Protein AF-A0A517Q8B0-F1 (afdb_monomer)

Radius of gyration: 31.65 Å; Cα contacts (8 Å, |Δi|>4): 567; chains: 1; bounding box: 76×43×87 Å

Solvent-accessible surface area (backbone atoms only — not comparable to full-atom values): 25549 Å² total; per-residue (Å²): 135,89,66,43,60,36,63,67,60,36,43,76,62,54,27,41,49,32,37,41,35,27,34,50,81,63,91,49,88,64,52,64,59,52,52,51,50,53,39,54,77,67,64,58,66,11,45,45,54,33,38,32,50,51,100,40,45,33,39,36,40,34,50,34,32,70,69,59,45,51,48,50,53,54,58,51,62,68,40,82,59,45,38,82,76,50,76,50,49,42,76,52,74,65,49,50,74,78,47,85,90,60,91,61,80,78,60,71,69,63,61,68,74,49,55,70,63,58,57,48,36,55,78,39,84,63,90,62,95,48,72,66,62,38,53,52,48,43,52,52,36,34,76,66,67,45,32,64,76,73,77,72,76,70,81,53,96,69,58,44,40,36,37,36,43,36,42,44,66,68,90,70,54,71,67,57,53,49,55,34,52,52,48,55,53,66,76,42,78,72,56,39,80,33,33,42,36,39,36,75,88,51,30,34,40,36,35,34,28,27,76,49,75,70,55,54,55,56,52,62,67,43,49,30,77,57,78,37,63,92,33,44,49,78,47,63,33,40,49,76,48,66,86,63,81,79,34,59,44,66,68,82,71,84,69,52,72,46,45,54,46,43,27,56,79,71,63,46,62,59,66,52,49,66,75,41,57,71,73,54,42,50,44,50,23,50,50,49,48,52,54,75,70,36,91,75,62,51,70,77,55,49,54,46,52,52,48,38,52,49,16,57,60,70,69,33,66,66,54,32,51,61,65,49,45,64,48,73,48,42,58,62,38,50,51,52,32,48,58,48,53,45,30,73,76,63,33,87,59,26,74,80,78,44,39,67,64,49,32,65,75,54,66,53,64,91,86,67,45,90,91,66,68,47,70,66,53,50,54,41,48,51,53,52,46,17,70,75,56,78,40,54,52,32,72,69,62,35,87,59,44,66,63,42,51,54,52,41,53,54,47,37,51,44,56,72,71,68,57,52,77,83,50,39,63,61,51,56,54,52,45,66,60,31,53,57,42,52,52,51,40,46,49,60,53,53,65,53,71,79,75,109

Organism: NCBI:txid2527978

Structure (mmCIF, N/CA/C/O backbone):
data_AF-A0A517Q8B0-F1
#
_entry.id   AF-A0A517Q8B0-F1
#
loop_
_atom_site.group_PDB
_atom_site.id
_atom_site.type_symbol
_atom_site.label_atom_id
_atom_site.label_alt_id
_atom_site.label_comp_id
_atom_site.label_asym_id
_atom_site.label_entity_id
_atom_site.label_seq_id
_atom_site.pdbx_PDB_ins_code
_atom_site.Cartn_x
_atom_site.Cartn_y
_atom_site.Cartn_z
_atom_site.occupancy
_atom_site.B_iso_or_equiv
_atom_site.auth_seq_id
_atom_site.auth_comp_id
_atom_site.auth_asym_id
_atom_site.auth_atom_id
_atom_site.pdbx_PDB_model_num
ATOM 1 N N . MET A 1 1 ? 0.994 -8.679 28.831 1.00 51.41 1 MET A N 1
ATOM 2 C CA . MET A 1 1 ? 0.262 -7.413 29.066 1.00 51.41 1 MET A CA 1
ATOM 3 C C . MET A 1 1 ? -0.133 -6.853 27.713 1.00 51.41 1 MET A C 1
ATOM 5 O O . MET A 1 1 ? 0.713 -6.835 26.832 1.00 51.41 1 MET A O 1
ATOM 9 N N . ARG A 1 2 ? -1.398 -6.469 27.520 1.00 62.19 2 ARG A N 1
ATOM 10 C CA . ARG A 1 2 ? -1.872 -5.923 26.244 1.00 62.19 2 ARG A CA 1
ATOM 11 C C . ARG A 1 2 ? -1.639 -4.416 26.211 1.00 62.19 2 ARG A C 1
ATOM 13 O O . ARG A 1 2 ? -2.009 -3.728 27.158 1.00 62.19 2 ARG A O 1
ATOM 20 N N . ILE A 1 3 ? -1.006 -3.941 25.146 1.00 73.81 3 ILE A N 1
ATOM 21 C CA . ILE A 1 3 ? -0.618 -2.544 24.973 1.00 73.81 3 ILE A CA 1
ATOM 22 C C . ILE A 1 3 ? -1.605 -1.889 24.011 1.00 73.81 3 ILE A C 1
ATOM 24 O O . ILE A 1 3 ? -1.881 -2.427 22.944 1.00 73.81 3 ILE A O 1
ATOM 28 N N . VAL A 1 4 ? -2.149 -0.743 24.414 1.00 79.06 4 VAL A N 1
ATOM 29 C CA . VAL A 1 4 ? -2.972 0.117 23.559 1.00 79.06 4 VAL A CA 1
ATOM 30 C C . VAL A 1 4 ? -2.213 1.419 23.395 1.00 79.06 4 VAL A C 1
ATOM 32 O O . VAL A 1 4 ? -1.990 2.136 24.377 1.00 79.06 4 VAL A O 1
ATOM 35 N N . TRP A 1 5 ? -1.787 1.690 22.168 1.00 83.94 5 TRP A N 1
ATOM 36 C CA . TRP A 1 5 ? -1.101 2.925 21.834 1.00 83.94 5 TRP A CA 1
ATOM 37 C C . TRP A 1 5 ? -2.081 4.085 21.756 1.00 83.94 5 TRP A C 1
ATOM 39 O O . TRP A 1 5 ? -3.229 3.949 21.325 1.00 83.94 5 TRP A O 1
ATOM 49 N N . HIS A 1 6 ? -1.608 5.262 22.151 1.00 82.31 6 HIS A N 1
ATOM 50 C CA . HIS A 1 6 ? -2.341 6.484 21.886 1.00 82.31 6 HIS A CA 1
ATOM 51 C C . HIS A 1 6 ? -2.475 6.703 20.359 1.00 82.31 6 HIS A C 1
ATOM 53 O O . HIS A 1 6 ? -1.483 6.554 19.642 1.00 82.31 6 HIS A O 1
ATOM 59 N N . PRO A 1 7 ? -3.646 7.119 19.832 1.00 82.44 7 PRO A N 1
ATOM 60 C CA . PRO A 1 7 ? -3.863 7.336 18.393 1.00 82.44 7 PRO A CA 1
ATOM 61 C C . PRO A 1 7 ? -2.848 8.256 17.702 1.00 82.44 7 PRO A C 1
ATOM 63 O O . PRO A 1 7 ? -2.540 8.084 16.527 1.00 82.44 7 PRO A O 1
ATOM 66 N N . GLU A 1 8 ? -2.326 9.253 18.418 1.00 79.44 8 GLU A N 1
ATOM 67 C CA . GLU A 1 8 ? -1.294 10.156 17.882 1.00 79.44 8 GLU A CA 1
ATOM 68 C C . GLU A 1 8 ? 0.056 9.458 17.652 1.00 79.44 8 GLU A C 1
ATOM 70 O O . GLU A 1 8 ? 0.820 9.907 16.805 1.00 79.44 8 GLU A O 1
ATOM 75 N N . VAL A 1 9 ? 0.339 8.334 18.325 1.00 81.00 9 VAL A N 1
ATOM 76 C CA . VAL A 1 9 ? 1.529 7.526 18.019 1.00 81.00 9 VAL A CA 1
ATOM 77 C C . VAL A 1 9 ? 1.398 6.945 16.613 1.00 81.00 9 VAL A C 1
ATOM 79 O O . VAL A 1 9 ? 2.262 7.207 15.785 1.00 81.00 9 VAL A O 1
ATOM 82 N N . HIS A 1 10 ? 0.281 6.284 16.291 1.00 85.62 10 HIS A N 1
ATOM 83 C CA . HIS A 1 10 ? -0.005 5.783 14.938 1.00 85.62 10 HIS A CA 1
ATOM 84 C C . HIS A 1 10 ? 0.134 6.876 13.864 1.00 85.62 10 HIS A C 1
ATOM 86 O O . HIS A 1 10 ? 0.795 6.694 12.841 1.00 85.62 10 HIS A O 1
ATOM 92 N N . ARG A 1 11 ? -0.427 8.062 14.128 1.00 79.25 11 ARG A N 1
ATOM 93 C CA . ARG A 1 11 ? -0.385 9.200 13.195 1.00 79.25 11 ARG A CA 1
ATOM 94 C C . ARG A 1 11 ? 1.021 9.714 12.920 1.00 79.25 11 ARG A C 1
ATOM 96 O O . ARG A 1 11 ? 1.308 10.078 11.782 1.00 79.25 11 ARG A O 1
ATOM 103 N N . LEU A 1 12 ? 1.907 9.727 13.917 1.00 74.50 12 LEU A N 1
ATOM 104 C CA . LEU A 1 12 ? 3.311 10.092 13.699 1.00 74.50 12 LEU A CA 1
ATOM 105 C C . LEU A 1 12 ? 4.039 9.117 12.769 1.00 74.50 12 LEU A C 1
ATOM 107 O O . LEU A 1 12 ? 4.955 9.528 12.059 1.00 74.50 12 LEU A O 1
ATOM 111 N N . PHE A 1 13 ? 3.616 7.854 12.733 1.00 78.50 13 PHE A N 1
ATOM 112 C CA . PHE A 1 13 ? 4.113 6.858 11.782 1.00 78.50 13 PHE A CA 1
ATOM 113 C C . PHE A 1 13 ? 3.328 6.848 10.457 1.00 78.50 13 PHE A C 1
ATOM 115 O O . PHE A 1 13 ? 3.521 5.961 9.623 1.00 78.50 13 PHE A O 1
ATOM 122 N N . GLY A 1 14 ? 2.492 7.867 10.223 1.00 79.06 14 GLY A N 1
ATOM 123 C CA . GLY A 1 14 ? 1.719 8.053 8.994 1.00 79.06 14 GLY A CA 1
ATOM 124 C C . GLY A 1 14 ? 0.504 7.136 8.878 1.00 79.06 14 GLY A C 1
ATOM 125 O O . GLY A 1 14 ? -0.105 7.064 7.811 1.00 79.06 14 GLY A O 1
ATOM 126 N N . GLU A 1 15 ? 0.156 6.413 9.940 1.00 87.75 15 GLU A N 1
ATOM 127 C CA . GLU A 1 15 ? -0.986 5.511 9.938 1.00 87.75 15 GLU A CA 1
ATOM 128 C C . GLU A 1 15 ? -2.289 6.252 10.223 1.00 87.75 15 GLU A C 1
ATOM 130 O O . GLU A 1 15 ? -2.356 7.237 10.966 1.00 87.75 15 GLU A O 1
ATOM 135 N N . GLN A 1 16 ? -3.363 5.717 9.660 1.00 90.75 16 GLN A N 1
ATOM 136 C CA . GLN A 1 16 ? -4.713 6.193 9.861 1.00 90.75 16 GLN A CA 1
ATOM 137 C C . GLN A 1 16 ? -5.628 5.021 10.197 1.00 90.75 16 GLN A C 1
ATOM 139 O O . GLN A 1 16 ? -5.562 3.954 9.586 1.00 90.75 16 GLN A O 1
ATOM 144 N N . LEU A 1 17 ? -6.512 5.237 11.169 1.00 92.50 17 LEU A N 1
ATOM 145 C CA . LEU A 1 17 ? -7.526 4.260 11.527 1.00 92.50 17 LEU A CA 1
ATOM 146 C C . LEU A 1 17 ? -8.613 4.227 10.452 1.00 92.50 17 LEU A C 1
ATOM 148 O O . LEU A 1 17 ? -9.188 5.265 10.120 1.00 92.50 17 LEU A O 1
ATOM 152 N N . SER A 1 18 ? -8.919 3.040 9.942 1.00 94.56 18 SER A N 1
ATOM 153 C CA . SER A 1 18 ? -10.023 2.816 9.010 1.00 94.56 18 SER A CA 1
ATOM 154 C C . SER A 1 18 ? -10.880 1.629 9.443 1.00 94.56 18 SER A C 1
ATOM 156 O O . SER A 1 18 ? -10.378 0.674 10.030 1.00 94.56 18 SER A O 1
ATOM 158 N N . PHE A 1 19 ? -12.171 1.692 9.131 1.00 95.38 19 PHE A N 1
ATOM 159 C CA . PHE A 1 19 ? -13.117 0.589 9.250 1.00 95.38 19 PHE A CA 1
ATOM 160 C C . PHE A 1 19 ? -13.628 0.239 7.853 1.00 95.38 19 PHE A C 1
ATOM 162 O O . PHE A 1 19 ? -14.206 1.081 7.167 1.00 95.38 19 PHE A O 1
ATOM 169 N N . ILE A 1 20 ? -13.386 -0.992 7.422 1.00 95.75 20 ILE A N 1
ATOM 170 C CA . ILE A 1 20 ? -13.791 -1.524 6.125 1.00 95.75 20 ILE A CA 1
ATOM 171 C C . ILE A 1 20 ? -15.019 -2.399 6.360 1.00 95.75 20 ILE A C 1
ATOM 173 O O . ILE A 1 20 ? -14.946 -3.396 7.078 1.00 95.75 20 ILE A O 1
ATOM 177 N N . PHE A 1 21 ? -16.146 -2.011 5.773 1.00 94.88 21 PHE A N 1
ATOM 178 C CA . PHE A 1 21 ? -17.419 -2.713 5.889 1.00 94.88 21 PHE A CA 1
ATOM 179 C C . PHE A 1 21 ? -17.608 -3.602 4.662 1.00 94.88 21 PHE A C 1
ATOM 181 O O . PHE A 1 21 ? -17.626 -3.115 3.528 1.00 94.88 21 PHE A O 1
ATOM 188 N N . LEU A 1 22 ? -17.731 -4.906 4.890 1.00 94.44 22 LEU A N 1
ATOM 189 C CA . LEU A 1 22 ? -17.720 -5.923 3.847 1.00 94.44 22 LEU A CA 1
ATOM 190 C C . LEU A 1 22 ? -18.992 -6.768 3.885 1.00 94.44 22 LEU A C 1
ATOM 192 O O . LEU A 1 22 ? -19.485 -7.145 4.953 1.00 94.44 22 LEU A O 1
ATOM 196 N N . LYS A 1 23 ? -19.484 -7.117 2.699 1.00 93.38 23 LYS A N 1
ATOM 197 C CA . LYS A 1 23 ? -20.659 -7.964 2.520 1.00 93.38 23 LYS A CA 1
ATOM 198 C C . LYS A 1 23 ? -20.382 -9.052 1.486 1.00 93.38 23 LYS A C 1
ATOM 200 O O . LYS A 1 23 ? -20.220 -8.732 0.307 1.00 93.38 23 LYS A O 1
ATOM 205 N N . PRO A 1 24 ? -20.330 -10.329 1.878 1.00 90.44 24 PRO A N 1
ATOM 206 C CA . PRO A 1 24 ? -20.296 -11.410 0.915 1.00 90.44 24 PRO A CA 1
ATOM 207 C C . PRO A 1 24 ? -21.652 -11.576 0.209 1.00 90.44 24 PRO A C 1
ATOM 209 O O . PRO A 1 24 ? -22.707 -11.424 0.822 1.00 90.44 24 PRO A O 1
ATOM 212 N N . HIS A 1 25 ? -21.645 -11.935 -1.076 1.00 86.38 25 HIS A N 1
ATOM 213 C CA . HIS A 1 25 ? -22.864 -12.290 -1.817 1.00 86.38 25 HIS A CA 1
ATOM 214 C C . HIS A 1 25 ? -23.544 -13.521 -1.212 1.00 86.38 25 HIS A C 1
ATOM 216 O O . HIS A 1 25 ? -24.763 -13.561 -1.041 1.00 86.38 25 HIS A O 1
ATOM 222 N N . HIS A 1 26 ? -22.728 -14.508 -0.846 1.00 84.56 26 HIS A N 1
ATOM 223 C CA . HIS A 1 26 ? -23.127 -15.678 -0.085 1.00 84.56 26 HIS A CA 1
ATOM 224 C C . HIS A 1 26 ? -22.078 -15.926 0.988 1.00 84.56 26 HIS A C 1
ATOM 226 O O . HIS A 1 26 ? -20.911 -16.151 0.672 1.00 84.56 26 HIS A O 1
ATOM 232 N N . PHE A 1 27 ? -22.483 -15.896 2.257 1.00 80.56 27 PHE A N 1
ATOM 233 C CA . PHE A 1 27 ? -21.559 -16.148 3.353 1.00 80.56 27 PHE A CA 1
ATOM 234 C C . PHE A 1 27 ? -21.076 -17.605 3.297 1.00 80.56 27 PHE A C 1
ATOM 236 O O . PHE A 1 27 ? -21.830 -18.537 3.583 1.00 80.56 27 PHE A O 1
ATOM 243 N N . ARG A 1 28 ? -19.824 -17.810 2.876 1.00 83.38 28 ARG A N 1
ATOM 244 C CA . ARG A 1 28 ? -19.187 -19.127 2.756 1.00 83.38 28 ARG A CA 1
ATOM 245 C C . ARG A 1 28 ? -18.035 -19.241 3.748 1.00 83.38 28 ARG A C 1
ATOM 247 O O . ARG A 1 28 ? -17.303 -18.282 3.972 1.00 83.38 28 ARG A O 1
ATOM 254 N N . ASN A 1 29 ? -17.820 -20.445 4.275 1.00 84.25 29 ASN A N 1
ATOM 255 C CA . ASN A 1 29 ? -16.812 -20.709 5.313 1.00 84.25 29 ASN A CA 1
ATOM 256 C C . ASN A 1 29 ? -15.365 -20.393 4.893 1.00 84.25 29 ASN A C 1
ATOM 258 O O . ASN A 1 29 ? -14.511 -20.251 5.759 1.00 84.25 29 ASN A O 1
ATOM 262 N N . HIS A 1 30 ? -15.077 -20.281 3.593 1.00 84.50 30 HIS A N 1
ATOM 263 C CA . HIS A 1 30 ? -13.742 -19.933 3.098 1.00 84.50 30 HIS A CA 1
ATOM 264 C C . HIS A 1 30 ? -13.465 -18.421 3.074 1.00 84.50 30 HIS A C 1
ATOM 266 O O . HIS A 1 30 ? -12.311 -18.031 2.937 1.00 84.50 30 HIS A O 1
ATOM 272 N N . ILE A 1 31 ? -14.488 -17.567 3.205 1.00 87.50 31 ILE A N 1
ATOM 273 C CA . ILE A 1 31 ? -14.321 -16.109 3.109 1.00 87.50 31 ILE A CA 1
ATOM 274 C C . ILE A 1 31 ? -13.517 -15.559 4.297 1.00 87.50 31 ILE A C 1
ATOM 276 O O . ILE A 1 31 ? -12.541 -14.854 4.049 1.00 87.50 31 ILE A O 1
ATOM 280 N N . PRO A 1 32 ? -13.836 -15.892 5.569 1.00 87.62 32 PRO A N 1
ATOM 281 C CA . PRO A 1 32 ? -13.058 -15.387 6.699 1.00 87.62 32 PRO A CA 1
ATOM 282 C C . PRO A 1 32 ? -11.574 -15.789 6.649 1.00 87.62 32 PRO A C 1
ATOM 284 O O . PRO A 1 32 ? -10.746 -14.889 6.757 1.00 87.62 32 PRO A O 1
ATOM 287 N N . PRO A 1 33 ? -11.200 -17.069 6.414 1.00 88.00 33 PRO A N 1
ATOM 288 C CA . PRO A 1 33 ? -9.796 -17.443 6.241 1.00 88.00 33 PRO A CA 1
ATOM 289 C C . PRO A 1 33 ? -9.108 -16.658 5.127 1.00 88.00 33 PRO A C 1
ATOM 291 O O . PRO A 1 33 ? -8.010 -16.161 5.332 1.00 88.00 33 PRO A O 1
ATOM 294 N N . ARG A 1 34 ? -9.778 -16.464 3.984 1.00 88.25 34 ARG A N 1
ATOM 295 C CA . ARG A 1 34 ? -9.193 -15.745 2.849 1.00 88.25 34 ARG A CA 1
ATOM 296 C C . ARG A 1 34 ? -8.948 -14.264 3.138 1.00 88.25 34 ARG A C 1
ATOM 298 O O . ARG A 1 34 ? -7.960 -13.708 2.677 1.00 88.25 34 ARG A O 1
ATOM 305 N N . ILE A 1 35 ? -9.834 -13.625 3.902 1.00 90.38 35 ILE A N 1
ATOM 306 C CA . ILE A 1 35 ? -9.624 -12.251 4.371 1.00 90.38 35 ILE A CA 1
ATOM 307 C C . ILE A 1 35 ? -8.396 -12.193 5.281 1.00 90.38 35 ILE A C 1
ATOM 309 O O . ILE A 1 35 ? -7.563 -11.315 5.097 1.00 90.38 35 ILE A O 1
ATOM 313 N N . ILE A 1 36 ? -8.270 -13.120 6.236 1.00 88.56 36 ILE A N 1
ATOM 314 C CA . ILE A 1 36 ? -7.107 -13.173 7.131 1.00 88.56 36 ILE A CA 1
ATOM 315 C C . ILE A 1 36 ? -5.817 -13.409 6.337 1.00 88.56 36 ILE A C 1
ATOM 317 O O . ILE A 1 36 ? -4.869 -12.662 6.538 1.00 88.56 36 ILE A O 1
ATOM 321 N N . GLU A 1 37 ? -5.816 -14.336 5.374 1.00 86.19 37 GLU A N 1
ATOM 322 C CA . GLU A 1 37 ? -4.688 -14.556 4.456 1.00 86.19 37 GLU A CA 1
ATOM 323 C C . GLU A 1 37 ? -4.272 -13.260 3.749 1.00 86.19 37 GLU A C 1
ATOM 325 O O . GLU A 1 37 ? -3.095 -12.934 3.735 1.00 86.19 37 GLU A O 1
ATOM 330 N N . VAL A 1 38 ? -5.221 -12.468 3.235 1.00 88.00 38 VAL A N 1
ATOM 331 C CA . VAL A 1 38 ? -4.910 -11.172 2.604 1.00 88.00 38 VAL A CA 1
ATOM 332 C C . VAL A 1 38 ? -4.253 -10.196 3.586 1.00 88.00 38 VAL A C 1
ATOM 334 O O . VAL A 1 38 ? -3.309 -9.496 3.222 1.00 88.00 38 VAL A O 1
ATOM 337 N N . LEU A 1 39 ? -4.753 -10.113 4.821 1.00 88.56 39 LEU A N 1
ATOM 338 C CA . LEU A 1 39 ? -4.193 -9.210 5.831 1.00 88.56 39 LEU A CA 1
ATOM 339 C C . LEU A 1 39 ? -2.789 -9.662 6.270 1.00 88.56 39 LEU A C 1
ATOM 341 O O . LEU A 1 39 ? -1.913 -8.813 6.448 1.00 88.56 39 LEU A O 1
ATOM 345 N N . ASP A 1 40 ? -2.569 -10.972 6.382 1.00 84.31 40 ASP A N 1
ATOM 346 C CA . ASP A 1 40 ? -1.285 -11.581 6.737 1.00 84.31 40 ASP A CA 1
ATOM 347 C C . ASP A 1 40 ? -0.256 -11.468 5.597 1.00 84.31 40 ASP A C 1
ATOM 349 O O . ASP A 1 40 ? 0.888 -11.081 5.848 1.00 84.31 40 ASP A O 1
ATOM 353 N N . ASP A 1 41 ? -0.660 -11.714 4.346 1.00 80.19 41 ASP A N 1
ATOM 354 C CA . ASP A 1 41 ? 0.174 -11.569 3.141 1.00 80.19 41 ASP A CA 1
ATOM 355 C C . ASP A 1 41 ? 0.667 -10.124 2.980 1.00 80.19 41 ASP A C 1
ATOM 357 O O . ASP A 1 41 ? 1.813 -9.876 2.601 1.00 80.19 41 ASP A O 1
ATOM 361 N N . LEU A 1 42 ? -0.184 -9.156 3.331 1.00 79.56 42 LEU A N 1
ATOM 362 C CA . LEU A 1 42 ? 0.161 -7.734 3.363 1.00 79.56 42 LEU A CA 1
ATOM 363 C C . LEU A 1 42 ? 0.867 -7.317 4.662 1.00 79.56 42 LEU A C 1
ATOM 365 O O . LEU A 1 42 ? 1.093 -6.125 4.882 1.00 79.56 42 LEU A O 1
ATOM 369 N N . GLN A 1 43 ? 1.206 -8.268 5.536 1.00 79.44 43 GLN A N 1
ATOM 370 C CA . GLN A 1 43 ? 1.873 -8.052 6.821 1.00 79.44 43 GLN A CA 1
ATOM 371 C C . GLN A 1 43 ? 1.210 -6.952 7.655 1.00 79.44 43 GLN A C 1
ATOM 373 O O . GLN A 1 43 ? 1.875 -6.108 8.276 1.00 79.44 43 GLN A O 1
ATOM 378 N N . LEU A 1 44 ? -0.117 -6.883 7.623 1.00 83.56 44 LEU A N 1
ATOM 379 C CA . LEU A 1 44 ? -0.848 -5.931 8.428 1.00 83.56 44 LEU A CA 1
ATOM 380 C C . LEU A 1 44 ? -0.885 -6.463 9.859 1.00 83.56 44 LEU A C 1
ATOM 382 O O . LEU A 1 44 ? -1.519 -7.468 10.137 1.00 83.56 44 LEU A O 1
ATOM 386 N N . LYS A 1 45 ? -0.184 -5.800 10.781 1.00 78.56 45 LYS A N 1
ATOM 387 C CA . LYS A 1 45 ? -0.127 -6.238 12.187 1.00 78.56 45 LYS A CA 1
ATOM 388 C C . LYS A 1 45 ? -1.217 -5.594 13.044 1.00 78.56 45 LYS A C 1
ATOM 390 O O . LYS A 1 45 ? -1.681 -6.210 13.998 1.00 78.56 45 LYS A O 1
ATOM 395 N N . GLY A 1 46 ? -1.626 -4.366 12.722 1.00 80.88 46 GLY A N 1
ATOM 396 C CA . GLY A 1 46 ? -2.601 -3.580 13.484 1.00 80.88 46 GLY A CA 1
ATOM 397 C C . GLY A 1 46 ? -4.031 -3.707 12.960 1.00 80.88 46 GLY A C 1
ATOM 398 O O . GLY A 1 46 ? -4.582 -2.716 12.478 1.00 80.88 46 GLY A O 1
ATOM 399 N N . PHE A 1 47 ? -4.635 -4.900 13.014 1.00 88.06 47 PHE A N 1
ATOM 400 C CA . PHE A 1 47 ? -6.011 -5.103 12.554 1.00 88.06 47 PHE A CA 1
ATOM 401 C C . PHE A 1 47 ? -6.911 -5.864 13.525 1.00 88.06 47 PHE A C 1
ATOM 403 O O . PHE A 1 47 ? -6.488 -6.663 14.355 1.00 88.06 47 PHE A O 1
ATOM 410 N N . HIS A 1 48 ? -8.210 -5.658 13.331 1.00 86.75 48 HIS A N 1
ATOM 411 C CA . HIS A 1 48 ? -9.272 -6.493 13.858 1.00 86.75 48 HIS A CA 1
ATOM 412 C C . HIS A 1 48 ? -10.205 -6.925 12.777 1.00 86.75 48 HIS A C 1
ATOM 414 O O . HIS A 1 48 ? -10.592 -6.138 11.918 1.00 86.75 48 HIS A O 1
ATOM 420 N N . TYR A 1 49 ? -10.696 -8.129 12.972 1.00 88.25 49 TYR A N 1
ATOM 421 C CA . TYR A 1 49 ? -11.745 -8.700 12.180 1.00 88.25 49 TYR A CA 1
ATOM 422 C C . TYR A 1 49 ? -12.952 -8.996 13.083 1.00 88.25 49 TYR A C 1
ATOM 424 O O . TYR A 1 49 ? -12.839 -9.678 14.109 1.00 88.25 49 TYR A O 1
ATOM 432 N N . TYR A 1 50 ? -14.101 -8.429 12.719 1.00 90.31 50 TYR A N 1
ATOM 433 C CA . TYR A 1 50 ? -15.373 -8.581 13.416 1.00 90.31 50 TYR A CA 1
ATOM 434 C C . TYR A 1 50 ? -16.374 -9.270 12.496 1.00 90.31 50 TYR A C 1
ATOM 436 O O . TYR A 1 50 ? -16.671 -8.759 11.416 1.00 90.31 50 TYR A O 1
ATOM 444 N N . HIS A 1 51 ? -16.958 -10.372 12.962 1.00 91.06 51 HIS A N 1
ATOM 445 C CA . HIS A 1 51 ? -18.229 -10.833 12.411 1.00 91.06 51 HIS A CA 1
ATOM 446 C C . HIS A 1 51 ? -19.343 -9.988 13.014 1.00 91.06 51 HIS A C 1
ATOM 448 O O . HIS A 1 51 ? -19.414 -9.858 14.241 1.00 91.06 51 HIS A O 1
ATOM 454 N N . VAL A 1 52 ? -20.208 -9.427 12.173 1.00 92.44 52 VAL A N 1
ATOM 455 C CA . VAL A 1 52 ? -21.295 -8.559 12.622 1.00 92.44 52 VAL A CA 1
ATOM 456 C C . VAL A 1 52 ? -22.646 -8.972 12.048 1.00 92.44 52 VAL A C 1
ATOM 458 O O . VAL A 1 52 ? -22.727 -9.534 10.964 1.00 92.44 52 VAL A O 1
ATOM 461 N N . PHE A 1 53 ? -23.715 -8.657 12.774 1.00 90.25 53 PHE A N 1
ATOM 462 C CA . PHE A 1 53 ? -25.084 -8.671 12.266 1.00 90.25 53 PHE A CA 1
ATOM 463 C C . PHE A 1 53 ? -25.516 -7.234 11.949 1.00 90.25 53 PHE A C 1
ATOM 465 O O . PHE A 1 53 ? -25.479 -6.381 12.838 1.00 90.25 53 PHE A O 1
ATOM 472 N N . GLY A 1 54 ? -25.925 -6.961 10.708 1.00 86.06 54 GLY A N 1
ATOM 473 C CA . GLY A 1 54 ? -26.351 -5.637 10.234 1.00 86.06 54 GLY A CA 1
ATOM 474 C C . GLY A 1 54 ? -26.632 -5.639 8.726 1.00 86.06 54 GLY A C 1
ATOM 475 O O . GLY A 1 54 ? -26.952 -6.688 8.167 1.00 86.06 54 GLY A O 1
ATOM 476 N N . SER A 1 55 ? -26.503 -4.493 8.037 1.00 87.50 55 SER A N 1
ATOM 477 C CA . SER A 1 55 ? -26.580 -4.493 6.560 1.00 87.50 55 SER A CA 1
ATOM 478 C C . SER A 1 55 ? -25.340 -5.101 5.889 1.00 87.50 55 SER A C 1
ATOM 480 O O . SER A 1 55 ? -25.402 -5.477 4.712 1.00 87.50 55 SER A O 1
ATOM 482 N N . VAL A 1 56 ? -24.254 -5.228 6.656 1.00 91.62 56 VAL A N 1
ATOM 483 C CA . VAL A 1 56 ? -22.998 -5.901 6.315 1.00 91.62 56 VAL A CA 1
ATOM 484 C C . VAL A 1 56 ? -22.745 -7.057 7.280 1.00 91.62 56 VAL A C 1
ATOM 486 O O . VAL A 1 56 ? -23.325 -7.087 8.366 1.00 91.62 56 VAL A O 1
ATOM 489 N N . ASP A 1 57 ? -21.848 -7.966 6.904 1.00 91.94 57 ASP A N 1
ATOM 490 C CA . ASP A 1 57 ? -21.563 -9.191 7.667 1.00 91.94 57 ASP A CA 1
ATOM 491 C C . ASP A 1 57 ? -20.192 -9.156 8.354 1.00 91.94 57 ASP A C 1
ATOM 493 O O . ASP A 1 57 ? -19.932 -9.892 9.310 1.00 91.94 57 ASP A O 1
ATOM 497 N N . ILE A 1 58 ? -19.284 -8.315 7.853 1.00 93.12 58 ILE A N 1
ATOM 498 C CA . ILE A 1 58 ? -17.900 -8.248 8.312 1.00 93.12 58 ILE A CA 1
ATOM 499 C C . ILE A 1 58 ? -17.481 -6.782 8.446 1.00 93.12 58 ILE A C 1
ATOM 501 O O . ILE A 1 58 ? -17.722 -5.965 7.555 1.00 93.12 58 ILE A O 1
ATOM 505 N N . VAL A 1 59 ? -16.810 -6.461 9.552 1.00 93.88 59 VAL A N 1
ATOM 506 C CA . VAL A 1 59 ? -16.111 -5.183 9.740 1.00 93.88 59 VAL A CA 1
ATOM 507 C C . VAL A 1 59 ? -14.645 -5.473 10.008 1.00 93.88 59 VAL A C 1
ATOM 509 O O . VAL A 1 59 ? -14.319 -6.234 10.918 1.00 93.88 59 VAL A O 1
ATOM 512 N N . ILE A 1 60 ? -13.755 -4.843 9.247 1.00 93.44 60 ILE A N 1
ATOM 513 C CA . ILE A 1 60 ? -12.314 -4.888 9.496 1.00 93.44 60 ILE A CA 1
ATOM 514 C C . ILE A 1 60 ? -11.871 -3.519 9.995 1.00 93.44 60 ILE A C 1
ATOM 516 O O . ILE A 1 60 ? -12.022 -2.527 9.290 1.00 93.44 60 ILE A O 1
ATOM 520 N N . ARG A 1 61 ? -11.325 -3.444 11.206 1.00 92.38 61 ARG A N 1
ATOM 521 C CA . ARG A 1 61 ? -10.693 -2.223 11.726 1.00 92.38 61 ARG A CA 1
ATOM 522 C C . ARG A 1 61 ? -9.197 -2.337 11.503 1.00 92.38 61 ARG A C 1
ATOM 524 O O . ARG A 1 61 ? -8.618 -3.319 11.942 1.00 92.38 61 ARG A O 1
ATOM 531 N N . ILE A 1 62 ? -8.573 -1.342 10.891 1.00 92.25 62 ILE A N 1
ATOM 532 C CA . ILE A 1 62 ? -7.140 -1.361 10.593 1.00 92.25 62 ILE A CA 1
ATOM 533 C C . ILE A 1 62 ? -6.475 -0.039 10.960 1.00 92.25 62 ILE A C 1
ATOM 535 O O . ILE A 1 62 ? -7.034 1.027 10.703 1.00 92.25 62 ILE A O 1
ATOM 539 N N . TRP A 1 63 ? -5.272 -0.110 11.518 1.00 90.94 63 TRP A N 1
ATOM 540 C CA . TRP A 1 63 ? -4.300 0.978 11.506 1.00 90.94 63 TRP A CA 1
ATOM 541 C C . TRP A 1 63 ? -3.326 0.723 10.362 1.00 90.94 63 TRP A C 1
ATOM 543 O O . TRP A 1 63 ? -2.644 -0.297 10.339 1.00 90.94 63 TRP A O 1
ATOM 553 N N . ALA A 1 64 ? -3.316 1.613 9.373 1.00 90.06 64 ALA A N 1
ATOM 554 C CA . ALA A 1 64 ? -2.450 1.475 8.209 1.00 90.06 64 ALA A CA 1
ATOM 555 C C . ALA A 1 64 ? -2.151 2.837 7.584 1.00 90.06 64 ALA A C 1
ATOM 557 O O . ALA A 1 64 ? -2.972 3.755 7.651 1.00 90.06 64 ALA A O 1
ATOM 558 N N . ARG A 1 65 ? -0.998 2.959 6.920 1.00 87.31 65 ARG A N 1
ATOM 559 C CA . ARG A 1 65 ? -0.746 4.066 5.984 1.00 87.31 65 ARG A CA 1
ATOM 560 C C . ARG A 1 65 ? -1.698 3.982 4.791 1.00 87.31 65 ARG A C 1
ATOM 562 O O . ARG A 1 65 ? -2.222 2.909 4.485 1.00 87.31 65 ARG A O 1
ATOM 569 N N . HIS A 1 66 ? -1.891 5.104 4.100 1.00 85.75 66 HIS A N 1
ATOM 570 C CA . HIS A 1 66 ? -2.796 5.199 2.951 1.00 85.75 66 HIS A CA 1
ATOM 571 C C . HIS A 1 66 ? -2.492 4.139 1.884 1.00 85.75 66 HIS A C 1
ATOM 573 O O . HIS A 1 66 ? -3.400 3.465 1.413 1.00 85.75 66 HIS A O 1
ATOM 579 N N . GLU A 1 67 ? -1.218 3.937 1.551 1.00 81.50 67 GLU A N 1
ATOM 580 C CA . GLU A 1 67 ? -0.780 2.994 0.519 1.00 81.50 67 GLU A CA 1
ATOM 581 C C . GLU A 1 67 ? -1.095 1.543 0.900 1.00 81.50 67 GLU A C 1
ATOM 583 O O . GLU A 1 67 ? -1.586 0.773 0.080 1.00 81.50 67 GLU A O 1
ATOM 588 N N . LYS A 1 68 ? -0.854 1.176 2.165 1.00 85.12 68 LYS A N 1
ATOM 589 C CA . LYS A 1 68 ? -1.110 -0.176 2.679 1.00 85.12 68 LYS A CA 1
ATOM 590 C C . LYS A 1 68 ? -2.610 -0.449 2.800 1.00 85.12 68 LYS A C 1
ATOM 592 O O . LYS A 1 68 ? -3.061 -1.538 2.468 1.00 85.12 68 LYS A O 1
ATOM 597 N N . ARG A 1 69 ? -3.400 0.555 3.199 1.00 90.62 69 ARG A N 1
ATOM 598 C CA . ARG A 1 69 ? -4.869 0.488 3.175 1.00 90.62 69 ARG A CA 1
ATOM 599 C C . ARG A 1 69 ? -5.385 0.247 1.756 1.00 90.62 69 ARG A C 1
ATOM 601 O O . ARG A 1 69 ? -6.242 -0.609 1.577 1.00 90.62 69 ARG A O 1
ATOM 608 N N . ASP A 1 70 ? -4.887 0.986 0.770 1.00 88.81 70 ASP A N 1
ATOM 609 C CA . ASP A 1 70 ? -5.338 0.836 -0.617 1.00 88.81 70 ASP A CA 1
ATOM 610 C C . ASP A 1 70 ? -4.991 -0.552 -1.171 1.00 88.81 70 ASP A C 1
ATOM 612 O O . ASP A 1 70 ? -5.849 -1.184 -1.781 1.00 88.81 70 ASP A O 1
ATOM 616 N N . ALA A 1 71 ? -3.796 -1.071 -0.865 1.00 85.94 71 ALA A N 1
ATOM 617 C CA . ALA A 1 71 ? -3.410 -2.439 -1.213 1.00 85.94 71 ALA A CA 1
ATOM 618 C C . ALA A 1 71 ? -4.333 -3.492 -0.571 1.00 85.94 71 ALA A C 1
ATOM 620 O O . ALA A 1 71 ? -4.733 -4.447 -1.233 1.00 85.94 71 ALA A O 1
ATOM 621 N N . VAL A 1 72 ? -4.730 -3.301 0.697 1.00 90.25 72 VAL A N 1
ATOM 622 C CA . VAL A 1 72 ? -5.729 -4.160 1.360 1.00 90.25 72 VAL A CA 1
ATOM 623 C C . VAL A 1 72 ? -7.066 -4.103 0.622 1.00 90.25 72 VAL A C 1
ATOM 625 O O . VAL A 1 72 ? -7.666 -5.143 0.374 1.00 90.25 72 VAL A O 1
ATOM 628 N N . LEU A 1 73 ? -7.547 -2.913 0.254 1.00 92.44 73 LEU A N 1
ATOM 629 C CA . LEU A 1 73 ? -8.825 -2.763 -0.448 1.00 92.44 73 LEU A CA 1
ATOM 630 C C . LEU A 1 73 ? -8.809 -3.424 -1.831 1.00 92.44 73 LEU A C 1
ATOM 632 O O . LEU A 1 73 ? -9.781 -4.084 -2.193 1.00 92.44 73 LEU A O 1
ATOM 636 N N . GLU A 1 74 ? -7.714 -3.275 -2.576 1.00 88.81 74 GLU A N 1
ATOM 637 C CA . GLU A 1 74 ? -7.523 -3.920 -3.875 1.00 88.81 74 GLU A CA 1
ATOM 638 C C . GLU A 1 74 ? -7.512 -5.449 -3.736 1.00 88.81 74 GLU A C 1
ATOM 640 O O . GLU A 1 74 ? -8.290 -6.130 -4.403 1.00 88.81 74 GLU A O 1
ATOM 645 N N . ALA A 1 75 ? -6.724 -5.987 -2.800 1.00 86.44 75 ALA A N 1
ATOM 646 C CA . ALA A 1 75 ? -6.630 -7.426 -2.560 1.00 86.44 75 ALA A CA 1
ATOM 647 C C . ALA A 1 75 ? -7.953 -8.039 -2.063 1.00 86.44 75 ALA A C 1
ATOM 649 O O . ALA A 1 75 ? -8.338 -9.126 -2.493 1.00 86.44 75 ALA A O 1
ATOM 650 N N . LEU A 1 76 ? -8.696 -7.336 -1.201 1.00 90.25 76 LEU A N 1
ATOM 651 C CA . LEU A 1 76 ? -10.040 -7.756 -0.793 1.00 90.25 76 LEU A CA 1
ATOM 652 C C . LEU A 1 76 ? -11.022 -7.749 -1.973 1.00 90.25 76 LEU A C 1
ATOM 654 O O . LEU A 1 76 ? -11.899 -8.608 -2.031 1.00 90.25 76 LEU A O 1
ATOM 658 N N . GLY A 1 77 ? -10.862 -6.820 -2.920 1.00 87.75 77 GLY A N 1
ATOM 659 C CA . GLY A 1 77 ? -11.647 -6.762 -4.155 1.00 87.75 77 GLY A CA 1
ATOM 660 C C . GLY A 1 77 ? -11.388 -7.925 -5.122 1.00 87.75 77 GLY A C 1
ATOM 661 O O . GLY A 1 77 ? -12.250 -8.226 -5.946 1.00 87.75 77 GLY A O 1
ATOM 662 N N . GLU A 1 78 ? -10.245 -8.613 -5.011 1.00 87.00 78 GLU A N 1
ATOM 663 C CA . GLU A 1 78 ? -9.942 -9.825 -5.788 1.00 87.00 78 GLU A CA 1
ATOM 664 C C . GLU A 1 78 ? -10.656 -11.084 -5.237 1.00 87.00 78 GLU A C 1
ATOM 666 O O . GLU A 1 78 ? -10.747 -12.100 -5.935 1.00 87.00 78 GLU A O 1
ATOM 671 N N . ILE A 1 79 ? -11.184 -11.052 -4.003 1.00 87.38 79 ILE A N 1
ATOM 672 C CA . ILE A 1 79 ? -11.907 -12.188 -3.412 1.00 87.38 79 ILE A CA 1
ATOM 673 C C . ILE A 1 79 ? -13.283 -12.313 -4.079 1.00 87.38 79 ILE A C 1
ATOM 675 O O . ILE A 1 79 ? -14.193 -11.519 -3.837 1.00 87.38 79 ILE A O 1
ATOM 679 N N . GLN A 1 80 ? -13.452 -13.355 -4.897 1.00 80.50 80 GLN A N 1
ATOM 680 C CA . GLN A 1 80 ? -14.745 -13.680 -5.502 1.00 80.50 80 GLN A CA 1
ATOM 681 C C . GLN A 1 80 ? -15.824 -13.834 -4.420 1.00 80.50 80 GLN A C 1
ATOM 683 O O . GLN A 1 80 ? -15.582 -14.413 -3.364 1.00 80.50 80 GLN A O 1
ATOM 688 N N . ASP A 1 81 ? -17.024 -13.329 -4.704 1.00 85.88 81 ASP A N 1
ATOM 689 C CA . ASP A 1 81 ? -18.172 -13.296 -3.791 1.00 85.88 81 ASP A CA 1
ATOM 690 C C . ASP A 1 81 ? -18.069 -12.318 -2.604 1.00 85.88 81 ASP A C 1
ATOM 692 O O . ASP A 1 81 ? -18.963 -12.334 -1.758 1.00 85.88 81 ASP A O 1
ATOM 696 N N . LEU A 1 82 ? -17.059 -11.443 -2.537 1.00 89.38 82 LEU A N 1
ATOM 697 C CA . LEU A 1 82 ? -16.935 -10.398 -1.514 1.00 89.38 82 LEU A CA 1
ATOM 698 C C . LEU A 1 82 ? -17.151 -9.001 -2.111 1.00 89.38 82 LEU A C 1
ATOM 700 O O . LEU A 1 82 ? -16.555 -8.648 -3.124 1.00 89.38 82 LEU A O 1
ATOM 704 N N . VAL A 1 83 ? -17.975 -8.176 -1.461 1.00 89.69 83 VAL A N 1
ATOM 705 C CA . VAL A 1 83 ? -18.181 -6.774 -1.848 1.00 89.69 83 VAL A CA 1
ATOM 706 C C . VAL A 1 83 ? -17.712 -5.853 -0.731 1.00 89.69 83 VAL A C 1
ATOM 708 O O . VAL A 1 83 ? -18.151 -5.971 0.417 1.00 89.69 83 VAL A O 1
ATOM 711 N N . VAL A 1 84 ? -16.855 -4.894 -1.080 1.00 86.19 84 VAL A N 1
ATOM 712 C CA . VAL A 1 84 ? -16.540 -3.754 -0.214 1.00 86.19 84 VAL A CA 1
ATOM 713 C C . VAL A 1 84 ? -17.694 -2.761 -0.298 1.00 86.19 84 VAL A C 1
ATOM 715 O O . VAL A 1 84 ? -17.934 -2.177 -1.352 1.00 86.19 84 VAL A O 1
ATOM 718 N N . ILE A 1 85 ? -18.429 -2.586 0.800 1.00 87.81 85 ILE A N 1
ATOM 719 C CA . ILE A 1 85 ? -19.602 -1.704 0.841 1.00 87.81 85 ILE A CA 1
ATOM 720 C C . ILE A 1 85 ? -19.169 -0.261 1.076 1.00 87.81 85 ILE A C 1
ATOM 722 O O . ILE A 1 85 ? -19.519 0.624 0.300 1.00 87.81 85 ILE A O 1
ATOM 726 N N . THR A 1 86 ? -18.380 -0.041 2.130 1.00 89.50 86 THR A N 1
ATOM 727 C CA . THR A 1 86 ? -17.945 1.295 2.551 1.00 89.50 86 THR A CA 1
ATOM 728 C C . THR A 1 86 ? -16.602 1.217 3.270 1.00 89.50 86 THR A C 1
ATOM 730 O O . THR A 1 86 ? -16.320 0.254 3.985 1.00 89.50 86 THR A O 1
ATOM 733 N N . VAL A 1 87 ? -15.797 2.273 3.139 1.00 93.31 87 VAL A N 1
ATOM 734 C CA . VAL A 1 87 ? -14.597 2.499 3.951 1.00 93.31 87 VAL A CA 1
ATOM 735 C C . VAL A 1 87 ? -14.809 3.757 4.786 1.00 93.31 87 VAL A C 1
ATOM 737 O O . VAL A 1 87 ? -14.931 4.856 4.252 1.00 93.31 87 VAL A O 1
ATOM 740 N N . PHE A 1 88 ? -14.864 3.599 6.105 1.00 94.62 88 PHE A N 1
ATOM 741 C CA . PHE A 1 88 ? -14.902 4.709 7.050 1.00 94.62 88 PHE A CA 1
ATOM 742 C C . PHE A 1 88 ? -13.479 5.015 7.505 1.00 94.62 88 PHE A C 1
ATOM 744 O O . PHE A 1 88 ? -12.877 4.246 8.253 1.00 94.62 88 PHE A O 1
ATOM 751 N N . THR A 1 89 ? -12.931 6.142 7.068 1.00 93.62 89 THR A N 1
ATOM 752 C CA . THR A 1 89 ? -11.576 6.564 7.436 1.00 93.62 89 THR A CA 1
ATOM 753 C C . THR A 1 89 ? -11.635 7.672 8.484 1.00 93.62 89 THR A C 1
ATOM 755 O O . THR A 1 89 ? -12.268 8.708 8.268 1.00 93.62 89 THR A O 1
ATOM 758 N N . CYS A 1 90 ? -10.978 7.460 9.625 1.00 91.56 90 CYS A N 1
ATOM 759 C CA . CYS A 1 90 ? -11.009 8.384 10.755 1.00 91.56 90 CYS A CA 1
ATOM 760 C C . CYS A 1 90 ? -10.173 9.641 10.475 1.00 91.56 90 CYS A C 1
ATOM 762 O O . CYS A 1 90 ? -8.959 9.549 10.278 1.00 91.56 90 CYS A O 1
ATOM 764 N N . THR A 1 91 ? -10.785 10.827 10.503 1.00 87.19 91 THR A N 1
ATOM 765 C CA . THR A 1 91 ? -10.077 12.106 10.284 1.00 87.19 91 THR A CA 1
ATOM 766 C C . THR A 1 91 ? -9.432 12.643 11.555 1.00 87.19 91 THR A C 1
ATOM 768 O O . THR A 1 91 ? -8.365 13.252 11.507 1.00 87.19 91 THR A O 1
ATOM 771 N N . ASP A 1 92 ? -10.036 12.377 12.710 1.00 82.81 92 ASP A N 1
ATOM 772 C CA . ASP A 1 92 ? -9.579 12.849 14.020 1.00 82.81 92 ASP A CA 1
ATOM 773 C C . ASP A 1 92 ? -9.302 11.678 14.960 1.00 82.81 92 ASP A C 1
ATOM 775 O O . ASP A 1 92 ? -9.758 10.559 14.689 1.00 82.81 92 ASP A O 1
ATOM 779 N N . PRO A 1 93 ? -8.509 11.891 16.028 1.00 77.19 93 PRO A N 1
ATOM 780 C CA . PRO A 1 93 ? -8.302 10.862 17.026 1.00 77.19 93 PRO A CA 1
ATOM 781 C C . PRO A 1 93 ? -9.663 10.425 17.564 1.00 77.19 93 PRO A C 1
ATOM 783 O O . PRO A 1 93 ? -10.537 11.275 17.756 1.00 77.19 93 PRO A O 1
ATOM 786 N N . PRO A 1 94 ? -9.870 9.124 17.795 1.00 79.56 94 PRO A N 1
ATOM 787 C CA . PRO A 1 94 ? -11.070 8.666 18.470 1.00 79.56 94 PRO A CA 1
ATOM 788 C C . PRO A 1 94 ? -11.269 9.385 19.801 1.00 79.56 94 PRO A C 1
ATOM 790 O O . PRO A 1 94 ? -10.355 9.471 20.622 1.00 79.56 94 PRO A O 1
ATOM 793 N N . PHE A 1 95 ? -12.492 9.854 20.021 1.00 78.31 95 PHE A N 1
ATOM 794 C CA . PHE A 1 95 ? -12.917 10.397 21.301 1.00 78.31 95 PHE A CA 1
ATOM 795 C C . PHE A 1 95 ? -13.299 9.222 22.195 1.00 78.31 95 PHE A C 1
ATOM 797 O O . PHE A 1 95 ? -14.387 8.658 22.071 1.00 78.31 95 PHE A O 1
ATOM 804 N N . PHE A 1 96 ? -12.380 8.811 23.063 1.00 77.50 96 PHE A N 1
ATOM 805 C CA . PHE A 1 96 ? -12.622 7.757 24.043 1.00 77.50 96 PHE A CA 1
ATOM 806 C C . PHE A 1 96 ? -13.289 8.346 25.286 1.00 77.50 96 PHE A C 1
ATOM 808 O O . PHE A 1 96 ? -12.674 9.106 26.027 1.00 77.50 96 PHE A O 1
ATOM 815 N N . LEU A 1 97 ? -14.550 7.989 25.527 1.00 72.31 97 LEU A N 1
ATOM 816 C CA . LEU A 1 97 ? -15.352 8.578 26.608 1.00 72.31 97 LEU A CA 1
ATOM 817 C C . LEU A 1 97 ? -15.067 7.959 27.976 1.00 72.31 97 LEU A C 1
ATOM 819 O O . LEU A 1 97 ? -15.311 8.574 29.005 1.00 72.31 97 LEU A O 1
ATOM 823 N N . TRP A 1 98 ? -14.514 6.752 27.984 1.00 65.25 98 TRP A N 1
ATOM 824 C CA . TRP A 1 98 ? -14.048 6.056 29.183 1.00 65.25 98 TRP A CA 1
ATOM 825 C C . TRP A 1 98 ? -12.618 6.467 29.590 1.00 65.25 98 TRP A C 1
ATOM 827 O O . TRP A 1 98 ? -12.048 5.904 30.530 1.00 65.25 98 TRP A O 1
ATOM 837 N N . TRP A 1 99 ? -12.028 7.436 28.880 1.00 68.12 99 TRP A N 1
ATOM 838 C CA . TRP A 1 99 ? -10.664 7.907 29.086 1.00 68.12 99 TRP A CA 1
ATOM 839 C C . TRP A 1 99 ? -10.654 9.322 29.683 1.00 68.12 99 TRP A C 1
ATOM 841 O O . TRP A 1 99 ? -10.666 10.328 28.975 1.00 68.12 99 TRP A O 1
ATOM 851 N N . ASP A 1 100 ? -10.608 9.399 31.014 1.00 59.12 100 ASP A N 1
ATOM 852 C CA . ASP A 1 100 ? -10.556 10.674 31.739 1.00 59.12 100 ASP A 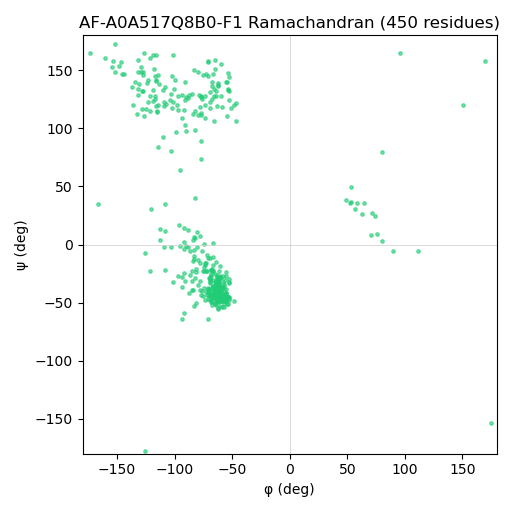CA 1
ATOM 853 C C . ASP A 1 100 ? -9.306 11.494 31.355 1.00 59.12 100 ASP A C 1
ATOM 855 O O . ASP A 1 100 ? -8.178 11.004 31.438 1.00 59.12 100 ASP A O 1
ATOM 859 N N . GLY A 1 101 ? -9.499 12.761 30.965 1.00 53.88 101 GLY A N 1
ATOM 860 C CA . GLY A 1 101 ? -8.426 13.760 30.832 1.00 53.88 101 GLY A CA 1
ATOM 861 C C . GLY A 1 101 ? -7.579 13.715 29.552 1.00 53.88 101 GLY A C 1
ATOM 862 O O . GLY A 1 101 ? -6.662 14.521 29.420 1.00 53.88 101 GLY A O 1
ATOM 863 N N . TYR A 1 102 ? -7.884 12.829 28.600 1.00 54.09 102 TYR A N 1
ATOM 864 C CA . TYR A 1 102 ? -7.016 12.542 27.443 1.00 54.09 102 TYR A CA 1
ATOM 865 C C . TYR A 1 102 ? -7.497 13.055 26.087 1.00 54.09 102 TYR A C 1
ATOM 867 O O . TYR A 1 102 ? -6.921 12.731 25.054 1.00 54.09 102 TYR A O 1
ATOM 875 N N . GLN A 1 103 ? -8.513 13.916 26.068 1.00 54.59 103 GLN A N 1
ATOM 876 C CA . GLN A 1 103 ? -8.958 14.580 24.836 1.00 54.59 103 GLN A CA 1
ATOM 877 C C . GLN A 1 103 ? -7.911 15.567 24.262 1.00 54.59 103 GLN A C 1
ATOM 879 O O . GLN A 1 103 ? -8.163 16.220 23.251 1.00 54.59 103 GLN A O 1
ATOM 884 N N . GLN A 1 104 ? -6.737 15.706 24.890 1.00 57.66 104 GLN A N 1
ATOM 885 C CA . GLN A 1 104 ? -5.676 16.601 24.441 1.00 57.66 104 GLN A CA 1
ATOM 886 C C . GLN A 1 104 ? -4.733 15.887 23.472 1.00 57.66 104 GLN A C 1
ATOM 888 O O . GLN A 1 104 ? -4.171 14.838 23.779 1.00 57.66 104 GLN A O 1
ATOM 893 N N . ARG A 1 105 ? -4.524 16.495 22.298 1.00 64.31 105 ARG A N 1
ATOM 894 C CA . ARG A 1 105 ? -3.474 16.077 21.362 1.00 64.31 105 ARG A CA 1
ATOM 895 C C . ARG A 1 105 ? -2.134 16.029 22.097 1.00 64.31 105 ARG A C 1
ATOM 897 O O . ARG A 1 105 ? -1.777 16.984 22.788 1.00 64.31 105 ARG A O 1
ATOM 904 N N . LEU A 1 106 ? -1.391 14.939 21.923 1.00 67.62 106 LEU A N 1
ATOM 905 C CA . LEU A 1 106 ? -0.045 14.833 22.473 1.00 67.62 106 LEU A CA 1
ATOM 906 C C . LEU A 1 106 ? 0.848 15.912 21.854 1.00 67.62 106 LEU A C 1
ATOM 908 O O . LEU A 1 106 ? 0.824 16.139 20.644 1.00 67.62 106 LEU A O 1
ATOM 912 N N . SER A 1 107 ? 1.656 16.569 22.686 1.00 66.75 107 SER A N 1
ATOM 913 C CA . SER A 1 107 ? 2.696 17.462 22.176 1.00 66.75 107 SER A CA 1
ATOM 914 C C . SER A 1 107 ? 3.719 16.635 21.383 1.00 66.75 107 SER A C 1
ATOM 916 O O . SER A 1 107 ? 4.205 15.630 21.914 1.00 66.75 107 SER A O 1
ATOM 918 N N . PRO A 1 108 ? 4.105 17.050 20.159 1.00 61.25 108 PRO A N 1
ATOM 919 C CA . PRO A 1 108 ? 5.081 16.322 19.346 1.00 61.25 108 PRO A CA 1
ATOM 920 C C . PRO A 1 108 ? 6.397 16.020 20.082 1.00 61.25 108 PRO A C 1
ATOM 922 O O . PRO A 1 108 ? 6.989 14.960 19.882 1.00 61.25 108 PRO A O 1
ATOM 925 N N . GLY A 1 109 ? 6.823 16.909 20.989 1.00 62.44 109 GLY A N 1
ATOM 926 C CA . GLY A 1 109 ? 8.053 16.744 21.770 1.00 62.44 109 GLY A CA 1
ATOM 927 C C . GLY A 1 109 ? 8.022 15.578 22.767 1.00 62.44 109 GLY A C 1
ATOM 928 O O . GLY A 1 109 ? 9.076 15.056 23.116 1.00 62.44 109 GLY A O 1
ATOM 929 N N . VAL A 1 110 ? 6.837 15.127 23.198 1.00 73.31 110 VAL A N 1
ATOM 930 C CA . VAL A 1 110 ? 6.710 13.987 24.123 1.00 73.31 110 VAL A CA 1
ATOM 931 C C . VAL A 1 110 ? 7.088 12.690 23.416 1.00 73.31 110 VAL A C 1
ATOM 933 O O . VAL A 1 110 ? 7.861 11.905 23.953 1.00 73.31 110 VAL A O 1
ATOM 936 N N . ILE A 1 111 ? 6.614 12.481 22.187 1.00 68.44 111 ILE A N 1
ATOM 937 C CA . ILE A 1 111 ? 6.906 11.249 21.441 1.00 68.44 111 ILE A CA 1
ATOM 938 C C . ILE A 1 111 ? 8.350 11.255 20.928 1.00 68.44 111 ILE A C 1
ATOM 940 O O . ILE A 1 111 ? 9.028 10.237 21.005 1.00 68.44 111 ILE A O 1
ATOM 944 N N . GLN A 1 112 ? 8.861 12.417 20.507 1.00 69.44 112 GLN A N 1
ATOM 945 C CA . GLN A 1 112 ? 10.260 12.579 20.083 1.00 69.44 112 GLN A CA 1
ATOM 946 C C . GLN A 1 112 ? 11.282 12.330 21.206 1.00 69.44 112 GLN A C 1
ATOM 948 O O . GLN A 1 112 ? 12.462 12.144 20.921 1.00 69.44 112 GLN A O 1
ATOM 953 N N . SER A 1 113 ? 10.849 12.312 22.472 1.00 78.06 113 SER A N 1
ATOM 954 C CA . SER A 1 113 ? 11.710 11.970 23.612 1.00 78.06 113 SER A CA 1
ATOM 955 C C . SER A 1 113 ? 11.997 10.465 23.751 1.00 78.06 113 SER A C 1
ATOM 957 O O . SER A 1 113 ? 12.808 10.074 24.593 1.00 78.06 113 SER A O 1
ATOM 959 N N . PHE A 1 114 ? 11.369 9.627 22.919 1.00 76.88 114 PHE A N 1
ATOM 960 C CA . PHE A 1 114 ? 11.585 8.182 22.853 1.00 76.88 114 PHE A CA 1
ATOM 961 C C . PHE A 1 114 ? 12.222 7.797 21.518 1.00 76.88 114 PHE A C 1
ATOM 963 O O . PHE A 1 114 ? 11.836 8.302 20.461 1.00 76.88 114 PHE A O 1
ATOM 970 N N . SER A 1 115 ? 13.199 6.889 21.553 1.00 77.44 115 SER A N 1
ATOM 971 C CA . SER A 1 115 ? 13.770 6.336 20.323 1.00 77.44 115 SER A CA 1
ATOM 972 C C . SER A 1 115 ? 12.769 5.395 19.638 1.00 77.44 115 SER A C 1
ATOM 974 O O . SER A 1 115 ? 11.869 4.849 20.277 1.00 77.44 115 SER A O 1
ATOM 976 N N . ARG A 1 116 ? 12.921 5.169 18.326 1.00 74.62 116 ARG A N 1
ATOM 977 C CA . ARG A 1 116 ? 12.108 4.163 17.614 1.00 74.62 116 ARG A CA 1
ATOM 978 C C . ARG A 1 116 ? 12.276 2.771 18.218 1.00 74.62 116 ARG A C 1
ATOM 980 O O . ARG A 1 116 ? 11.293 2.045 18.326 1.00 74.62 116 ARG A O 1
ATOM 987 N N . ASP A 1 117 ? 13.487 2.446 18.659 1.00 75.94 117 ASP A N 1
ATOM 988 C CA . ASP A 1 117 ? 13.782 1.177 19.319 1.00 75.94 117 ASP A CA 1
ATOM 989 C C . ASP A 1 117 ? 13.055 1.068 20.663 1.00 75.94 117 ASP A C 1
ATOM 991 O O . ASP A 1 117 ? 12.472 0.026 20.937 1.00 75.94 117 ASP A O 1
ATOM 995 N N . ASP A 1 118 ? 12.972 2.144 21.461 1.00 79.69 118 ASP A N 1
ATOM 996 C CA . ASP A 1 118 ? 12.157 2.151 22.690 1.00 79.69 118 ASP A CA 1
ATOM 997 C C . ASP A 1 118 ? 10.684 1.820 22.387 1.00 79.69 118 ASP A C 1
ATOM 999 O O . ASP A 1 118 ? 10.056 1.033 23.097 1.00 79.69 118 ASP A O 1
ATOM 1003 N N . LEU A 1 119 ? 10.125 2.399 21.319 1.00 81.12 119 LEU A N 1
ATOM 1004 C CA . LEU A 1 119 ? 8.733 2.166 20.927 1.00 81.12 119 LEU A CA 1
ATOM 1005 C C . LEU A 1 119 ? 8.514 0.737 20.400 1.00 81.12 119 LEU A C 1
ATOM 1007 O O . LEU A 1 119 ? 7.550 0.076 20.796 1.00 81.12 119 LEU A O 1
ATOM 1011 N N . LYS A 1 120 ? 9.434 0.229 19.569 1.00 79.00 120 LYS A N 1
ATOM 1012 C CA . LYS A 1 120 ? 9.399 -1.146 19.051 1.00 79.00 120 LYS A CA 1
ATOM 1013 C C . LYS A 1 120 ? 9.517 -2.168 20.186 1.00 79.00 120 LYS A C 1
ATOM 1015 O O . LYS A 1 120 ? 8.677 -3.060 20.290 1.00 79.00 120 LYS A O 1
ATOM 1020 N N . ASN A 1 121 ? 10.485 -1.985 21.080 1.00 79.75 121 ASN A N 1
ATOM 1021 C CA . ASN A 1 121 ? 10.749 -2.861 22.226 1.00 79.75 121 ASN A CA 1
ATOM 1022 C C . ASN A 1 121 ? 9.601 -2.873 23.249 1.00 79.75 121 ASN A C 1
ATOM 1024 O O . ASN A 1 121 ? 9.421 -3.841 23.986 1.00 79.75 121 ASN A O 1
ATOM 1028 N N . ALA A 1 122 ? 8.798 -1.807 23.316 1.00 81.38 122 ALA A N 1
ATOM 1029 C CA . ALA A 1 122 ? 7.580 -1.825 24.116 1.00 81.38 122 ALA A CA 1
ATOM 1030 C C . ALA A 1 122 ? 6.533 -2.775 23.515 1.00 81.38 122 ALA A C 1
ATOM 1032 O O . ALA A 1 122 ? 5.920 -3.551 24.247 1.00 81.38 122 ALA A O 1
ATOM 1033 N N . GLN A 1 123 ? 6.348 -2.733 22.192 1.00 80.06 123 GLN A N 1
ATOM 1034 C CA . GLN A 1 123 ? 5.335 -3.508 21.470 1.00 80.06 123 GLN A CA 1
ATOM 1035 C C . GLN A 1 123 ? 5.704 -4.989 21.296 1.00 80.06 123 GLN A C 1
ATOM 1037 O O . GLN A 1 123 ? 4.834 -5.849 21.427 1.00 80.06 123 GLN A O 1
ATOM 1042 N N . THR A 1 124 ? 6.972 -5.297 21.018 1.00 72.75 124 THR A N 1
ATOM 1043 C CA . THR A 1 124 ? 7.471 -6.657 20.747 1.00 72.75 124 THR A CA 1
ATOM 1044 C C . THR A 1 124 ? 8.501 -7.095 21.783 1.00 72.75 124 THR A C 1
ATOM 1046 O O . THR A 1 124 ? 9.242 -6.267 22.291 1.00 72.75 124 THR A O 1
ATOM 1049 N N . ASP A 1 125 ? 8.606 -8.398 22.060 1.00 62.41 125 ASP A N 1
ATOM 1050 C CA . ASP A 1 125 ? 9.692 -8.951 22.895 1.00 62.41 125 ASP A CA 1
ATOM 1051 C C . ASP A 1 125 ? 11.053 -9.010 22.164 1.00 62.41 125 ASP A C 1
ATOM 1053 O O . ASP A 1 125 ? 12.053 -9.451 22.728 1.00 62.41 125 ASP A O 1
ATOM 1057 N N . GLU A 1 126 ? 11.110 -8.573 20.903 1.00 55.66 126 GLU A N 1
ATOM 1058 C CA . GLU A 1 126 ? 12.338 -8.528 20.110 1.00 55.66 126 GLU A CA 1
ATOM 1059 C C . GLU A 1 126 ? 13.338 -7.517 20.691 1.00 55.66 126 GLU A C 1
ATOM 1061 O O . GLU A 1 126 ? 13.006 -6.354 20.888 1.00 55.66 126 GLU A O 1
ATOM 1066 N N . GLY A 1 127 ? 14.583 -7.946 20.925 1.00 50.34 127 GLY A N 1
ATOM 1067 C CA . GLY A 1 127 ? 15.712 -7.045 21.203 1.00 50.34 127 GLY A CA 1
ATOM 1068 C C . GLY A 1 127 ? 15.966 -6.686 22.672 1.00 50.34 127 GLY A C 1
ATOM 1069 O O . GLY A 1 127 ? 16.994 -6.077 22.966 1.00 50.34 127 GLY A O 1
ATOM 1070 N N . LEU A 1 128 ? 15.107 -7.091 23.612 1.00 56.59 128 LEU A N 1
ATOM 1071 C CA . LEU A 1 128 ? 15.345 -6.866 25.042 1.00 56.59 128 LEU A CA 1
ATOM 1072 C C . LEU A 1 128 ? 16.044 -8.060 25.700 1.00 56.59 128 LEU A C 1
ATOM 1074 O O . LEU A 1 128 ? 15.592 -9.197 25.610 1.00 56.59 128 LEU A O 1
ATOM 1078 N N . ALA A 1 129 ? 17.141 -7.785 26.412 1.00 55.72 129 ALA A N 1
ATOM 1079 C CA . ALA A 1 129 ? 17.917 -8.808 27.114 1.00 55.72 129 ALA A CA 1
ATOM 1080 C C . ALA A 1 129 ? 17.215 -9.353 28.377 1.00 55.72 129 ALA A C 1
ATOM 1082 O O . ALA A 1 129 ? 17.528 -10.460 28.811 1.00 55.72 129 ALA A O 1
ATOM 1083 N N . THR A 1 130 ? 16.285 -8.595 28.981 1.00 70.75 130 THR A N 1
ATOM 1084 C CA . THR A 1 130 ? 15.566 -8.975 30.213 1.00 70.75 130 THR A CA 1
ATOM 1085 C C . THR A 1 130 ? 14.135 -8.417 30.254 1.00 70.75 130 THR A C 1
ATOM 1087 O O . THR A 1 130 ? 13.847 -7.365 29.681 1.00 70.75 130 THR A O 1
ATOM 1090 N N . ALA A 1 131 ? 13.237 -9.089 30.988 1.00 74.44 131 ALA A N 1
ATOM 1091 C CA . ALA A 1 131 ? 11.863 -8.623 31.232 1.00 74.44 131 ALA A CA 1
ATOM 1092 C C . ALA A 1 131 ? 11.813 -7.273 31.980 1.00 74.44 131 ALA A C 1
ATOM 1094 O O . ALA A 1 131 ? 10.960 -6.433 31.704 1.00 74.44 131 ALA A O 1
ATOM 1095 N N . GLU A 1 132 ? 12.780 -7.024 32.866 1.00 78.62 132 GLU A N 1
ATOM 1096 C CA . GLU A 1 132 ? 12.903 -5.776 33.634 1.00 78.62 132 GLU A CA 1
ATOM 1097 C C . GLU A 1 132 ? 13.140 -4.552 32.735 1.00 78.62 132 GLU A C 1
ATOM 1099 O O . GLU A 1 132 ? 12.600 -3.471 32.984 1.00 78.62 132 GLU A O 1
ATOM 1104 N N . ALA A 1 133 ? 13.914 -4.714 31.655 1.00 76.69 133 ALA A N 1
ATOM 1105 C CA . ALA A 1 133 ? 14.145 -3.645 30.688 1.00 76.69 133 ALA A CA 1
ATOM 1106 C C . ALA A 1 133 ? 12.848 -3.260 29.955 1.00 76.69 133 ALA A C 1
ATOM 1108 O O . ALA A 1 133 ? 12.594 -2.073 29.730 1.00 76.69 133 ALA A O 1
ATOM 1109 N N . LYS A 1 134 ? 11.993 -4.247 29.655 1.00 79.06 134 LYS A N 1
ATOM 1110 C CA . LYS A 1 134 ? 10.677 -4.019 29.045 1.00 79.06 134 LYS A CA 1
ATOM 1111 C C . LYS A 1 134 ? 9.762 -3.240 29.975 1.00 79.06 134 LYS A C 1
ATOM 1113 O O . LYS A 1 134 ? 9.202 -2.222 29.574 1.00 79.06 134 LYS A O 1
ATOM 1118 N N . ASP A 1 135 ? 9.650 -3.689 31.222 1.00 82.12 135 ASP A N 1
ATOM 1119 C CA . ASP A 1 135 ? 8.783 -3.060 32.219 1.00 82.12 135 ASP A CA 1
ATOM 1120 C C . ASP A 1 135 ? 9.185 -1.602 32.476 1.00 82.12 135 ASP A C 1
ATOM 1122 O O . ASP A 1 135 ? 8.322 -0.728 32.594 1.00 82.12 135 ASP A O 1
ATOM 1126 N N . SER A 1 136 ? 10.488 -1.307 32.474 1.00 85.56 136 SER A N 1
ATOM 1127 C CA . SER A 1 136 ? 11.009 0.060 32.580 1.00 85.56 136 SER A CA 1
ATOM 1128 C C . SER A 1 136 ? 10.574 0.952 31.409 1.00 85.56 136 SER A C 1
ATOM 1130 O O . SER A 1 136 ? 10.058 2.054 31.624 1.00 85.56 136 SER A O 1
ATOM 1132 N N . ILE A 1 137 ? 10.716 0.478 30.164 1.00 86.69 137 ILE A N 1
ATOM 1133 C CA . ILE A 1 137 ? 10.291 1.220 28.965 1.00 86.69 137 ILE A CA 1
ATOM 1134 C C . ILE A 1 137 ? 8.775 1.432 28.973 1.00 86.69 137 ILE A C 1
ATOM 1136 O O . ILE A 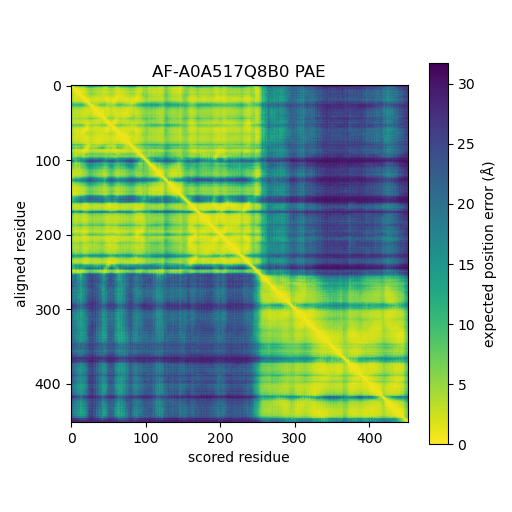1 137 ? 8.309 2.559 28.802 1.00 86.69 137 ILE A O 1
ATOM 1140 N N . VAL A 1 138 ? 8.001 0.377 29.231 1.00 85.88 138 VAL A N 1
ATOM 1141 C CA . VAL A 1 138 ? 6.535 0.440 29.293 1.00 85.88 138 VAL A CA 1
ATOM 1142 C C . VAL A 1 138 ? 6.080 1.442 30.355 1.00 85.88 138 VAL A C 1
ATOM 1144 O O . VAL A 1 138 ? 5.230 2.282 30.065 1.00 85.88 138 VAL A O 1
ATOM 1147 N N . THR A 1 139 ? 6.694 1.431 31.541 1.00 86.69 139 THR A N 1
ATOM 1148 C CA . THR A 1 139 ? 6.395 2.388 32.619 1.00 86.69 139 THR A CA 1
ATOM 1149 C C . THR A 1 139 ? 6.695 3.827 32.193 1.00 86.69 139 THR A C 1
ATOM 1151 O O . THR A 1 139 ? 5.893 4.730 32.434 1.00 86.69 139 THR A O 1
ATOM 1154 N N . ARG A 1 140 ? 7.825 4.070 31.514 1.00 88.12 140 ARG A N 1
ATOM 1155 C CA . ARG A 1 140 ? 8.161 5.404 30.984 1.00 88.12 140 ARG A CA 1
ATOM 1156 C C . ARG A 1 140 ? 7.141 5.878 29.950 1.00 88.12 140 ARG A C 1
ATOM 1158 O O . ARG A 1 140 ? 6.712 7.027 30.019 1.00 88.12 140 ARG A O 1
ATOM 1165 N N . LEU A 1 141 ? 6.734 5.011 29.024 1.00 87.25 141 LEU A N 1
ATOM 1166 C CA . LEU A 1 141 ? 5.744 5.336 27.995 1.00 87.25 141 LEU A CA 1
ATOM 1167 C C . LEU A 1 141 ? 4.349 5.580 28.586 1.00 87.25 141 LEU A C 1
ATOM 1169 O O . LEU A 1 141 ? 3.634 6.474 28.137 1.00 87.25 141 LEU A O 1
ATOM 1173 N N . GLN A 1 142 ? 3.975 4.823 29.616 1.00 85.50 142 GLN A N 1
ATOM 1174 C CA . GLN A 1 142 ? 2.756 5.032 30.396 1.00 85.50 142 GLN A CA 1
ATOM 1175 C C . GLN A 1 142 ? 2.760 6.389 31.110 1.00 85.50 142 GLN A C 1
ATOM 1177 O O . GLN A 1 142 ? 1.798 7.145 30.996 1.00 85.50 142 GLN A O 1
ATOM 1182 N N . ASN A 1 143 ? 3.862 6.739 31.781 1.00 84.50 143 ASN A N 1
ATOM 1183 C CA . ASN A 1 143 ? 4.028 8.038 32.444 1.00 84.50 143 ASN A CA 1
ATOM 1184 C C . ASN A 1 143 ? 4.035 9.210 31.451 1.00 84.50 143 ASN A C 1
ATOM 1186 O O . ASN A 1 143 ? 3.580 10.304 31.777 1.00 84.50 143 ASN A O 1
ATOM 1190 N N . ALA A 1 144 ? 4.537 8.979 30.236 1.00 82.94 144 ALA A N 1
ATOM 1191 C CA . ALA A 1 144 ? 4.521 9.940 29.136 1.00 82.94 144 ALA A CA 1
ATOM 1192 C C . ALA A 1 144 ? 3.191 9.979 28.376 1.00 82.94 144 ALA A C 1
ATOM 1194 O O . ALA A 1 144 ? 3.079 10.680 27.373 1.00 82.94 144 ALA A O 1
ATOM 1195 N N . ASN A 1 145 ? 2.181 9.247 28.843 1.00 80.19 145 ASN A N 1
ATOM 1196 C CA . ASN A 1 145 ? 0.863 9.221 28.241 1.00 80.19 145 ASN A CA 1
ATOM 1197 C C . ASN A 1 145 ? 0.812 8.684 26.789 1.00 80.19 145 ASN A C 1
ATOM 1199 O O . ASN A 1 145 ? -0.071 9.024 26.003 1.00 80.19 145 ASN A O 1
ATOM 1203 N N . LEU A 1 146 ? 1.771 7.830 26.420 1.00 81.94 146 LEU A N 1
ATOM 1204 C CA . LEU A 1 146 ? 1.843 7.195 25.096 1.00 81.94 146 LEU A CA 1
ATOM 1205 C C . LEU A 1 146 ? 1.165 5.827 25.069 1.00 81.94 146 LEU A C 1
ATOM 1207 O O . LEU A 1 146 ? 0.674 5.398 24.023 1.00 81.94 146 LEU A O 1
ATOM 1211 N N . LEU A 1 147 ? 1.134 5.166 26.226 1.00 81.81 147 LEU A N 1
ATOM 1212 C CA . LEU A 1 147 ? 0.475 3.887 26.433 1.00 81.81 147 LEU A CA 1
ATOM 1213 C C . LEU A 1 147 ? -0.662 4.013 27.424 1.00 81.81 147 LEU A C 1
ATOM 1215 O O . LEU A 1 147 ? -0.553 4.673 28.458 1.00 81.81 147 LEU A O 1
ATOM 1219 N N . PHE A 1 148 ? -1.732 3.288 27.137 1.00 75.44 148 PHE A N 1
ATOM 1220 C CA . PHE A 1 148 ? -2.853 3.202 28.044 1.00 75.44 148 PHE A CA 1
ATOM 1221 C C . PHE A 1 148 ? -2.496 2.422 29.324 1.00 75.44 148 PHE A C 1
ATOM 1223 O O . PHE A 1 148 ? -1.924 1.330 29.275 1.00 75.44 148 PHE A O 1
ATOM 1230 N N . THR A 1 149 ? -2.833 2.996 30.482 1.00 62.25 149 THR A N 1
ATOM 1231 C CA . THR A 1 149 ? -2.465 2.484 31.817 1.00 62.25 149 THR A CA 1
ATOM 1232 C C . THR A 1 149 ? -3.585 1.741 32.530 1.00 62.25 149 THR A C 1
ATOM 1234 O O . THR A 1 149 ? -3.316 0.805 33.286 1.00 62.25 149 THR A O 1
ATOM 1237 N N . LYS A 1 150 ? -4.851 2.122 32.314 1.00 59.12 150 LYS A N 1
ATOM 1238 C CA . LYS A 1 150 ? -5.978 1.371 32.879 1.00 59.12 150 LYS A CA 1
ATOM 1239 C C . LYS A 1 150 ? -6.020 0.012 32.173 1.00 59.12 150 LYS A C 1
ATOM 1241 O O . LYS A 1 150 ? -5.863 -0.090 30.960 1.00 59.12 150 LYS A O 1
ATOM 1246 N N . ARG A 1 151 ? -6.233 -1.073 32.920 1.00 51.97 151 ARG A N 1
ATOM 1247 C CA . ARG A 1 151 ? -6.572 -2.347 32.280 1.00 51.97 151 ARG A CA 1
ATOM 1248 C C . ARG A 1 151 ? -7.848 -2.096 31.486 1.00 51.97 151 ARG A C 1
ATOM 1250 O O . ARG A 1 151 ? -8.863 -1.743 32.085 1.00 51.97 151 ARG A O 1
ATOM 1257 N N . LEU A 1 152 ? -7.801 -2.267 30.163 1.00 54.53 152 LEU A N 1
ATOM 1258 C CA . LEU A 1 152 ? -9.015 -2.602 29.428 1.00 54.53 152 LEU A CA 1
ATOM 1259 C C . LEU A 1 152 ? -9.669 -3.714 30.240 1.00 54.53 152 LEU A C 1
ATOM 1261 O O . LEU A 1 152 ? -8.998 -4.715 30.518 1.00 54.53 152 LEU A O 1
ATOM 1265 N N . ARG A 1 153 ? -10.910 -3.517 30.697 1.00 52.53 153 ARG A N 1
ATOM 1266 C CA . ARG A 1 153 ? -11.665 -4.636 31.251 1.00 52.53 153 ARG A CA 1
ATOM 1267 C C . ARG A 1 153 ? -11.635 -5.688 30.150 1.00 52.53 153 ARG A C 1
ATOM 1269 O O . ARG A 1 153 ? -12.116 -5.442 29.046 1.00 52.53 153 ARG A O 1
ATOM 1276 N N . THR A 1 154 ? -10.913 -6.781 30.389 1.00 51.38 154 THR A N 1
ATOM 1277 C CA . THR A 1 154 ? -10.973 -7.962 29.531 1.00 51.38 154 THR A CA 1
ATOM 1278 C C . THR A 1 154 ? -12.449 -8.230 29.353 1.00 51.38 154 THR A C 1
ATOM 1280 O O . THR A 1 154 ? -13.114 -8.340 30.380 1.00 51.38 154 THR A O 1
ATOM 1283 N N . GLN A 1 155 ? -12.945 -8.206 28.107 1.00 54.31 155 GLN A N 1
ATOM 1284 C CA . GLN A 1 155 ? -14.369 -8.380 27.822 1.00 54.31 155 GLN A CA 1
ATOM 1285 C C . GLN A 1 155 ? -14.847 -9.580 28.634 1.00 54.31 155 GLN A C 1
ATOM 1287 O O . GLN A 1 155 ? -14.437 -10.710 28.365 1.00 54.31 155 GLN A O 1
ATOM 1292 N N . GLU A 1 156 ? -15.601 -9.323 29.699 1.00 57.09 156 GLU A N 1
ATOM 1293 C CA . GLU A 1 156 ? -16.099 -10.399 30.539 1.00 57.09 156 GLU A CA 1
ATOM 1294 C C . GLU A 1 156 ? -17.091 -11.204 29.696 1.00 57.09 156 GLU A C 1
ATOM 1296 O O . GLU A 1 156 ? -17.775 -10.652 28.822 1.00 57.09 156 GLU A O 1
ATOM 1301 N N . ASN A 1 157 ? -17.155 -12.517 29.928 1.00 59.09 157 ASN A N 1
ATOM 1302 C CA . ASN A 1 157 ? -18.130 -13.374 29.259 1.00 59.09 157 ASN A CA 1
ATOM 1303 C C . ASN A 1 157 ? -19.532 -12.759 29.415 1.00 59.09 157 ASN A C 1
ATOM 1305 O O . ASN A 1 157 ? -20.021 -12.615 30.532 1.00 59.09 157 ASN A O 1
ATOM 1309 N N . GLY A 1 158 ? -20.162 -12.394 28.294 1.00 70.44 158 GLY A N 1
ATOM 1310 C CA . GLY A 1 158 ? -21.498 -11.789 28.262 1.00 70.44 158 GLY A CA 1
ATOM 1311 C C . GLY A 1 158 ? -21.564 -10.320 27.823 1.00 70.44 158 GLY A C 1
ATOM 1312 O O . GLY A 1 158 ? -22.669 -9.817 27.641 1.00 70.44 158 GLY A O 1
ATOM 1313 N N . GLN A 1 159 ? -20.438 -9.627 27.603 1.00 84.75 159 GLN A N 1
ATOM 1314 C CA . GLN A 1 159 ? -20.475 -8.282 27.011 1.00 84.75 159 GLN A CA 1
ATOM 1315 C C . GLN A 1 159 ? -20.735 -8.322 25.496 1.00 84.75 159 GLN A C 1
ATOM 1317 O O . GLN A 1 159 ? -19.990 -8.921 24.721 1.00 84.75 159 GLN A O 1
ATOM 1322 N N . ILE A 1 160 ? -21.768 -7.606 25.067 1.00 89.31 160 ILE A N 1
ATOM 1323 C CA . ILE A 1 160 ? -22.180 -7.407 23.682 1.00 89.31 160 ILE A CA 1
ATOM 1324 C C . ILE A 1 160 ? -21.495 -6.146 23.160 1.00 89.31 160 ILE A C 1
ATOM 1326 O O . ILE A 1 160 ? -21.748 -5.043 23.643 1.00 89.31 160 ILE A O 1
ATOM 1330 N N . LYS A 1 161 ? -20.625 -6.301 22.162 1.00 91.81 161 LYS A N 1
ATOM 1331 C CA . LYS A 1 161 ? -19.997 -5.182 21.450 1.00 91.81 161 LYS A CA 1
ATOM 1332 C C . LYS A 1 161 ? -20.850 -4.796 20.250 1.00 91.81 161 LYS A C 1
ATOM 1334 O O . LYS A 1 161 ? -21.352 -5.665 19.541 1.00 91.81 161 LYS A O 1
ATOM 1339 N N . PHE A 1 162 ? -20.977 -3.503 19.993 1.00 94.25 162 PHE A N 1
ATOM 1340 C CA . PHE A 1 162 ? -21.714 -3.015 18.837 1.00 94.25 162 PHE A CA 1
ATOM 1341 C C . PHE A 1 162 ? -21.101 -1.736 18.274 1.00 94.25 162 PHE A C 1
ATOM 1343 O O . PHE A 1 162 ? -20.402 -0.992 18.971 1.00 94.25 162 PHE A O 1
ATOM 1350 N N . PHE A 1 163 ? -21.384 -1.503 16.997 1.00 95.62 163 PHE A N 1
ATOM 1351 C CA . PHE A 1 163 ? -21.071 -0.274 16.289 1.00 95.62 163 PHE A CA 1
ATOM 1352 C C . PHE A 1 163 ? -22.358 0.406 15.835 1.00 95.62 163 PHE A C 1
ATOM 1354 O O . PHE A 1 163 ? -23.306 -0.276 15.447 1.00 95.62 163 PHE A O 1
ATOM 1361 N N . VAL A 1 164 ? -22.382 1.736 15.848 1.00 96.25 164 VAL A N 1
ATOM 1362 C CA . VAL A 1 164 ? -23.478 2.533 15.288 1.00 96.25 164 VAL A CA 1
ATOM 1363 C C . VAL A 1 164 ? -22.900 3.533 14.301 1.00 96.25 164 VAL A C 1
ATOM 1365 O O . VAL A 1 164 ? -22.198 4.462 14.696 1.00 96.25 164 VAL A O 1
ATOM 1368 N N . SER A 1 165 ? -23.176 3.341 13.019 1.00 95.19 165 SER A N 1
ATOM 1369 C CA . SER A 1 165 ? -22.879 4.323 11.980 1.00 95.19 165 SER A CA 1
ATOM 1370 C C . SER A 1 165 ? -23.933 5.422 12.053 1.00 95.19 165 SER A C 1
ATOM 1372 O O . SER A 1 165 ? -25.125 5.130 12.052 1.00 95.19 165 SER A O 1
ATOM 1374 N N . VAL A 1 166 ? -23.508 6.678 12.139 1.00 94.81 166 VAL A N 1
ATOM 1375 C CA . VAL A 1 166 ? -24.387 7.848 12.231 1.00 94.81 166 VAL A CA 1
ATOM 1376 C C . VAL A 1 166 ? -24.022 8.808 11.108 1.00 94.81 166 VAL A C 1
ATOM 1378 O O . VAL A 1 166 ? -22.910 9.334 11.075 1.00 94.81 166 VAL A O 1
ATOM 1381 N N . SER A 1 167 ? -24.955 9.049 10.194 1.00 93.25 167 SER A N 1
ATOM 1382 C CA . SER A 1 167 ? -24.793 10.027 9.116 1.00 93.25 167 SER A CA 1
ATOM 1383 C C . SER A 1 167 ? -25.691 11.223 9.378 1.00 93.25 167 SER A C 1
ATOM 1385 O O . SER A 1 167 ? -26.910 11.072 9.484 1.00 93.25 167 SER A O 1
ATOM 1387 N N . VAL A 1 168 ? -25.086 12.407 9.458 1.00 92.12 168 VAL A N 1
ATOM 1388 C CA . VAL A 1 168 ? -25.788 13.663 9.726 1.00 92.12 168 VAL A CA 1
ATOM 1389 C C . VAL A 1 168 ? -25.850 14.510 8.456 1.00 92.12 168 VAL A C 1
ATOM 1391 O O . VAL A 1 168 ? -24.827 14.869 7.875 1.00 92.12 168 VAL A O 1
ATOM 1394 N N . ARG A 1 169 ? -27.065 14.835 8.015 1.00 83.69 169 ARG A N 1
ATOM 1395 C CA . ARG A 1 169 ? -27.380 15.663 6.849 1.00 83.69 169 ARG A CA 1
ATOM 1396 C C . ARG A 1 169 ? -27.798 17.052 7.331 1.00 83.69 169 ARG A C 1
ATOM 1398 O O . ARG A 1 169 ? -28.977 17.342 7.427 1.00 83.69 169 ARG A O 1
ATOM 1405 N N . GLY A 1 170 ? -26.841 17.918 7.658 1.00 70.00 170 GLY A N 1
ATOM 1406 C CA . GLY A 1 170 ? -27.155 19.261 8.154 1.00 70.00 170 GLY A CA 1
ATOM 1407 C C . GLY A 1 170 ? -25.927 20.153 8.320 1.00 70.00 170 GLY A C 1
ATOM 1408 O O . GLY A 1 170 ? -24.797 19.676 8.311 1.00 70.00 170 GLY A O 1
ATOM 1409 N N . GLY A 1 171 ? -26.150 21.462 8.467 1.00 69.62 1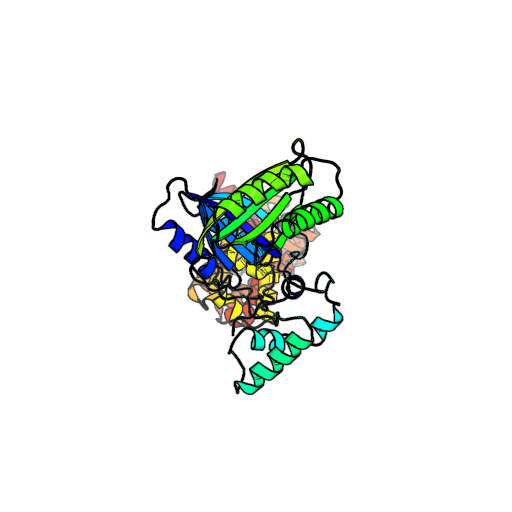71 GLY A N 1
ATOM 1410 C CA . GLY A 1 171 ? -25.093 22.471 8.642 1.00 69.62 171 GLY A CA 1
ATOM 1411 C C . GLY A 1 171 ? -24.528 22.583 10.065 1.00 69.62 171 GLY A C 1
ATOM 1412 O O . GLY A 1 171 ? -23.825 23.550 10.355 1.00 69.62 171 GLY A O 1
ATOM 1413 N N . SER A 1 172 ? -24.858 21.650 10.964 1.00 79.44 172 SER A N 1
ATOM 1414 C CA . SER A 1 172 ? -24.331 21.635 12.333 1.00 79.44 172 SER A CA 1
ATOM 1415 C C . SER A 1 172 ? -22.816 21.458 12.324 1.00 79.44 172 SER A C 1
ATOM 1417 O O . SER A 1 172 ? -22.278 20.655 11.559 1.00 79.44 172 SER A O 1
ATOM 1419 N N . SER A 1 173 ? -22.113 22.195 13.187 1.00 86.12 173 SER A N 1
ATOM 1420 C CA . SER A 1 173 ? -20.667 22.022 13.313 1.00 86.12 173 SER A CA 1
ATOM 1421 C C . SER A 1 173 ? -20.334 20.637 13.861 1.00 86.12 173 SER A C 1
ATOM 1423 O O . SER A 1 173 ? -21.087 20.044 14.639 1.00 86.12 173 SER A O 1
ATOM 1425 N N . LYS A 1 174 ? -19.164 20.130 13.474 1.00 86.31 174 LYS A N 1
ATOM 1426 C CA . LYS A 1 174 ? -18.670 18.829 13.912 1.00 86.31 174 LYS A CA 1
ATOM 1427 C C . LYS A 1 174 ? -18.627 18.721 15.438 1.00 86.31 174 LYS A C 1
ATOM 1429 O O . LYS A 1 174 ? -19.030 17.699 15.986 1.00 86.31 174 LYS A O 1
ATOM 1434 N N . GLU A 1 175 ? -18.162 19.771 16.105 1.00 87.31 175 GLU A N 1
ATOM 1435 C CA . GLU A 1 175 ? -18.025 19.856 17.558 1.00 87.31 175 GLU A CA 1
ATOM 1436 C C . GLU A 1 175 ? -19.386 19.802 18.258 1.00 87.31 175 GLU A C 1
ATOM 1438 O O . GLU A 1 175 ? -19.515 19.151 19.293 1.00 87.31 175 GLU A O 1
ATOM 1443 N N . ALA A 1 176 ? -20.414 20.433 17.678 1.00 89.38 176 ALA A N 1
ATOM 1444 C CA . ALA A 1 176 ? -21.768 20.391 18.221 1.00 89.38 176 ALA A CA 1
ATOM 1445 C C . ALA A 1 176 ? -22.339 18.967 18.177 1.00 89.38 176 ALA A C 1
ATOM 1447 O O . ALA A 1 176 ? -22.854 18.485 19.186 1.00 89.38 176 ALA A O 1
ATOM 1448 N N . VAL A 1 177 ? -22.178 18.273 17.045 1.00 90.88 177 VAL A N 1
ATOM 1449 C CA . VAL A 1 177 ? -22.638 16.883 16.892 1.00 90.88 177 VAL A CA 1
ATOM 1450 C C . VAL A 1 177 ? -21.889 15.946 17.839 1.00 90.88 177 VAL A C 1
ATOM 1452 O O . VAL A 1 177 ? -22.509 15.107 18.486 1.00 90.88 177 VAL A O 1
ATOM 1455 N N . ILE A 1 178 ? -20.569 16.106 17.983 1.00 90.44 178 ILE A N 1
ATOM 1456 C CA . ILE A 1 178 ? -19.793 15.322 18.956 1.00 90.44 178 ILE A CA 1
ATOM 1457 C C . ILE A 1 178 ? -20.322 15.571 20.371 1.00 90.44 178 ILE A C 1
ATOM 1459 O O . ILE A 1 178 ? -20.613 14.607 21.066 1.00 90.44 178 ILE A O 1
ATOM 1463 N N . GLY A 1 179 ? -20.538 16.826 20.778 1.00 89.75 179 GLY A N 1
ATOM 1464 C CA . GLY A 1 179 ? -21.093 17.142 22.099 1.00 89.75 179 GLY A CA 1
ATOM 1465 C C . GLY A 1 179 ? -22.482 16.533 22.346 1.00 89.75 179 GLY A C 1
ATOM 1466 O O . GLY A 1 179 ? -22.771 16.077 23.453 1.00 89.75 179 GLY A O 1
ATOM 1467 N N . GLN A 1 180 ? -23.330 16.467 21.316 1.00 92.31 180 GLN A N 1
ATOM 1468 C CA . GLN A 1 180 ? -24.632 15.789 21.371 1.00 92.31 180 GLN A CA 1
ATOM 1469 C C . GLN A 1 180 ? -24.482 14.269 21.538 1.00 92.31 180 GLN A C 1
ATOM 1471 O O . GLN A 1 180 ? -25.136 13.679 22.394 1.00 92.31 180 GLN A O 1
ATOM 1476 N N . LEU A 1 181 ? -23.588 13.639 20.772 1.00 92.62 181 LEU A N 1
ATOM 1477 C CA . LEU A 1 181 ? -23.293 12.206 20.869 1.00 92.62 181 LEU A CA 1
ATOM 1478 C C . LEU A 1 181 ? -22.656 11.834 22.215 1.00 92.62 181 LEU A C 1
ATOM 1480 O O . LEU A 1 181 ? -22.997 10.810 22.804 1.00 92.62 181 LEU A O 1
ATOM 1484 N N . GLU A 1 182 ? -21.760 12.672 22.736 1.00 91.00 182 GLU A N 1
ATOM 1485 C CA . GLU A 1 182 ? -21.191 12.511 24.075 1.00 91.00 182 GLU A CA 1
ATOM 1486 C C . GLU A 1 182 ? -22.277 12.558 25.148 1.00 91.00 182 GLU A C 1
ATOM 1488 O O . GLU A 1 182 ? -22.270 11.745 26.074 1.00 91.00 182 GLU A O 1
ATOM 1493 N N . ARG A 1 183 ? -23.228 13.491 25.024 1.00 90.00 183 ARG A N 1
ATOM 1494 C CA . ARG A 1 183 ? -24.376 13.567 25.927 1.00 90.00 183 ARG A CA 1
ATOM 1495 C C . ARG A 1 183 ? -25.233 12.306 25.839 1.00 90.00 183 ARG A C 1
ATOM 1497 O O . ARG A 1 183 ? -25.564 11.763 26.888 1.00 90.00 183 ARG A O 1
ATOM 1504 N N . ALA A 1 184 ? -25.509 11.815 24.630 1.00 91.25 184 ALA A N 1
ATOM 1505 C CA . ALA A 1 184 ? -26.231 10.562 24.430 1.00 91.25 184 ALA A CA 1
ATOM 1506 C C . ALA A 1 184 ? -25.546 9.406 25.172 1.00 91.25 184 ALA A C 1
ATOM 1508 O O . ALA A 1 184 ? -26.191 8.693 25.927 1.00 91.25 184 ALA A O 1
ATOM 1509 N N . PHE A 1 185 ? -24.224 9.267 25.058 1.00 91.44 185 PHE A N 1
ATOM 1510 C CA . PHE A 1 185 ? -23.484 8.250 25.809 1.00 91.44 185 PHE A CA 1
ATOM 1511 C C . PHE A 1 185 ? -23.575 8.415 27.330 1.00 91.44 185 PHE A C 1
ATOM 1513 O O . PHE A 1 185 ? -23.675 7.420 28.041 1.00 91.44 185 PHE A O 1
ATOM 1520 N N . ARG A 1 186 ? -23.542 9.649 27.847 1.00 87.44 186 ARG A N 1
ATOM 1521 C CA . ARG A 1 186 ? -23.617 9.906 29.297 1.00 87.44 186 ARG A CA 1
ATOM 1522 C C . ARG A 1 186 ? -24.984 9.586 29.898 1.00 87.44 186 ARG A C 1
ATOM 1524 O O . ARG A 1 186 ? -25.044 9.278 31.084 1.00 87.44 186 ARG A O 1
ATOM 1531 N N . GLU A 1 187 ? -26.057 9.677 29.115 1.00 89.56 187 GLU A N 1
ATOM 1532 C CA . GLU A 1 187 ? -27.408 9.339 29.584 1.00 89.56 187 GLU A CA 1
ATOM 1533 C C . GLU A 1 187 ? -27.621 7.818 29.739 1.00 89.56 187 GLU A C 1
ATOM 1535 O O . GLU A 1 187 ? -28.503 7.411 30.490 1.00 89.56 187 GLU A O 1
ATOM 1540 N N . TYR A 1 188 ? -26.769 6.988 29.124 1.00 88.31 188 TYR A N 1
ATOM 1541 C CA . TYR A 1 188 ? -26.812 5.521 29.200 1.00 88.31 188 TYR A CA 1
ATOM 1542 C C . TYR A 1 188 ? -25.575 4.975 29.924 1.00 88.31 188 TYR A C 1
ATOM 1544 O O . TYR A 1 188 ? -24.582 4.585 29.307 1.00 88.31 188 TYR A O 1
ATOM 1552 N N . ASN A 1 189 ? -25.627 4.959 31.259 1.00 83.69 189 ASN A N 1
ATOM 1553 C CA . ASN A 1 189 ? -24.498 4.572 32.111 1.00 83.69 189 ASN A CA 1
ATOM 1554 C C . ASN A 1 189 ? -24.146 3.073 32.050 1.00 83.69 189 ASN A C 1
ATOM 1556 O O . ASN A 1 189 ? -23.083 2.681 32.530 1.00 83.69 189 ASN A O 1
ATOM 1560 N N . GLU A 1 190 ? -25.003 2.246 31.451 1.00 88.44 190 GLU A N 1
ATOM 1561 C CA . GLU A 1 190 ? -24.773 0.818 31.214 1.00 88.44 190 GLU A CA 1
ATOM 1562 C C . GLU A 1 190 ? -23.900 0.538 29.975 1.00 88.44 190 GLU A C 1
ATOM 1564 O O . GLU A 1 190 ? -23.625 -0.625 29.657 1.00 88.44 190 GLU A O 1
ATOM 1569 N N . LEU A 1 191 ? -23.495 1.587 29.250 1.00 90.00 191 LEU A N 1
ATOM 1570 C CA . LEU A 1 191 ? -22.551 1.501 28.141 1.00 90.00 191 LEU A CA 1
ATOM 1571 C C . LEU A 1 191 ? -21.110 1.638 28.641 1.00 90.00 191 LEU A C 1
ATOM 1573 O O . LEU A 1 191 ? -20.728 2.627 29.265 1.00 90.00 191 LEU A O 1
ATOM 1577 N N . GLU A 1 192 ? -20.282 0.662 28.290 1.00 87.19 192 GLU A N 1
ATOM 1578 C CA . GLU A 1 192 ? -18.855 0.617 28.597 1.00 87.19 192 GLU A CA 1
ATOM 1579 C C . GLU A 1 192 ? -18.011 0.662 27.312 1.00 87.19 192 GLU A C 1
ATOM 1581 O O . GLU A 1 192 ? -18.498 0.376 26.217 1.00 87.19 192 GLU A O 1
ATOM 1586 N N . ASP A 1 193 ? -16.716 0.983 27.429 1.00 84.38 193 ASP A N 1
ATOM 1587 C CA . ASP A 1 193 ? -15.764 1.010 26.297 1.00 84.38 193 ASP A CA 1
ATOM 1588 C C . ASP A 1 193 ? -16.255 1.879 25.109 1.00 84.38 193 ASP A C 1
ATOM 1590 O O . ASP A 1 193 ? -16.069 1.565 23.927 1.00 84.38 193 ASP A O 1
ATOM 1594 N N . SER A 1 194 ? -16.915 2.989 25.456 1.00 88.69 194 SER A N 1
ATOM 1595 C CA . SER A 1 194 ? -17.574 3.922 24.540 1.00 88.69 194 SER A CA 1
ATOM 1596 C C . SER A 1 194 ? -16.596 4.847 23.812 1.00 88.69 194 SER A C 1
ATOM 1598 O O . SER A 1 194 ? -15.784 5.547 24.422 1.00 88.69 194 SER A O 1
ATOM 1600 N N . SER A 1 195 ? -16.685 4.899 22.488 1.00 90.25 195 SER A N 1
ATOM 1601 C CA . SER A 1 195 ? -15.838 5.753 21.653 1.00 90.25 195 SER A CA 1
ATOM 1602 C C . SER A 1 195 ? -16.588 6.323 20.458 1.00 90.25 195 SER A C 1
ATOM 1604 O O . SER A 1 195 ? -17.476 5.673 19.904 1.00 90.25 195 SER A O 1
ATOM 1606 N N . ILE A 1 196 ? -16.208 7.541 20.068 1.00 92.56 196 ILE A N 1
ATOM 1607 C CA . ILE A 1 196 ? -16.728 8.241 18.892 1.00 92.56 196 ILE A CA 1
ATOM 1608 C C . ILE A 1 196 ? -15.586 8.407 17.892 1.00 92.56 196 ILE A C 1
ATOM 1610 O O . ILE A 1 196 ? -14.570 9.046 18.174 1.00 92.56 196 ILE A O 1
ATOM 1614 N N . TYR A 1 197 ? -15.768 7.846 16.705 1.00 93.56 197 TYR A N 1
ATOM 1615 C CA . TYR A 1 197 ? -14.901 8.040 15.553 1.00 93.56 197 TYR A CA 1
ATOM 1616 C C . TYR A 1 197 ? -15.565 9.017 14.588 1.00 93.56 197 TYR A C 1
ATOM 1618 O O . TYR A 1 197 ? -16.785 9.021 14.420 1.00 93.56 197 TYR A O 1
ATOM 1626 N N . THR A 1 198 ? -14.757 9.842 13.931 1.00 92.56 198 THR A N 1
ATOM 1627 C CA . THR A 1 198 ? -15.249 10.880 13.019 1.00 92.56 198 THR A CA 1
ATOM 1628 C C . THR A 1 198 ? -14.623 10.700 11.646 1.00 92.56 198 THR A C 1
ATOM 1630 O O . THR A 1 198 ? -13.431 10.409 11.553 1.00 92.56 198 THR A O 1
ATOM 1633 N N . SER A 1 199 ? -15.414 10.876 10.592 1.00 91.88 199 SER A N 1
ATOM 1634 C CA . SER A 1 199 ? -14.954 10.838 9.204 1.00 91.88 199 SER A CA 1
ATOM 1635 C C . SER A 1 199 ? -15.363 12.111 8.455 1.00 91.88 199 SER A C 1
ATOM 1637 O O . SER A 1 199 ? -15.923 13.049 9.032 1.00 91.88 199 SER A O 1
ATOM 1639 N N . THR A 1 200 ? -15.052 12.175 7.163 1.00 86.38 200 THR A N 1
ATOM 1640 C CA . THR A 1 200 ? -15.475 13.266 6.284 1.00 86.38 200 THR A CA 1
ATOM 1641 C C . THR A 1 200 ? -16.984 13.200 6.009 1.00 86.38 200 THR A C 1
ATOM 1643 O O . THR A 1 200 ? -17.629 12.156 6.132 1.00 86.38 200 THR A O 1
ATOM 1646 N N . GLY A 1 201 ? -17.574 14.344 5.646 1.00 82.75 201 GLY A N 1
ATOM 1647 C CA . GLY A 1 201 ? -18.961 14.404 5.170 1.00 82.75 201 GLY A CA 1
ATOM 1648 C C . GLY A 1 201 ? -20.042 14.173 6.233 1.00 82.75 201 GLY A C 1
ATOM 1649 O O . GLY A 1 201 ? -21.117 13.704 5.883 1.00 82.75 201 GLY A O 1
ATOM 1650 N N . GLY A 1 202 ? -19.770 14.473 7.509 1.00 87.56 202 GLY A N 1
ATOM 1651 C CA . GLY A 1 202 ? -20.773 14.360 8.579 1.00 87.56 202 GLY A CA 1
ATOM 1652 C C . GLY A 1 202 ? -21.080 12.919 8.999 1.00 87.56 202 GLY A C 1
ATOM 1653 O O . GLY A 1 202 ? -22.170 12.644 9.497 1.00 87.56 202 GLY A O 1
ATOM 1654 N N . ASN A 1 203 ? -20.134 12.000 8.786 1.00 92.88 203 ASN A N 1
ATOM 1655 C CA . ASN A 1 203 ? -20.259 10.602 9.185 1.00 92.88 203 ASN A CA 1
ATOM 1656 C C . ASN A 1 203 ? -19.487 10.332 10.478 1.00 92.88 203 ASN A C 1
ATOM 1658 O O . ASN A 1 203 ? -18.316 10.701 10.624 1.00 92.88 203 ASN A O 1
ATOM 1662 N N . TYR A 1 204 ? -20.139 9.626 11.389 1.00 94.69 204 TYR A N 1
ATOM 1663 C CA . TYR A 1 204 ? -19.613 9.232 12.685 1.00 94.69 204 TYR A CA 1
ATOM 1664 C C . TYR A 1 204 ? -19.790 7.730 12.851 1.00 94.69 204 TYR A C 1
ATOM 1666 O O . TYR A 1 204 ? -20.747 7.144 12.350 1.00 94.69 204 TYR A O 1
ATOM 1674 N N . LEU A 1 205 ? -18.869 7.107 13.569 1.00 96.12 205 LEU A N 1
ATOM 1675 C CA . LEU A 1 205 ? -18.995 5.717 13.973 1.00 96.12 205 LEU A CA 1
ATOM 1676 C C . LEU A 1 205 ? -18.883 5.681 15.489 1.00 96.12 205 LEU A C 1
ATOM 1678 O O . LEU A 1 205 ? -17.906 6.160 16.059 1.00 96.12 205 LEU A O 1
ATOM 1682 N N . LEU A 1 206 ? -19.901 5.153 16.145 1.00 95.94 206 LEU A N 1
ATOM 1683 C CA . LEU A 1 206 ? -19.926 4.964 17.586 1.00 95.94 206 LEU A CA 1
ATOM 1684 C C . LEU A 1 206 ? -19.585 3.511 17.875 1.00 95.94 206 LEU A C 1
ATOM 1686 O O . LEU A 1 206 ? -20.039 2.619 17.163 1.00 95.94 206 LEU A O 1
ATOM 1690 N N . LYS A 1 207 ? -18.815 3.257 18.925 1.00 93.75 207 LYS A N 1
ATOM 1691 C CA . LYS A 1 207 ? -18.522 1.905 19.409 1.00 93.75 207 LYS A CA 1
ATOM 1692 C C . LYS A 1 207 ? -18.739 1.871 20.904 1.00 93.75 207 LYS A C 1
ATOM 1694 O O . LYS A 1 207 ? -18.244 2.756 21.593 1.00 93.75 207 LYS A O 1
ATOM 1699 N N . ALA A 1 208 ? -19.428 0.847 21.383 1.00 92.88 208 ALA A N 1
ATOM 1700 C CA . ALA A 1 208 ? -19.613 0.596 22.803 1.00 92.88 208 ALA A CA 1
ATOM 1701 C C . ALA A 1 208 ? -19.807 -0.895 23.083 1.00 92.88 208 ALA A C 1
ATOM 1703 O O . ALA A 1 208 ? -19.905 -1.732 22.178 1.00 92.88 208 ALA A O 1
ATOM 1704 N N . THR A 1 209 ? -19.826 -1.214 24.369 1.00 91.25 209 THR A N 1
ATOM 1705 C CA . THR A 1 209 ? -20.107 -2.536 24.913 1.00 91.25 209 THR A CA 1
ATOM 1706 C C . THR A 1 209 ? -21.178 -2.432 25.991 1.00 91.25 209 THR A C 1
ATOM 1708 O O . THR A 1 209 ? -21.287 -1.414 26.667 1.00 91.25 209 THR A O 1
ATOM 1711 N N . THR A 1 210 ? -21.997 -3.464 26.145 1.00 92.25 210 THR A N 1
ATOM 1712 C CA . THR A 1 210 ? -22.990 -3.554 27.223 1.00 92.25 210 THR A CA 1
ATOM 1713 C C . THR A 1 210 ? -23.294 -5.014 27.529 1.00 92.25 210 THR A C 1
ATOM 1715 O O . THR A 1 210 ? -23.089 -5.872 26.678 1.00 92.25 210 THR A O 1
ATOM 1718 N N . SER A 1 211 ? -23.791 -5.330 28.718 1.00 90.31 211 SER A N 1
ATOM 1719 C CA . SER A 1 211 ? -24.260 -6.681 29.055 1.00 90.31 211 SER A CA 1
ATOM 1720 C C . SER A 1 211 ? -25.728 -6.927 28.676 1.00 90.31 211 SER A C 1
ATOM 1722 O O . SER A 1 211 ? -26.209 -8.051 28.806 1.00 90.31 211 SER A O 1
ATOM 1724 N N . VAL A 1 212 ? -26.454 -5.902 28.206 1.00 91.38 212 VAL A N 1
ATOM 1725 C CA . VAL A 1 212 ? -27.910 -5.960 28.000 1.00 91.38 212 VAL A CA 1
ATOM 1726 C C . VAL A 1 212 ? -28.293 -5.518 26.584 1.00 91.38 212 VAL A C 1
ATOM 1728 O O . VAL A 1 212 ? -28.137 -4.356 26.221 1.00 91.38 212 VAL A O 1
ATOM 1731 N N . TYR A 1 213 ? -28.877 -6.422 25.786 1.00 90.62 213 TYR A N 1
ATOM 1732 C CA . TYR A 1 213 ? -29.317 -6.123 24.409 1.00 90.62 213 TYR A CA 1
ATOM 1733 C C . TYR A 1 213 ? -30.310 -4.953 24.321 1.00 90.62 213 TYR A C 1
ATOM 1735 O O . TYR A 1 213 ? -30.225 -4.138 23.405 1.00 90.62 213 TYR A O 1
ATOM 1743 N N . GLU A 1 214 ? -31.237 -4.842 25.276 1.00 94.38 214 GLU A N 1
ATOM 1744 C CA . GLU A 1 214 ? -32.253 -3.780 25.293 1.00 94.38 214 GLU A CA 1
ATOM 1745 C C . GLU A 1 214 ? -31.647 -2.376 25.416 1.00 94.38 214 GLU A C 1
ATOM 1747 O O . GLU A 1 214 ? -32.206 -1.417 24.881 1.00 94.38 214 GLU A O 1
ATOM 1752 N N . VAL A 1 215 ? -30.491 -2.251 26.081 1.00 94.31 215 VAL A N 1
ATOM 1753 C CA . VAL A 1 215 ? -29.767 -0.978 26.213 1.00 94.31 215 VAL A CA 1
ATOM 1754 C C . VAL A 1 215 ? -29.307 -0.489 24.844 1.00 94.31 215 VAL A C 1
ATOM 1756 O O . VAL A 1 215 ? -29.419 0.700 24.562 1.00 94.31 215 VAL A O 1
ATOM 1759 N N . ILE A 1 216 ? -28.878 -1.395 23.959 1.00 94.56 216 ILE A N 1
ATOM 1760 C CA . ILE A 1 216 ? -28.451 -1.050 22.595 1.00 94.56 216 ILE A CA 1
ATOM 1761 C C . ILE A 1 216 ? -29.607 -0.401 21.834 1.00 94.56 216 ILE A C 1
ATOM 1763 O O . ILE A 1 216 ? -29.439 0.667 21.253 1.00 94.56 216 ILE A O 1
ATOM 1767 N N . GLY A 1 217 ? -30.795 -1.014 21.878 1.00 93.06 217 GLY A N 1
ATOM 1768 C CA . GLY A 1 217 ? -31.983 -0.486 21.208 1.00 93.06 217 GLY A CA 1
ATOM 1769 C C . GLY A 1 217 ? -32.382 0.895 21.729 1.00 93.06 217 GLY A C 1
A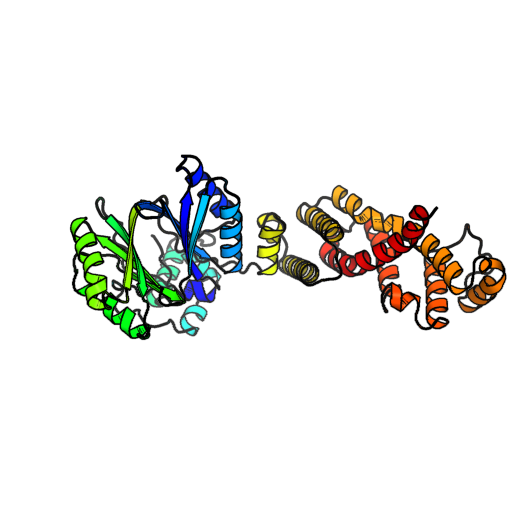TOM 1770 O O . GLY A 1 217 ? -32.586 1.809 20.933 1.00 93.06 217 GLY A O 1
ATOM 1771 N N . LYS A 1 218 ? -32.436 1.072 23.056 1.00 94.69 218 LYS A N 1
ATOM 1772 C CA . LYS A 1 218 ? -32.763 2.369 23.674 1.00 94.69 218 LYS A CA 1
ATOM 1773 C C . LYS A 1 218 ? -31.731 3.443 23.324 1.00 94.69 218 LYS A C 1
ATOM 1775 O O . LYS A 1 218 ? -32.106 4.545 22.934 1.00 94.69 218 LYS A O 1
ATOM 1780 N N . PHE A 1 219 ? -30.445 3.101 23.385 1.00 95.62 219 PHE A N 1
ATOM 1781 C CA . PHE A 1 219 ? -29.366 4.010 23.021 1.00 95.62 219 PHE A CA 1
ATOM 1782 C C . PHE A 1 219 ? -29.474 4.446 21.556 1.00 95.62 219 PHE A C 1
ATOM 1784 O O . PHE A 1 219 ? -29.544 5.643 21.286 1.00 95.62 219 PHE A O 1
ATOM 1791 N N . VAL A 1 220 ? -29.571 3.498 20.616 1.00 93.81 220 VAL A N 1
ATOM 1792 C CA . VAL A 1 220 ? -29.644 3.789 19.173 1.00 93.81 220 VAL A CA 1
ATOM 1793 C C . VAL A 1 220 ? -30.859 4.651 18.840 1.00 93.81 220 VAL A C 1
ATOM 1795 O O . VAL A 1 220 ? -30.728 5.620 18.096 1.00 93.81 220 VAL A O 1
ATOM 1798 N N . LEU A 1 221 ? -32.021 4.340 19.421 1.00 91.94 221 LEU A N 1
ATOM 1799 C CA . LEU A 1 221 ? -33.251 5.102 19.199 1.00 91.94 221 LEU A CA 1
ATOM 1800 C C . LEU A 1 221 ? -33.209 6.513 19.790 1.00 91.94 221 LEU A C 1
ATOM 1802 O O . LEU A 1 221 ? -33.952 7.364 19.319 1.00 91.94 221 LEU A O 1
ATOM 1806 N N . SER A 1 222 ? -32.342 6.775 20.770 1.00 92.25 222 SER A N 1
ATOM 1807 C CA . SER A 1 222 ? -32.208 8.113 21.354 1.00 92.25 222 SER A CA 1
ATOM 1808 C C . SER A 1 222 ? -31.270 9.031 20.566 1.00 92.25 222 SER A C 1
ATOM 1810 O O . SER A 1 222 ? -31.412 10.246 20.643 1.00 92.25 222 SER A O 1
ATOM 1812 N N . ILE A 1 223 ? -30.338 8.495 19.762 1.00 92.69 223 ILE A N 1
ATOM 1813 C CA . ILE A 1 223 ? -29.395 9.306 18.964 1.00 92.69 223 ILE A CA 1
ATOM 1814 C C . ILE A 1 223 ? -30.113 10.357 18.089 1.00 92.69 223 ILE A C 1
ATOM 1816 O O . ILE A 1 223 ? -29.699 11.522 18.123 1.00 92.69 223 ILE A O 1
ATOM 1820 N N . PRO A 1 224 ? -31.175 10.014 17.328 1.00 90.62 224 PRO A N 1
ATOM 1821 C CA . PRO A 1 224 ? -31.938 10.999 16.566 1.00 90.62 224 PRO A CA 1
ATOM 1822 C C . PRO A 1 224 ? -32.513 12.135 17.421 1.00 90.62 224 PRO A C 1
ATOM 1824 O O . PRO A 1 224 ? -32.531 13.270 16.950 1.00 90.62 224 PRO A O 1
ATOM 1827 N N . ASP A 1 225 ? -32.910 11.870 18.670 1.00 89.25 225 ASP A N 1
ATOM 1828 C CA . ASP A 1 225 ? -33.474 12.880 19.579 1.00 89.25 225 ASP A CA 1
ATOM 1829 C C . ASP A 1 225 ? -32.427 13.912 20.033 1.00 89.25 225 ASP A C 1
ATOM 1831 O O . ASP A 1 225 ? -32.764 15.071 20.278 1.00 89.25 225 ASP A O 1
ATOM 1835 N N . PHE A 1 226 ? -31.147 13.526 20.110 1.00 87.50 226 PHE A N 1
ATOM 1836 C CA . PHE A 1 226 ? -30.057 14.446 20.459 1.00 87.50 226 PHE A CA 1
ATOM 1837 C C . PHE A 1 226 ? -29.589 15.314 19.294 1.00 87.50 226 PHE A C 1
ATOM 1839 O O . PHE A 1 226 ? -29.164 16.448 19.522 1.00 87.50 226 PHE A O 1
ATOM 1846 N N . ILE A 1 227 ? -29.607 14.776 18.072 1.00 85.50 227 ILE A N 1
ATOM 1847 C CA . ILE A 1 227 ? -29.070 15.457 16.887 1.00 85.50 227 ILE A CA 1
ATOM 1848 C C . ILE A 1 227 ? -30.171 16.254 16.181 1.00 85.50 227 ILE A C 1
ATOM 1850 O O . ILE A 1 227 ? -30.031 17.463 16.014 1.00 85.50 227 ILE A O 1
ATOM 1854 N N . SER A 1 228 ? -31.227 15.556 15.757 1.00 79.88 228 SER A N 1
ATOM 1855 C CA . SER A 1 228 ? -32.424 16.006 15.027 1.00 79.88 228 SER A CA 1
ATOM 1856 C C . SER A 1 228 ? -32.897 14.809 14.184 1.00 79.88 228 SER A C 1
ATOM 1858 O O . SER A 1 228 ? -32.139 14.353 13.318 1.00 79.88 228 SER A O 1
ATOM 1860 N N . PRO A 1 229 ? -34.125 14.284 14.364 1.00 70.81 229 PRO A N 1
ATOM 1861 C CA . PRO A 1 22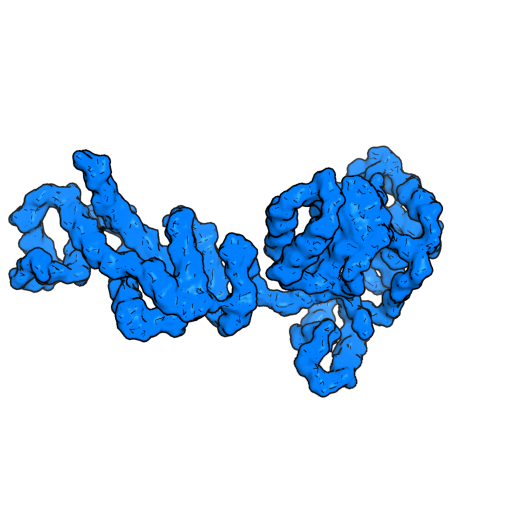9 ? -34.571 13.094 13.636 1.00 70.81 229 PRO A CA 1
ATOM 1862 C C . PRO A 1 229 ? -34.658 13.267 12.116 1.00 70.81 229 PRO A C 1
ATOM 1864 O O . PRO A 1 229 ? -34.539 12.291 11.381 1.00 70.81 229 PRO A O 1
ATOM 1867 N N . ALA A 1 230 ? -34.859 14.496 11.631 1.00 70.75 230 ALA A N 1
ATOM 1868 C CA . ALA A 1 230 ? -34.929 14.784 10.198 1.00 70.75 230 ALA A CA 1
ATOM 1869 C C . ALA A 1 230 ? -33.551 14.746 9.514 1.00 70.75 230 ALA A C 1
ATOM 1871 O O . ALA A 1 230 ? -33.465 14.515 8.307 1.00 70.75 230 ALA A O 1
ATOM 1872 N N . ASP A 1 231 ? -32.483 14.933 10.290 1.00 83.25 231 ASP A N 1
ATOM 1873 C CA . ASP A 1 231 ? -31.134 15.170 9.782 1.00 83.25 231 ASP A CA 1
ATOM 1874 C C . ASP A 1 231 ? -30.184 14.014 10.100 1.00 83.25 231 ASP A C 1
ATOM 1876 O O . ASP A 1 231 ? -28.996 14.111 9.817 1.00 83.25 231 ASP A O 1
ATOM 1880 N N . CYS A 1 232 ? -30.665 12.924 10.698 1.00 90.12 232 CYS A N 1
ATOM 1881 C CA . CYS A 1 232 ? -29.820 11.850 11.205 1.00 90.12 232 CYS A CA 1
ATOM 1882 C C . CYS A 1 232 ? -30.323 10.478 10.751 1.00 90.12 232 CYS A C 1
ATOM 1884 O O . CYS A 1 232 ? -31.485 10.128 10.946 1.00 90.12 232 CYS A O 1
ATOM 1886 N N . THR A 1 233 ? -29.426 9.673 10.186 1.00 91.31 233 THR A N 1
ATOM 1887 C CA . THR A 1 233 ? -29.675 8.251 9.931 1.00 91.31 233 THR A CA 1
ATOM 1888 C C . THR A 1 233 ? -28.677 7.406 10.697 1.00 91.31 233 THR A C 1
ATOM 1890 O O . THR A 1 233 ? -27.474 7.667 10.637 1.00 91.31 233 THR A O 1
ATOM 1893 N N . THR A 1 234 ? -29.173 6.374 11.375 1.00 92.94 234 THR A N 1
ATOM 1894 C CA . THR A 1 234 ? -28.355 5.449 12.161 1.00 92.94 234 THR A CA 1
ATOM 1895 C C . THR A 1 234 ? -28.419 4.038 11.596 1.00 92.94 234 THR A C 1
ATOM 1897 O O . THR A 1 234 ? -29.500 3.555 11.262 1.00 92.94 234 THR A O 1
ATOM 1900 N N . GLU A 1 235 ? -27.291 3.340 11.587 1.00 93.81 235 GLU A N 1
ATOM 1901 C CA . GLU A 1 235 ? -27.215 1.915 11.286 1.00 93.81 235 GLU A CA 1
ATOM 1902 C C . GLU A 1 235 ? -26.438 1.192 12.385 1.00 93.81 235 GLU A C 1
ATOM 1904 O O . GLU A 1 235 ? -25.375 1.648 12.790 1.00 93.81 235 GLU A O 1
ATOM 1909 N N . THR A 1 236 ? -26.966 0.074 12.888 1.00 95.31 236 THR A N 1
ATOM 1910 C CA . THR A 1 236 ? -26.341 -0.686 13.980 1.00 95.31 236 THR A CA 1
ATOM 1911 C C . THR A 1 236 ? -25.764 -2.000 13.478 1.00 95.31 236 THR A C 1
ATOM 1913 O O . THR A 1 236 ? -26.432 -2.748 12.767 1.00 95.31 236 THR A O 1
ATOM 1916 N N . HIS A 1 237 ? -24.545 -2.302 13.919 1.00 94.81 237 HIS A N 1
ATOM 1917 C CA . HIS A 1 237 ? -23.846 -3.551 13.652 1.00 94.81 237 HIS A CA 1
ATOM 1918 C C . HIS A 1 237 ? -23.508 -4.236 14.978 1.00 94.81 237 HIS A C 1
ATOM 1920 O O . HIS A 1 237 ? -22.724 -3.714 15.774 1.00 94.81 237 HIS A O 1
ATOM 1926 N N . LEU A 1 238 ? -24.093 -5.405 15.231 1.00 93.75 238 LEU A N 1
ATOM 1927 C CA . LEU A 1 238 ? -23.859 -6.175 16.457 1.00 93.75 238 LEU A CA 1
ATOM 1928 C C . LEU A 1 238 ? -22.706 -7.149 16.245 1.00 93.75 238 LEU A C 1
ATOM 1930 O O . LEU A 1 238 ? -22.770 -7.968 15.337 1.00 93.75 238 LEU A O 1
ATOM 1934 N N . VAL A 1 239 ? -21.672 -7.102 17.082 1.00 91.38 239 VAL A N 1
ATOM 1935 C CA . VAL A 1 239 ? -20.516 -7.997 16.955 1.00 91.38 239 VAL A CA 1
ATOM 1936 C C . VAL A 1 239 ? -20.867 -9.378 17.502 1.00 91.38 239 VAL A C 1
ATOM 1938 O O . VAL A 1 239 ? -21.146 -9.532 18.688 1.00 91.38 239 VAL A O 1
ATOM 1941 N N . ALA A 1 240 ? -20.820 -10.382 16.631 1.00 86.56 240 ALA A N 1
ATOM 1942 C CA . ALA A 1 240 ? -21.085 -11.779 16.959 1.00 86.56 240 ALA A CA 1
ATOM 1943 C C . ALA A 1 240 ? -19.845 -12.489 17.515 1.00 86.56 240 ALA A C 1
ATOM 1945 O O . ALA A 1 240 ? -19.936 -13.313 18.421 1.00 86.56 240 ALA A O 1
ATOM 1946 N N . SER A 1 241 ? -18.677 -12.189 16.950 1.00 80.00 241 SER A N 1
ATOM 1947 C CA . SER A 1 241 ? -17.399 -12.748 17.381 1.00 80.00 241 SER A CA 1
ATOM 1948 C C . SER A 1 241 ? -16.229 -11.899 16.893 1.00 80.00 241 SER A C 1
ATOM 1950 O O . SER A 1 241 ? -16.347 -11.093 15.964 1.00 80.00 241 SER A O 1
ATOM 1952 N N . THR A 1 242 ? -15.090 -12.092 17.550 1.00 68.75 242 THR A N 1
ATOM 1953 C CA . THR A 1 242 ? -13.801 -11.493 17.207 1.00 68.75 242 THR A CA 1
ATOM 1954 C C . THR A 1 242 ? -12.770 -12.600 17.092 1.00 68.75 242 THR A C 1
ATOM 1956 O O . THR A 1 242 ? -12.679 -13.433 17.991 1.00 68.75 242 THR A O 1
ATOM 1959 N N . THR A 1 243 ? -11.979 -12.606 16.024 1.00 58.94 243 THR A N 1
ATOM 1960 C CA . THR A 1 243 ? -10.953 -13.639 15.799 1.00 58.94 243 THR A CA 1
ATOM 1961 C C . THR A 1 243 ? -9.595 -13.302 16.420 1.00 58.94 243 THR A C 1
ATOM 1963 O O . THR A 1 243 ? -8.689 -14.124 16.345 1.00 58.94 243 THR A O 1
ATOM 1966 N N . GLY A 1 244 ? -9.439 -12.135 17.058 1.00 56.12 244 GLY A N 1
ATOM 1967 C CA . GLY A 1 244 ? -8.154 -11.705 17.612 1.00 56.12 244 GLY A CA 1
ATOM 1968 C C . GLY A 1 244 ? -8.253 -10.892 18.900 1.00 56.12 244 GLY A C 1
ATOM 1969 O O . GLY A 1 244 ? -9.178 -10.095 19.098 1.00 56.12 244 GLY A O 1
ATOM 1970 N N . ASP A 1 245 ? -7.245 -11.072 19.754 1.00 53.22 245 ASP A N 1
ATOM 1971 C CA . ASP A 1 245 ? -6.903 -10.132 20.815 1.00 53.22 245 ASP A CA 1
ATOM 1972 C C . ASP A 1 245 ? -6.389 -8.847 20.184 1.00 53.22 245 ASP A C 1
ATOM 1974 O O . ASP A 1 245 ? -5.692 -8.864 19.175 1.00 53.22 245 ASP A O 1
ATOM 1978 N N . TYR A 1 246 ? -6.774 -7.701 20.730 1.00 51.47 246 TYR A N 1
ATOM 1979 C CA . TYR A 1 246 ? -6.709 -6.503 19.926 1.00 51.47 246 TYR A CA 1
ATOM 1980 C C . TYR A 1 246 ? -5.285 -6.052 19.632 1.00 51.47 246 TYR A C 1
ATOM 1982 O O . TYR A 1 246 ? -4.553 -5.747 20.573 1.00 51.47 246 TYR A O 1
ATOM 1990 N N . SER A 1 247 ? -4.938 -5.929 18.350 1.00 59.66 247 SER A N 1
ATOM 1991 C CA . SER A 1 247 ? -3.663 -5.369 17.927 1.00 59.66 247 SER A CA 1
ATOM 1992 C C . SER A 1 247 ? -3.840 -3.904 17.523 1.00 59.66 247 SER A C 1
ATOM 1994 O O . SER A 1 247 ? -4.209 -3.558 16.407 1.00 59.66 247 SER A O 1
ATOM 1996 N N . ASP A 1 248 ? -3.548 -3.001 18.457 1.00 74.06 248 ASP A N 1
ATOM 1997 C CA . ASP A 1 248 ? -3.213 -1.609 18.126 1.00 74.06 248 ASP A CA 1
ATOM 1998 C C . ASP A 1 248 ? -1.731 -1.522 17.735 1.00 74.06 248 ASP A C 1
ATOM 2000 O O . ASP A 1 248 ? -1.029 -0.615 18.151 1.00 74.06 248 ASP A O 1
ATOM 2004 N N . PHE A 1 249 ? -1.218 -2.509 16.991 1.00 82.12 249 PHE A N 1
ATOM 2005 C CA . PHE A 1 249 ? 0.189 -2.526 16.605 1.00 82.12 249 PHE A CA 1
ATOM 2006 C C . PHE A 1 249 ? 0.483 -1.334 15.698 1.00 82.12 249 PHE A C 1
ATOM 2008 O O . PHE A 1 249 ? -0.199 -1.141 14.695 1.00 82.12 249 PHE A O 1
ATOM 2015 N N . VAL A 1 250 ? 1.502 -0.563 16.059 1.00 81.38 250 VAL A N 1
ATOM 2016 C CA . VAL A 1 250 ? 2.044 0.511 15.231 1.00 81.38 250 VAL A CA 1
ATOM 2017 C C . VAL A 1 250 ? 3.061 -0.096 14.271 1.00 81.38 250 VAL A C 1
ATOM 2019 O O . VAL A 1 250 ? 3.965 -0.825 14.702 1.00 81.38 250 VAL A O 1
ATOM 2022 N N . ASP A 1 251 ? 2.935 0.206 12.981 1.00 78.69 251 ASP A N 1
ATOM 2023 C CA . ASP A 1 251 ? 3.951 -0.109 11.981 1.00 78.69 251 ASP A CA 1
ATOM 2024 C C . ASP A 1 251 ? 5.114 0.895 12.082 1.00 78.69 251 ASP A C 1
ATOM 2026 O O . ASP A 1 251 ? 5.139 1.966 11.462 1.00 78.69 251 ASP A O 1
ATOM 2030 N N . PHE A 1 252 ? 6.087 0.553 12.933 1.00 72.62 252 PHE A N 1
ATOM 2031 C CA . PHE A 1 252 ? 7.306 1.340 13.132 1.00 72.62 252 PHE A CA 1
ATOM 2032 C C . PHE A 1 252 ? 8.260 1.286 11.932 1.00 72.62 252 PHE A C 1
ATOM 2034 O O . PHE A 1 252 ? 9.213 2.072 11.875 1.00 72.62 252 PHE A O 1
ATOM 2041 N N . GLU A 1 253 ? 8.031 0.383 10.975 1.00 66.81 253 GLU A N 1
ATOM 2042 C CA . GLU A 1 253 ? 8.887 0.241 9.808 1.00 66.81 253 GLU A CA 1
ATOM 2043 C C . GLU A 1 253 ? 8.529 1.327 8.787 1.00 66.81 253 GLU A C 1
ATOM 2045 O O . GLU A 1 253 ? 7.445 1.383 8.199 1.00 66.81 253 GLU A O 1
ATOM 2050 N N . GLN A 1 254 ? 9.440 2.279 8.582 1.00 54.72 254 GLN A N 1
ATOM 2051 C CA . GLN A 1 254 ? 9.339 3.215 7.466 1.00 54.72 254 GLN A CA 1
ATOM 2052 C C . GLN A 1 254 ? 9.773 2.514 6.180 1.00 54.72 254 GLN A C 1
ATOM 2054 O O . GLN A 1 254 ? 10.840 2.790 5.650 1.00 54.72 254 GLN A O 1
ATOM 2059 N N . THR A 1 255 ? 8.938 1.619 5.658 1.00 56.41 255 THR A N 1
ATOM 2060 C CA . THR A 1 255 ? 9.090 1.188 4.269 1.00 56.41 255 THR A CA 1
ATOM 2061 C C . THR A 1 255 ? 8.757 2.385 3.376 1.00 56.41 255 THR A C 1
ATOM 2063 O O . THR A 1 255 ? 7.690 2.993 3.534 1.00 56.41 255 THR A O 1
ATOM 2066 N N . GLU A 1 256 ? 9.669 2.772 2.478 1.00 59.56 256 GLU A N 1
ATOM 2067 C CA . GLU A 1 256 ? 9.416 3.868 1.539 1.00 59.56 256 GLU A CA 1
ATOM 2068 C C . GLU A 1 256 ? 8.102 3.599 0.773 1.00 59.56 256 GLU A C 1
ATOM 2070 O O . GLU A 1 256 ? 7.907 2.490 0.269 1.00 59.56 256 GLU A O 1
ATOM 2075 N N . PRO A 1 257 ? 7.186 4.581 0.632 1.00 57.09 257 PRO A N 1
ATOM 2076 C CA . PRO A 1 257 ? 5.910 4.387 -0.068 1.00 57.09 257 PRO A CA 1
ATOM 2077 C C . PRO A 1 257 ? 6.044 3.866 -1.506 1.00 57.09 257 PRO A C 1
ATOM 2079 O O . PRO A 1 257 ? 5.103 3.292 -2.054 1.00 57.09 257 PRO A O 1
ATOM 2082 N N . ALA A 1 258 ? 7.195 4.099 -2.143 1.00 58.66 258 ALA A N 1
ATOM 2083 C CA . ALA A 1 258 ? 7.533 3.534 -3.445 1.00 58.66 258 ALA A CA 1
ATOM 2084 C C . ALA A 1 258 ? 7.740 2.012 -3.373 1.00 58.66 258 ALA A C 1
ATOM 2086 O O . ALA A 1 258 ? 7.220 1.293 -4.217 1.00 58.66 258 ALA A O 1
ATOM 2087 N N . LEU A 1 259 ? 8.408 1.515 -2.330 1.00 66.12 259 LEU 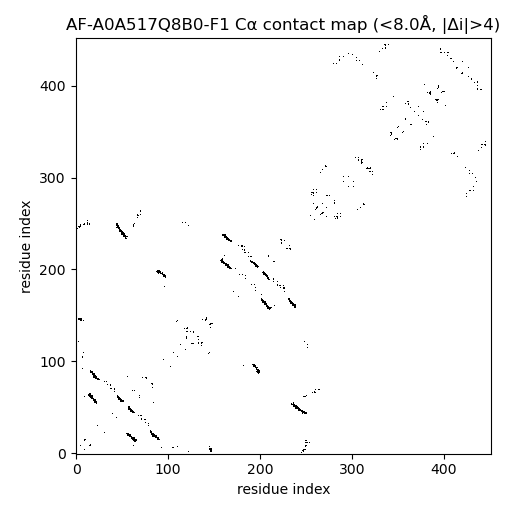A N 1
ATOM 2088 C CA . LEU A 1 259 ? 8.645 0.088 -2.113 1.00 66.12 259 LEU A CA 1
ATOM 2089 C C . LEU A 1 259 ? 7.367 -0.655 -1.734 1.00 66.12 259 LEU A C 1
ATOM 2091 O O . LEU A 1 259 ? 7.117 -1.720 -2.281 1.00 66.12 259 LEU A O 1
ATOM 2095 N N . LEU A 1 260 ? 6.508 -0.070 -0.890 1.00 60.09 260 LEU A N 1
ATOM 2096 C CA . LEU A 1 260 ? 5.197 -0.659 -0.577 1.00 60.09 260 LEU A CA 1
ATOM 2097 C C . LEU A 1 260 ? 4.321 -0.786 -1.827 1.00 60.09 260 LEU A C 1
ATOM 2099 O O . LEU A 1 260 ? 3.702 -1.823 -2.053 1.00 60.09 260 LEU A O 1
ATOM 2103 N N . ARG A 1 261 ? 4.300 0.254 -2.668 1.00 61.97 261 ARG A N 1
ATOM 2104 C CA . ARG A 1 261 ? 3.577 0.218 -3.944 1.00 61.97 261 ARG A CA 1
ATOM 2105 C C . ARG A 1 261 ? 4.183 -0.776 -4.919 1.00 61.97 261 ARG A C 1
ATOM 2107 O O . ARG A 1 261 ? 3.431 -1.463 -5.592 1.00 61.97 261 ARG A O 1
ATOM 2114 N N . MET A 1 262 ? 5.504 -0.899 -4.964 1.00 74.19 262 MET A N 1
ATOM 2115 C CA . MET A 1 262 ? 6.174 -1.906 -5.777 1.00 74.19 262 MET A CA 1
ATOM 2116 C C . MET A 1 262 ? 5.828 -3.330 -5.301 1.00 74.19 262 MET A C 1
ATOM 2118 O O . MET A 1 262 ? 5.439 -4.164 -6.114 1.00 74.19 262 MET A O 1
ATOM 2122 N N . CYS A 1 263 ? 5.883 -3.611 -3.996 1.00 69.88 263 CYS A N 1
ATOM 2123 C CA . CYS A 1 263 ? 5.481 -4.906 -3.436 1.00 69.88 263 CYS A CA 1
ATOM 2124 C C . CYS A 1 263 ? 3.996 -5.206 -3.689 1.00 69.88 263 CYS A C 1
ATOM 2126 O O . CYS A 1 263 ? 3.667 -6.325 -4.063 1.00 69.88 263 CYS A O 1
ATOM 2128 N N . GLY A 1 264 ? 3.111 -4.211 -3.572 1.00 62.62 264 GLY A N 1
ATOM 2129 C CA . GLY A 1 264 ? 1.680 -4.362 -3.854 1.00 62.62 264 GLY A CA 1
ATOM 2130 C C . GLY A 1 264 ? 1.364 -4.521 -5.346 1.00 62.62 264 GLY A C 1
ATOM 2131 O O . GLY A 1 264 ? 0.899 -5.570 -5.784 1.00 62.62 264 GLY A O 1
ATOM 2132 N N . LEU A 1 265 ? 1.652 -3.496 -6.154 1.00 63.47 265 LEU A N 1
ATOM 2133 C CA . LEU A 1 265 ? 1.273 -3.432 -7.571 1.00 63.47 265 LEU A CA 1
ATOM 2134 C C . LEU A 1 265 ? 2.065 -4.413 -8.431 1.00 63.47 265 LEU A C 1
ATOM 2136 O O . LEU A 1 265 ? 1.525 -5.027 -9.352 1.00 63.47 265 LEU A O 1
ATOM 2140 N N . TRP A 1 266 ? 3.364 -4.560 -8.168 1.00 71.62 266 TRP A N 1
ATOM 2141 C CA . TRP A 1 266 ? 4.201 -5.473 -8.944 1.00 71.62 266 TRP A CA 1
ATOM 2142 C C . TRP A 1 266 ? 4.262 -6.872 -8.324 1.00 71.62 266 TRP A C 1
ATOM 2144 O O . TRP A 1 266 ? 4.780 -7.780 -8.979 1.00 71.62 266 TRP A O 1
ATOM 2154 N N . LYS A 1 267 ? 3.636 -7.070 -7.152 1.00 72.88 267 LYS A N 1
ATOM 2155 C CA . LYS A 1 267 ? 3.532 -8.346 -6.427 1.00 72.88 267 LYS A CA 1
ATOM 2156 C C . LYS A 1 267 ? 4.905 -8.942 -6.076 1.00 72.88 267 LYS A C 1
ATOM 2158 O O . LYS A 1 267 ? 5.087 -10.156 -6.134 1.00 72.88 267 LYS A O 1
ATOM 2163 N N . PHE A 1 268 ? 5.890 -8.095 -5.759 1.00 78.88 268 PHE A N 1
ATOM 2164 C CA . PHE A 1 268 ? 7.178 -8.562 -5.232 1.00 78.88 268 PHE A CA 1
ATOM 2165 C C . PHE A 1 268 ? 7.090 -8.884 -3.741 1.00 78.88 268 PHE A C 1
ATOM 2167 O O . PHE A 1 268 ? 6.362 -8.234 -2.995 1.00 78.88 268 PHE A O 1
ATOM 2174 N N . SER A 1 269 ? 7.885 -9.864 -3.310 1.00 75.56 269 SER A N 1
ATOM 2175 C CA . SER A 1 269 ? 8.032 -10.224 -1.900 1.00 75.56 269 SER A CA 1
ATOM 2176 C C . SER A 1 269 ? 8.625 -9.060 -1.107 1.00 75.56 269 SER A C 1
ATOM 2178 O O . SER A 1 269 ? 9.758 -8.643 -1.355 1.00 75.56 269 SER A O 1
ATOM 2180 N N . GLU A 1 270 ? 7.882 -8.563 -0.116 1.00 67.94 270 GLU A N 1
ATOM 2181 C CA . GLU A 1 270 ? 8.377 -7.515 0.776 1.00 67.94 270 GLU A CA 1
ATOM 2182 C C . GLU A 1 270 ? 9.610 -7.980 1.560 1.00 67.94 270 GLU A C 1
ATOM 2184 O O . GLU A 1 270 ? 10.535 -7.196 1.753 1.00 67.94 270 GLU A O 1
ATOM 2189 N N . ASN A 1 271 ? 9.683 -9.264 1.926 1.00 72.56 271 ASN A N 1
ATOM 2190 C CA . ASN A 1 271 ? 10.854 -9.824 2.601 1.00 72.56 271 ASN A CA 1
ATOM 2191 C C . ASN A 1 271 ? 12.105 -9.718 1.718 1.00 72.56 271 ASN A C 1
ATOM 2193 O O . ASN A 1 271 ? 13.137 -9.249 2.185 1.00 72.56 271 ASN A O 1
ATOM 2197 N N . SER A 1 272 ? 11.990 -10.045 0.427 1.00 76.44 272 SER A N 1
ATOM 2198 C CA . SER A 1 272 ? 13.109 -9.946 -0.521 1.00 76.44 272 SER A CA 1
ATOM 2199 C C . SER A 1 272 ? 13.591 -8.505 -0.706 1.00 76.44 272 SER A C 1
ATOM 2201 O O . SER A 1 272 ? 14.771 -8.270 -0.937 1.00 76.44 272 SER A O 1
ATOM 2203 N N . VAL A 1 273 ? 12.692 -7.525 -0.580 1.00 79.62 273 VAL A N 1
ATOM 2204 C CA . VAL A 1 273 ? 13.045 -6.099 -0.619 1.00 79.62 273 VAL A CA 1
ATOM 2205 C C . VAL A 1 273 ? 13.673 -5.646 0.701 1.00 79.62 273 VAL A C 1
ATOM 2207 O O . VAL A 1 273 ? 14.672 -4.932 0.683 1.00 79.62 273 VAL A O 1
ATOM 2210 N N . ARG A 1 274 ? 13.123 -6.062 1.849 1.00 72.56 274 ARG A N 1
ATOM 2211 C CA . ARG A 1 274 ? 13.617 -5.683 3.184 1.00 72.56 274 ARG A CA 1
ATOM 2212 C C . ARG A 1 274 ? 14.979 -6.291 3.519 1.00 72.56 274 ARG A C 1
ATOM 2214 O O . ARG A 1 274 ? 15.726 -5.692 4.286 1.00 72.56 274 ARG A O 1
ATOM 2221 N N . GLU A 1 275 ? 15.314 -7.442 2.941 1.00 80.69 275 GLU A N 1
ATOM 2222 C CA . GLU A 1 275 ? 16.643 -8.058 3.057 1.00 80.69 275 GLU A CA 1
ATOM 2223 C C . GLU A 1 275 ? 17.747 -7.233 2.370 1.00 80.69 275 GLU A C 1
ATOM 2225 O O . GLU A 1 275 ? 18.930 -7.404 2.677 1.00 80.69 275 GLU A O 1
ATOM 2230 N N . LEU A 1 276 ? 17.387 -6.302 1.476 1.00 80.62 276 LEU A N 1
ATOM 2231 C CA . LEU A 1 276 ? 18.351 -5.397 0.859 1.00 80.62 276 LEU A CA 1
ATOM 2232 C C . LEU A 1 276 ? 18.848 -4.337 1.860 1.00 80.62 276 LEU A C 1
ATOM 2234 O O . LEU A 1 276 ? 18.074 -3.833 2.673 1.00 80.62 276 LEU A O 1
ATOM 2238 N N . PRO A 1 277 ? 20.112 -3.896 1.759 1.00 81.12 277 PRO A N 1
ATOM 2239 C CA . PRO A 1 277 ? 20.600 -2.703 2.449 1.00 81.12 277 PRO A CA 1
ATOM 2240 C C . PRO A 1 277 ? 19.748 -1.449 2.165 1.00 81.12 277 PRO A C 1
ATOM 2242 O O . PRO A 1 277 ? 19.256 -1.266 1.054 1.00 81.12 277 PRO A O 1
ATOM 2245 N N . GLU A 1 278 ? 19.626 -0.532 3.130 1.00 74.75 278 GLU A N 1
ATOM 2246 C CA . GLU A 1 278 ? 18.754 0.658 3.028 1.00 74.75 278 GLU A CA 1
ATOM 2247 C C . GLU A 1 278 ? 19.042 1.527 1.785 1.00 74.75 278 GLU A C 1
ATOM 2249 O O . GLU A 1 278 ? 18.132 2.016 1.120 1.00 74.75 278 GLU A O 1
ATOM 2254 N N . ASN A 1 279 ? 20.316 1.688 1.415 1.00 78.12 279 ASN A N 1
ATOM 2255 C CA . ASN A 1 279 ? 20.704 2.421 0.206 1.00 78.12 279 ASN A CA 1
ATOM 2256 C C . ASN A 1 279 ? 20.227 1.735 -1.086 1.00 78.12 279 ASN A C 1
ATOM 2258 O O . ASN A 1 279 ? 19.924 2.412 -2.065 1.00 78.12 279 ASN A O 1
ATOM 2262 N N . GLN A 1 280 ? 20.160 0.405 -1.088 1.00 82.50 280 GLN A N 1
ATOM 2263 C CA . GLN A 1 280 ? 19.656 -0.383 -2.206 1.00 82.50 280 GLN A CA 1
ATOM 2264 C C . GLN A 1 280 ? 18.126 -0.366 -2.262 1.00 82.50 280 GLN A C 1
ATOM 2266 O O . GLN A 1 280 ? 17.562 -0.220 -3.343 1.00 82.50 280 GLN A O 1
ATOM 2271 N N . GLN A 1 281 ? 17.461 -0.428 -1.106 1.00 81.06 281 GLN A N 1
ATOM 2272 C CA . GLN A 1 281 ? 16.018 -0.214 -0.998 1.00 81.06 281 GLN A CA 1
ATOM 2273 C C . GLN A 1 281 ? 15.621 1.147 -1.586 1.00 81.06 281 GLN A C 1
ATOM 2275 O O . GLN A 1 281 ? 14.753 1.214 -2.452 1.00 81.06 281 GLN A O 1
ATOM 2280 N N . ARG A 1 282 ? 16.321 2.222 -1.206 1.00 78.44 282 ARG A N 1
ATOM 2281 C CA . ARG A 1 282 ? 16.081 3.564 -1.754 1.00 78.44 282 ARG A CA 1
ATOM 2282 C C . ARG A 1 282 ? 16.260 3.619 -3.269 1.00 78.44 282 ARG A C 1
ATOM 2284 O O . ARG A 1 282 ? 15.386 4.114 -3.973 1.00 78.44 282 ARG A O 1
ATOM 2291 N N . ALA A 1 283 ? 17.356 3.065 -3.786 1.00 81.00 283 ALA A N 1
ATOM 2292 C CA . ALA A 1 283 ? 17.601 3.045 -5.227 1.00 81.00 283 ALA A CA 1
ATOM 2293 C C . ALA A 1 283 ? 16.500 2.287 -5.992 1.00 81.00 283 ALA A C 1
ATOM 2295 O O . ALA A 1 283 ? 16.083 2.705 -7.071 1.00 81.00 283 ALA A O 1
ATOM 2296 N N . LEU A 1 284 ? 15.976 1.200 -5.418 1.00 84.19 284 LEU A N 1
ATOM 2297 C CA . LEU A 1 284 ? 14.849 0.466 -5.989 1.00 84.19 284 LEU A CA 1
ATOM 2298 C C . LEU A 1 284 ? 13.558 1.292 -5.987 1.00 84.19 284 LEU A C 1
ATOM 2300 O O . LEU A 1 284 ? 12.837 1.307 -6.986 1.00 84.19 284 LEU A O 1
ATOM 2304 N N . GLY A 1 285 ? 13.293 2.010 -4.893 1.00 78.94 285 GLY A N 1
ATOM 2305 C CA . GLY A 1 285 ? 12.180 2.950 -4.782 1.00 78.94 285 GLY A CA 1
ATOM 2306 C C . GLY A 1 285 ? 12.259 4.075 -5.819 1.00 78.94 285 GLY A C 1
ATOM 2307 O O . GLY A 1 285 ? 11.255 4.392 -6.460 1.00 78.94 285 GLY A O 1
ATOM 2308 N N . GLU A 1 286 ? 13.451 4.631 -6.046 1.00 82.31 286 GLU A N 1
ATOM 2309 C CA . GLU A 1 286 ? 13.716 5.649 -7.070 1.00 82.31 286 GLU A CA 1
ATOM 2310 C C . GLU A 1 286 ? 13.475 5.115 -8.488 1.00 82.31 286 GLU A C 1
ATOM 2312 O O . GLU A 1 286 ? 12.787 5.764 -9.281 1.00 82.31 286 GLU A O 1
ATOM 2317 N N . VAL A 1 287 ? 13.978 3.914 -8.799 1.00 83.06 287 VAL A N 1
ATOM 2318 C CA . VAL A 1 287 ? 13.751 3.246 -10.092 1.00 83.06 287 VAL A CA 1
ATOM 2319 C C . VAL A 1 287 ? 12.260 3.015 -10.322 1.00 83.06 287 VAL A C 1
ATOM 2321 O O . VAL A 1 287 ? 11.738 3.361 -11.382 1.00 83.06 287 VAL A O 1
ATOM 2324 N N . TYR A 1 288 ? 11.552 2.479 -9.328 1.00 82.75 288 TYR A N 1
ATOM 2325 C CA . TYR A 1 288 ? 10.111 2.258 -9.406 1.00 82.75 288 TYR A CA 1
ATOM 2326 C C . TYR A 1 288 ? 9.345 3.567 -9.649 1.00 82.75 288 TYR A C 1
ATOM 2328 O O . TYR A 1 288 ? 8.534 3.660 -10.574 1.00 82.75 288 TYR A O 1
ATOM 2336 N N . ALA A 1 289 ? 9.642 4.610 -8.869 1.00 75.31 289 ALA A N 1
ATOM 2337 C CA . ALA A 1 289 ? 9.011 5.916 -9.022 1.00 75.31 289 ALA A CA 1
ATOM 2338 C C . ALA A 1 289 ? 9.284 6.523 -10.406 1.00 75.31 289 ALA A C 1
ATOM 2340 O O . ALA A 1 289 ? 8.385 7.109 -11.011 1.00 75.31 289 ALA A O 1
ATOM 2341 N N . ALA A 1 290 ? 10.498 6.365 -10.938 1.00 78.00 290 ALA A N 1
ATOM 2342 C CA . ALA A 1 290 ? 10.840 6.820 -12.280 1.00 78.00 290 ALA A CA 1
ATOM 2343 C C . ALA A 1 290 ? 10.030 6.089 -13.364 1.00 78.00 290 ALA A C 1
ATOM 2345 O O . ALA A 1 290 ? 9.610 6.716 -14.335 1.00 78.00 290 ALA A O 1
ATOM 2346 N N . ILE A 1 291 ? 9.762 4.791 -13.195 1.00 77.06 291 ILE A N 1
ATOM 2347 C CA . ILE A 1 291 ? 8.967 3.999 -14.147 1.00 77.06 291 ILE A CA 1
ATOM 2348 C C . ILE A 1 291 ? 7.505 4.425 -14.132 1.00 77.06 291 ILE A C 1
ATOM 2350 O O . ILE A 1 291 ? 6.931 4.659 -15.197 1.00 77.06 291 ILE A O 1
ATOM 2354 N N . GLU A 1 292 ? 6.911 4.559 -12.947 1.00 73.25 292 GLU A N 1
ATOM 2355 C CA . GLU A 1 292 ? 5.502 4.936 -12.827 1.00 73.25 292 GLU A CA 1
ATOM 2356 C C . GLU A 1 292 ? 5.243 6.368 -13.306 1.00 73.25 292 GLU A C 1
ATOM 2358 O O . GLU A 1 292 ? 4.236 6.626 -13.967 1.00 73.25 292 GLU A O 1
ATOM 2363 N N . ASN A 1 293 ? 6.189 7.282 -13.076 1.00 70.94 293 ASN A N 1
ATOM 2364 C CA . ASN A 1 293 ? 6.100 8.660 -13.563 1.00 70.94 293 ASN A CA 1
ATOM 2365 C C . ASN A 1 293 ? 6.481 8.811 -15.047 1.00 70.94 293 ASN A C 1
ATOM 2367 O O . ASN A 1 293 ? 6.223 9.857 -15.650 1.00 70.94 293 ASN A O 1
ATOM 2371 N N . SER A 1 294 ? 7.098 7.798 -15.662 1.00 68.06 294 SER A N 1
ATOM 2372 C CA . SER A 1 294 ? 7.520 7.867 -17.059 1.00 68.06 294 SER A CA 1
ATOM 2373 C C . SER A 1 294 ? 6.368 7.547 -18.009 1.00 68.06 294 SER A C 1
ATOM 2375 O O . SER A 1 294 ? 5.914 6.407 -18.128 1.00 68.06 294 SER A O 1
ATOM 2377 N N . GLN A 1 295 ? 5.965 8.552 -18.791 1.00 60.00 295 GLN A N 1
ATOM 2378 C CA . GLN A 1 295 ? 5.071 8.376 -19.944 1.00 60.00 295 GLN A CA 1
ATOM 2379 C C . GLN A 1 295 ? 5.758 7.673 -21.134 1.00 60.00 295 GLN A C 1
ATOM 2381 O O . GLN A 1 295 ? 5.106 7.331 -22.118 1.00 60.00 295 GLN A O 1
ATOM 2386 N N . ILE A 1 296 ? 7.081 7.474 -21.074 1.00 57.62 296 ILE A N 1
ATOM 2387 C CA . ILE A 1 296 ? 7.911 7.022 -22.203 1.00 57.62 296 ILE A CA 1
ATOM 2388 C C . ILE A 1 296 ? 8.039 5.485 -22.234 1.00 57.62 296 ILE A C 1
ATOM 2390 O O . ILE A 1 296 ? 8.277 4.890 -23.293 1.00 57.62 296 ILE A O 1
ATOM 2394 N N . ILE A 1 297 ? 7.866 4.817 -21.089 1.00 62.81 297 ILE A N 1
ATOM 2395 C CA . ILE A 1 297 ? 7.991 3.360 -20.972 1.00 62.81 297 ILE A CA 1
ATOM 2396 C C . ILE A 1 297 ? 6.616 2.716 -21.201 1.00 62.81 297 ILE A C 1
ATOM 2398 O O . ILE A 1 297 ? 5.758 2.709 -20.319 1.00 62.81 297 ILE A O 1
ATOM 2402 N N . SER A 1 298 ? 6.416 2.161 -22.402 1.00 68.75 298 SER A N 1
ATOM 2403 C CA . SER A 1 298 ? 5.225 1.371 -22.747 1.00 68.75 298 SER A CA 1
ATOM 2404 C C . SER A 1 298 ? 5.077 0.143 -21.840 1.00 68.75 298 SER A C 1
ATOM 2406 O O . SER A 1 298 ? 6.073 -0.365 -21.328 1.00 68.75 298 SER A O 1
ATOM 2408 N N . ILE A 1 299 ? 3.850 -0.368 -21.691 1.00 65.81 299 ILE A N 1
ATOM 2409 C CA . ILE A 1 299 ? 3.507 -1.506 -20.812 1.00 65.81 299 ILE A CA 1
ATOM 2410 C C . ILE A 1 299 ? 4.463 -2.696 -21.013 1.00 65.81 299 ILE A C 1
ATOM 2412 O O . ILE A 1 299 ? 5.084 -3.147 -20.055 1.00 65.81 299 ILE A O 1
ATOM 2416 N N . ASP A 1 300 ? 4.709 -3.107 -22.260 1.00 66.88 300 ASP A N 1
ATOM 2417 C CA . ASP A 1 300 ? 5.610 -4.232 -22.572 1.00 66.88 300 ASP A CA 1
ATOM 2418 C C . ASP A 1 300 ? 7.060 -4.020 -22.094 1.00 66.88 300 ASP A C 1
ATOM 2420 O O . ASP A 1 300 ? 7.785 -4.970 -21.804 1.00 66.88 300 ASP A O 1
ATOM 2424 N N . LYS A 1 301 ? 7.507 -2.763 -21.995 1.00 75.88 301 LYS A N 1
ATOM 2425 C CA . LYS A 1 301 ? 8.853 -2.411 -21.518 1.00 75.88 301 LYS A CA 1
ATOM 2426 C C . LYS A 1 301 ? 8.920 -2.383 -19.991 1.00 75.88 301 LYS A C 1
ATOM 2428 O O . LYS A 1 301 ? 9.980 -2.676 -19.440 1.00 75.88 301 LYS A O 1
ATOM 2433 N N . ARG A 1 302 ? 7.804 -2.075 -19.314 1.00 79.44 302 ARG A N 1
ATOM 2434 C CA . ARG A 1 302 ? 7.692 -2.183 -17.850 1.00 79.44 302 ARG A CA 1
ATOM 2435 C C . ARG A 1 302 ? 7.875 -3.631 -17.408 1.00 79.44 302 ARG A C 1
ATOM 2437 O O . ARG A 1 302 ? 8.610 -3.873 -16.460 1.00 79.44 302 ARG A O 1
ATOM 2444 N N . GLU A 1 303 ? 7.318 -4.586 -18.153 1.00 83.12 303 GLU A N 1
ATOM 2445 C CA . GLU A 1 303 ? 7.482 -6.018 -17.866 1.00 83.12 303 GLU A CA 1
ATOM 2446 C C . GLU A 1 303 ? 8.940 -6.489 -17.944 1.00 83.12 303 GLU A C 1
ATOM 2448 O O . GLU A 1 303 ? 9.377 -7.287 -17.116 1.00 83.12 303 GLU A O 1
ATOM 2453 N N . ILE A 1 304 ? 9.736 -5.961 -18.880 1.00 86.25 304 ILE A N 1
ATOM 2454 C CA . ILE A 1 304 ? 11.171 -6.279 -18.948 1.00 86.25 304 ILE A CA 1
ATOM 2455 C C . ILE A 1 304 ? 11.882 -5.791 -17.686 1.00 86.25 304 ILE A C 1
ATOM 2457 O O . ILE A 1 304 ? 12.618 -6.558 -17.071 1.00 86.25 304 ILE A O 1
ATOM 2461 N N . ILE A 1 305 ? 11.638 -4.545 -17.270 1.00 86.88 305 ILE A N 1
ATOM 2462 C CA . ILE A 1 305 ? 12.269 -3.986 -16.069 1.00 86.88 305 ILE A CA 1
ATOM 2463 C C . ILE A 1 305 ? 11.797 -4.729 -14.818 1.00 86.88 305 ILE A C 1
ATOM 2465 O O . ILE A 1 305 ? 12.622 -5.105 -13.993 1.00 86.88 305 ILE A O 1
ATOM 2469 N N . LYS A 1 306 ? 10.500 -5.028 -14.712 1.00 87.50 306 LYS A N 1
ATOM 2470 C CA . LYS A 1 306 ? 9.933 -5.844 -13.635 1.00 87.50 306 LYS A CA 1
ATOM 2471 C C . LYS A 1 306 ? 10.634 -7.197 -13.530 1.00 87.50 306 LYS A C 1
ATOM 2473 O O . LYS A 1 306 ? 11.019 -7.598 -12.439 1.00 87.50 306 LYS A O 1
ATOM 2478 N N . LYS A 1 307 ? 10.862 -7.883 -14.652 1.00 89.50 307 LYS A N 1
ATOM 2479 C CA . LYS A 1 307 ? 11.576 -9.168 -14.663 1.00 89.50 307 LYS A CA 1
ATOM 2480 C C . LYS A 1 307 ? 13.061 -9.037 -14.321 1.00 89.50 307 LYS A C 1
ATOM 2482 O O . LYS A 1 307 ? 13.615 -9.951 -13.723 1.00 89.50 307 LYS A O 1
ATOM 2487 N N . ILE A 1 308 ? 13.694 -7.912 -14.648 1.00 89.31 308 ILE A N 1
ATOM 2488 C CA . ILE A 1 308 ? 15.073 -7.618 -14.231 1.00 89.31 308 ILE A CA 1
ATOM 2489 C C . ILE A 1 308 ? 15.135 -7.350 -12.721 1.00 89.31 308 ILE A C 1
ATOM 2491 O O . ILE A 1 308 ? 16.007 -7.897 -12.057 1.00 89.31 308 ILE A O 1
ATOM 2495 N N . ILE A 1 309 ? 14.196 -6.578 -12.163 1.00 89.38 309 ILE A N 1
ATOM 2496 C CA . ILE A 1 309 ? 14.086 -6.374 -10.711 1.00 89.38 309 ILE A CA 1
ATOM 2497 C C . ILE A 1 309 ? 13.834 -7.706 -10.003 1.00 89.38 309 ILE A C 1
ATOM 2499 O O . ILE A 1 309 ? 14.499 -7.995 -9.016 1.00 89.38 309 ILE A O 1
ATOM 2503 N N . GLN A 1 310 ? 12.937 -8.541 -10.535 1.00 89.81 310 GLN A N 1
ATOM 2504 C CA . GLN A 1 310 ? 12.695 -9.886 -10.013 1.00 89.81 310 GLN A CA 1
ATOM 2505 C C . GLN A 1 310 ? 14.001 -10.689 -9.941 1.00 89.81 310 GLN A C 1
ATOM 2507 O O . GLN A 1 310 ? 14.351 -11.198 -8.884 1.00 89.81 310 GLN A O 1
ATOM 2512 N N . ALA A 1 311 ? 14.754 -10.726 -11.043 1.00 89.25 311 ALA A N 1
ATOM 2513 C CA . ALA A 1 311 ? 16.027 -11.432 -11.111 1.00 89.25 311 ALA A CA 1
ATOM 2514 C C . ALA A 1 311 ? 17.051 -10.914 -10.088 1.00 89.25 311 ALA A C 1
ATOM 2516 O O . ALA A 1 311 ? 17.813 -11.686 -9.519 1.00 89.25 311 ALA A O 1
ATOM 2517 N N . VAL A 1 312 ? 17.062 -9.605 -9.832 1.00 87.44 312 VAL A N 1
ATOM 2518 C CA . VAL A 1 312 ? 17.919 -8.990 -8.813 1.00 87.44 312 VAL A CA 1
ATOM 2519 C C . VAL A 1 312 ? 17.505 -9.414 -7.405 1.00 87.44 312 VAL A C 1
ATOM 2521 O O . VAL A 1 312 ? 18.358 -9.848 -6.634 1.00 87.44 312 VAL A O 1
ATOM 2524 N N . LEU A 1 313 ? 16.214 -9.310 -7.080 1.00 86.62 313 LEU A N 1
ATOM 2525 C CA . LEU A 1 313 ? 15.676 -9.650 -5.759 1.00 86.62 313 LEU A CA 1
ATOM 2526 C C . LEU A 1 313 ? 15.832 -11.141 -5.433 1.00 86.62 313 LEU A C 1
ATOM 2528 O O . LEU A 1 313 ? 16.065 -11.498 -4.285 1.00 86.62 313 LEU A O 1
ATOM 2532 N N . GLU A 1 314 ? 15.724 -12.003 -6.442 1.00 87.88 314 GLU A N 1
ATOM 2533 C CA . GLU A 1 314 ? 15.850 -13.461 -6.310 1.00 87.88 314 GLU A CA 1
ATOM 2534 C C . GLU A 1 314 ? 17.298 -13.954 -6.492 1.00 87.88 314 GLU A C 1
ATOM 2536 O O . GLU A 1 314 ? 17.565 -15.150 -6.383 1.00 87.88 314 GLU A O 1
ATOM 2541 N N . ASN A 1 315 ? 18.245 -13.045 -6.762 1.00 84.81 315 ASN A N 1
ATOM 2542 C CA . ASN A 1 315 ? 19.631 -13.361 -7.113 1.00 84.81 315 ASN A CA 1
ATOM 2543 C C . ASN A 1 315 ? 19.747 -14.367 -8.290 1.00 84.81 315 ASN A C 1
ATOM 2545 O O . ASN A 1 315 ? 20.647 -15.210 -8.335 1.00 84.81 315 ASN A O 1
ATOM 2549 N N . ASP A 1 316 ? 18.829 -14.272 -9.256 1.00 88.75 316 ASP A N 1
ATOM 2550 C CA . ASP A 1 316 ? 18.727 -15.128 -10.438 1.00 88.75 316 ASP A CA 1
ATOM 2551 C C . ASP A 1 316 ? 19.542 -14.553 -11.610 1.00 88.75 316 ASP A C 1
ATOM 2553 O O . ASP A 1 316 ? 19.119 -13.679 -12.375 1.00 88.75 316 ASP A O 1
ATOM 2557 N N . HIS A 1 317 ? 20.756 -15.075 -11.772 1.00 86.19 317 HIS A N 1
ATOM 2558 C CA . HIS A 1 317 ? 21.648 -14.690 -12.861 1.00 86.19 317 HIS A CA 1
ATOM 2559 C C . HIS A 1 317 ? 21.147 -15.103 -14.252 1.00 86.19 317 HIS A C 1
ATOM 2561 O O . HIS A 1 317 ? 21.474 -14.427 -15.235 1.00 86.19 317 HIS A O 1
ATOM 2567 N N . GLU A 1 318 ? 20.406 -16.207 -14.363 1.00 87.62 318 GLU A N 1
ATOM 2568 C CA . GLU A 1 318 ? 19.934 -16.714 -15.652 1.00 87.62 318 GLU A CA 1
ATOM 2569 C C . GLU A 1 318 ? 18.809 -15.834 -16.182 1.00 87.62 318 GLU A C 1
ATOM 2571 O O . GLU A 1 318 ? 18.894 -15.358 -17.319 1.00 87.62 318 GLU A O 1
ATOM 2576 N N . LEU A 1 319 ? 17.826 -15.522 -15.333 1.00 89.75 319 LEU A N 1
ATOM 2577 C CA . LEU A 1 319 ? 16.740 -14.610 -15.673 1.00 89.75 319 LEU A CA 1
ATOM 2578 C C . LEU A 1 319 ? 17.276 -13.216 -16.008 1.00 89.75 319 LEU A C 1
ATOM 2580 O O . LEU A 1 319 ? 16.869 -12.618 -17.008 1.00 89.75 319 LEU A O 1
ATOM 2584 N N . LEU A 1 320 ? 18.239 -12.706 -15.233 1.00 88.50 320 LEU A N 1
ATOM 2585 C CA . LEU A 1 320 ? 18.859 -11.414 -15.525 1.00 88.50 320 LEU A CA 1
ATOM 2586 C C . LEU A 1 320 ? 19.515 -11.411 -16.910 1.00 88.50 320 LEU A C 1
ATOM 2588 O O . LEU A 1 320 ? 19.326 -10.472 -17.688 1.00 88.50 320 LEU A O 1
ATOM 2592 N N . ARG A 1 321 ? 20.269 -12.463 -17.246 1.00 85.94 321 ARG A N 1
ATOM 2593 C CA . ARG A 1 321 ? 20.913 -12.606 -18.558 1.00 85.94 321 ARG A CA 1
ATOM 2594 C C . ARG A 1 321 ? 19.884 -12.711 -19.682 1.00 85.94 321 ARG A C 1
ATOM 2596 O O . ARG A 1 321 ? 20.035 -12.053 -20.712 1.00 85.94 321 ARG A O 1
ATOM 2603 N N . GLU A 1 322 ? 18.828 -13.493 -19.490 1.00 89.88 322 GLU A N 1
ATOM 2604 C CA . GLU A 1 322 ? 17.734 -13.625 -20.453 1.00 89.88 322 GLU A CA 1
ATOM 2605 C C . GLU A 1 322 ? 17.114 -12.252 -20.748 1.00 89.88 322 GLU A C 1
ATOM 2607 O O . GLU A 1 322 ? 17.046 -11.821 -21.901 1.00 89.88 322 GLU A O 1
ATOM 2612 N N . LYS A 1 323 ? 16.742 -11.501 -19.708 1.00 91.12 323 LYS A N 1
ATOM 2613 C CA . LYS A 1 323 ? 16.054 -10.212 -19.870 1.00 91.12 323 LYS A CA 1
ATOM 2614 C C . LYS A 1 323 ? 16.954 -9.074 -20.328 1.00 91.12 323 LYS A C 1
ATOM 2616 O O . LYS A 1 323 ? 16.458 -8.115 -20.912 1.00 91.12 323 LYS A O 1
ATOM 2621 N N . THR A 1 324 ? 18.267 -9.196 -20.160 1.00 89.88 324 THR A N 1
ATOM 2622 C CA . THR A 1 324 ? 19.258 -8.251 -20.702 1.00 89.88 324 THR A CA 1
ATOM 2623 C C . THR A 1 324 ? 19.785 -8.652 -22.085 1.00 89.88 324 THR A C 1
ATOM 2625 O O . THR A 1 324 ? 20.592 -7.929 -22.669 1.00 89.88 324 THR A O 1
ATOM 2628 N N . THR A 1 325 ? 19.287 -9.747 -22.680 1.00 89.56 325 THR A N 1
ATOM 2629 C CA . THR A 1 325 ? 19.742 -10.240 -23.996 1.00 89.56 325 THR A CA 1
ATOM 2630 C C . THR A 1 325 ? 19.579 -9.200 -25.112 1.00 89.56 325 THR A C 1
ATOM 2632 O O . THR A 1 325 ? 20.363 -9.170 -26.061 1.00 89.56 325 THR A O 1
ATOM 2635 N N . PHE A 1 326 ? 18.624 -8.274 -24.984 1.00 89.12 326 PHE A N 1
ATOM 2636 C CA . PHE A 1 326 ? 18.433 -7.197 -25.958 1.00 89.12 326 PHE A CA 1
ATOM 2637 C C . PHE A 1 326 ? 19.676 -6.298 -26.124 1.00 89.12 326 PHE A C 1
ATOM 2639 O O . PHE A 1 326 ? 19.905 -5.792 -27.224 1.00 89.12 326 PHE A O 1
ATOM 2646 N N . LEU A 1 327 ? 20.514 -6.155 -25.085 1.00 90.25 327 LEU A N 1
ATOM 2647 C CA . LEU A 1 327 ? 21.781 -5.415 -25.147 1.00 90.25 327 LEU A CA 1
ATOM 2648 C C . LEU A 1 327 ? 22.761 -6.047 -26.142 1.00 90.25 327 LEU A C 1
ATOM 2650 O O . LEU A 1 327 ? 23.511 -5.343 -26.810 1.00 90.25 327 LEU A O 1
ATOM 2654 N N . PHE A 1 328 ? 22.729 -7.371 -26.296 1.00 89.31 328 PHE A N 1
ATOM 2655 C CA . PHE A 1 328 ? 23.575 -8.086 -27.254 1.00 89.31 328 PHE A CA 1
ATOM 2656 C C . PHE A 1 328 ? 23.078 -7.932 -28.695 1.00 89.31 328 PHE A C 1
ATOM 2658 O O . PHE A 1 328 ? 23.866 -8.034 -29.631 1.00 89.31 328 PHE A O 1
ATOM 2665 N N . ALA A 1 329 ? 21.791 -7.630 -28.883 1.00 90.56 329 ALA A N 1
ATOM 2666 C CA . ALA A 1 329 ? 21.223 -7.298 -30.188 1.00 90.56 329 ALA A CA 1
ATOM 2667 C C . ALA A 1 329 ? 21.417 -5.818 -30.573 1.00 90.56 329 ALA A C 1
ATOM 2669 O O . ALA A 1 329 ? 21.150 -5.447 -31.717 1.00 90.56 329 ALA A O 1
ATOM 2670 N N . LEU A 1 330 ? 21.869 -4.966 -29.641 1.00 91.25 330 LEU A N 1
ATOM 2671 C CA . LEU A 1 330 ? 21.998 -3.523 -29.853 1.00 91.25 330 LEU A CA 1
ATOM 2672 C C . LEU A 1 330 ? 22.895 -3.187 -31.046 1.00 91.25 330 LEU A C 1
ATOM 2674 O O . LEU A 1 330 ? 22.495 -2.384 -31.880 1.00 91.25 330 LEU A O 1
ATOM 2678 N N . GLU A 1 331 ? 24.076 -3.799 -31.144 1.00 90.00 331 GLU A N 1
ATOM 2679 C CA . GLU A 1 331 ? 25.048 -3.494 -32.205 1.00 90.00 331 GLU A CA 1
ATOM 2680 C C . GLU A 1 331 ? 24.479 -3.813 -33.589 1.00 90.00 331 GLU A C 1
ATOM 2682 O O . GLU A 1 331 ? 24.524 -2.980 -34.492 1.00 90.00 331 GLU A O 1
ATOM 2687 N N . SER A 1 332 ? 23.850 -4.983 -33.729 1.00 90.81 332 SER A N 1
ATOM 2688 C CA . SER A 1 332 ? 23.207 -5.392 -34.979 1.00 90.81 332 SER A CA 1
ATOM 2689 C C . SER A 1 332 ? 22.092 -4.423 -35.387 1.00 90.81 332 SER A C 1
ATOM 2691 O O . SER A 1 332 ? 22.061 -3.957 -36.528 1.00 90.81 332 SER A O 1
ATOM 2693 N N . HIS A 1 333 ? 21.213 -4.051 -34.448 1.00 93.38 333 HIS A N 1
ATOM 2694 C CA . HIS A 1 333 ? 20.155 -3.078 -34.719 1.00 93.38 333 HIS A CA 1
ATOM 2695 C C . HIS A 1 333 ? 20.707 -1.680 -35.015 1.00 93.38 333 HIS A C 1
ATOM 2697 O O . HIS A 1 333 ? 20.176 -1.005 -35.892 1.00 93.38 333 HIS A O 1
ATOM 2703 N N . LEU A 1 334 ? 21.774 -1.245 -34.338 1.00 93.88 334 LEU A N 1
ATOM 2704 C CA . LEU A 1 334 ? 22.405 0.050 -34.587 1.00 93.88 334 LEU A CA 1
ATOM 2705 C C . LEU A 1 334 ? 23.014 0.114 -35.990 1.00 93.88 334 LEU A C 1
ATOM 2707 O O . LEU A 1 334 ? 22.878 1.135 -36.661 1.00 93.88 334 LEU A O 1
ATOM 2711 N N . PHE A 1 335 ? 23.642 -0.962 -36.466 1.00 91.31 335 PHE A N 1
ATOM 2712 C CA . PHE A 1 335 ? 24.185 -1.017 -37.826 1.00 91.31 335 PHE A CA 1
ATOM 2713 C C . PHE A 1 335 ? 23.084 -0.897 -38.879 1.00 91.31 335 PHE A C 1
ATOM 2715 O O . PHE A 1 335 ? 23.185 -0.074 -39.791 1.00 91.31 335 PHE A O 1
ATOM 2722 N N . GLN A 1 336 ? 21.997 -1.652 -38.717 1.00 91.69 336 GLN A N 1
ATOM 2723 C CA . GLN A 1 336 ? 20.847 -1.585 -39.624 1.00 91.69 336 GLN A CA 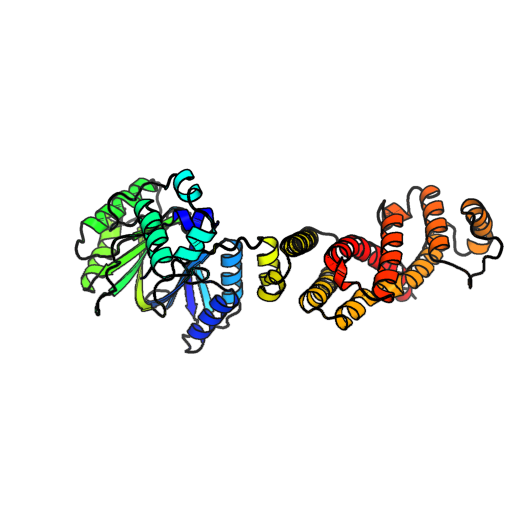1
ATOM 2724 C C . GLN A 1 336 ? 20.180 -0.206 -39.586 1.00 91.69 336 GLN A C 1
ATOM 2726 O O . GLN A 1 336 ? 19.897 0.384 -40.629 1.00 91.69 336 GLN A O 1
ATOM 2731 N N . PHE A 1 337 ? 19.996 0.343 -38.385 1.00 94.31 337 PHE A N 1
ATOM 2732 C CA . PHE A 1 337 ? 19.472 1.686 -38.180 1.00 94.31 337 PHE A CA 1
ATOM 2733 C C . PHE A 1 337 ? 20.353 2.750 -38.835 1.00 94.31 337 PHE A C 1
ATOM 2735 O O . PHE A 1 337 ? 19.831 3.654 -39.483 1.00 94.31 337 PHE A O 1
ATOM 2742 N N . THR A 1 338 ? 21.678 2.624 -38.722 1.00 93.06 338 THR A N 1
ATOM 2743 C CA . THR A 1 338 ? 22.628 3.543 -39.355 1.00 93.06 338 THR A CA 1
ATOM 2744 C C . THR A 1 338 ? 22.475 3.491 -40.867 1.00 93.06 338 THR A C 1
ATOM 2746 O O . THR A 1 338 ? 22.182 4.510 -41.483 1.00 93.06 338 THR A O 1
ATOM 2749 N N . ALA A 1 339 ? 22.579 2.305 -41.472 1.00 90.25 339 ALA A N 1
ATOM 2750 C CA . ALA A 1 339 ? 22.448 2.143 -42.918 1.00 90.25 339 ALA A CA 1
ATOM 2751 C C . ALA A 1 339 ? 21.125 2.711 -43.457 1.00 90.25 339 ALA A C 1
ATOM 2753 O O . ALA A 1 339 ? 21.113 3.395 -44.485 1.00 90.25 339 ALA A O 1
ATOM 2754 N N . ARG A 1 340 ? 20.023 2.475 -42.736 1.00 90.06 340 ARG A N 1
ATOM 2755 C CA . ARG A 1 340 ? 18.700 2.982 -43.097 1.00 90.06 340 ARG A CA 1
ATOM 2756 C C . ARG A 1 340 ? 18.599 4.495 -42.974 1.00 90.06 340 ARG A C 1
ATOM 2758 O O . ARG A 1 340 ? 18.224 5.154 -43.937 1.00 90.06 340 ARG A O 1
ATOM 2765 N N . THR A 1 341 ? 18.979 5.047 -41.829 1.00 92.44 341 THR A N 1
ATOM 2766 C CA . THR A 1 341 ? 18.905 6.493 -41.585 1.00 92.44 341 THR A CA 1
ATOM 2767 C C . THR A 1 341 ? 19.755 7.260 -42.596 1.00 92.44 341 THR A C 1
ATOM 2769 O O . THR A 1 341 ? 19.337 8.284 -43.131 1.00 92.44 341 THR A O 1
ATOM 2772 N N . MET A 1 342 ? 20.924 6.719 -42.942 1.00 91.38 342 MET A N 1
ATOM 2773 C CA . MET A 1 342 ? 21.765 7.270 -43.999 1.00 91.38 342 MET A CA 1
ATOM 2774 C C . MET A 1 342 ? 21.082 7.223 -45.369 1.00 91.38 342 MET A C 1
ATOM 2776 O O . MET A 1 342 ? 21.080 8.224 -46.085 1.00 91.38 342 MET A O 1
ATOM 2780 N N . SER A 1 343 ? 20.446 6.099 -45.712 1.00 91.31 343 SER A N 1
ATOM 2781 C CA . SER A 1 343 ? 19.675 5.974 -46.951 1.00 91.31 343 SER A CA 1
ATOM 2782 C C . SER A 1 343 ? 18.489 6.941 -47.014 1.00 91.31 343 SER A C 1
ATOM 2784 O O . SER A 1 343 ? 18.155 7.412 -48.099 1.00 91.31 343 SER A O 1
ATOM 2786 N N . GLU A 1 344 ? 17.840 7.234 -45.890 1.00 91.69 344 GLU A N 1
ATOM 2787 C CA . GLU A 1 344 ? 16.727 8.188 -45.818 1.00 91.69 344 GLU A CA 1
ATOM 2788 C C . GLU A 1 344 ? 17.216 9.641 -45.965 1.00 91.69 344 GLU A C 1
ATOM 2790 O O . GLU A 1 344 ? 16.599 10.433 -46.676 1.00 91.69 344 GLU A O 1
ATOM 2795 N N . LEU A 1 345 ? 18.349 9.994 -45.346 1.00 92.50 345 LEU A N 1
ATOM 2796 C CA . LEU A 1 345 ? 18.859 11.373 -45.303 1.00 92.50 345 LEU A CA 1
ATOM 2797 C C . LEU A 1 345 ? 19.734 11.782 -46.500 1.00 92.50 345 LEU A C 1
ATOM 2799 O O . LEU A 1 345 ? 19.841 12.982 -46.793 1.00 92.50 345 LEU A O 1
ATOM 2803 N N . TYR A 1 346 ? 20.394 10.817 -47.147 1.00 91.38 346 TYR A N 1
ATOM 2804 C CA . TYR A 1 346 ? 21.330 11.034 -48.261 1.00 91.38 346 TYR A CA 1
ATOM 2805 C C . TYR A 1 346 ? 20.976 10.225 -49.524 1.00 91.38 346 TYR A C 1
ATOM 2807 O O . TYR A 1 346 ? 21.562 10.459 -50.577 1.00 91.38 346 TYR A O 1
ATOM 2815 N N . GLY A 1 347 ? 19.990 9.323 -49.465 1.00 91.81 347 GLY A N 1
ATOM 2816 C CA . GLY A 1 347 ? 19.553 8.499 -50.598 1.00 91.81 347 GLY A CA 1
ATOM 2817 C C . GLY A 1 347 ? 20.190 7.103 -50.638 1.00 91.81 347 GLY A C 1
ATOM 2818 O O . GLY A 1 347 ? 21.186 6.823 -49.978 1.00 91.81 347 GLY A O 1
ATOM 2819 N N . LYS A 1 348 ? 19.617 6.196 -51.442 1.00 88.75 348 LYS A N 1
ATOM 2820 C CA . LYS A 1 348 ? 20.003 4.766 -51.483 1.00 88.75 348 LYS A CA 1
ATOM 2821 C C . LYS A 1 348 ? 21.462 4.509 -51.885 1.00 88.75 348 LYS A C 1
ATOM 2823 O O . LYS A 1 348 ? 22.037 3.511 -51.463 1.00 88.75 348 LYS A O 1
ATOM 2828 N N . ASP A 1 349 ? 22.067 5.406 -52.664 1.00 89.62 349 ASP A N 1
ATOM 2829 C CA . ASP A 1 349 ? 23.461 5.311 -53.121 1.00 89.62 349 ASP A CA 1
ATOM 2830 C C . ASP A 1 349 ? 24.452 6.111 -52.249 1.00 89.62 349 ASP A C 1
ATOM 2832 O O . ASP A 1 349 ? 25.593 6.321 -52.666 1.00 89.62 349 ASP A O 1
ATOM 2836 N N . TRP A 1 350 ? 24.070 6.518 -51.028 1.00 90.75 350 TRP A N 1
ATOM 2837 C CA . TRP A 1 350 ? 24.917 7.324 -50.129 1.00 90.75 350 TRP A CA 1
ATOM 2838 C C . TRP A 1 350 ? 26.316 6.727 -49.891 1.00 90.75 350 TRP A C 1
ATOM 2840 O O . TRP A 1 350 ? 27.293 7.456 -49.719 1.00 90.75 350 TRP A O 1
ATOM 2850 N N . MET A 1 351 ? 26.436 5.395 -49.943 1.00 86.75 351 MET A N 1
ATOM 2851 C CA . MET A 1 351 ? 27.713 4.679 -49.840 1.00 86.75 351 MET A CA 1
ATOM 2852 C C . MET A 1 351 ? 28.707 5.040 -50.955 1.00 86.75 351 MET A C 1
ATOM 2854 O O . MET A 1 351 ? 29.913 4.962 -50.745 1.00 86.75 351 MET A O 1
ATOM 2858 N N . LYS A 1 352 ? 28.224 5.428 -52.140 1.00 86.69 352 LYS A N 1
ATOM 2859 C CA . LYS A 1 352 ? 29.059 5.852 -53.275 1.00 86.69 352 LYS A CA 1
ATOM 2860 C C . LYS A 1 352 ? 29.253 7.366 -53.309 1.00 86.69 352 LYS A C 1
ATOM 2862 O O . LYS A 1 352 ? 30.322 7.819 -53.704 1.00 86.69 352 LYS A O 1
ATOM 2867 N N . SER A 1 353 ? 28.227 8.136 -52.943 1.00 87.56 353 SER A N 1
ATOM 2868 C CA . SER A 1 353 ? 28.236 9.598 -53.079 1.00 87.56 353 SER A CA 1
ATOM 2869 C C . SER A 1 353 ? 28.838 10.324 -51.877 1.00 87.56 353 SER A C 1
ATOM 2871 O O . SER A 1 353 ? 29.589 11.279 -52.053 1.00 87.56 353 SER A O 1
ATOM 2873 N N . ASP A 1 354 ? 28.523 9.882 -50.659 1.00 89.06 354 ASP A N 1
ATOM 2874 C CA . ASP A 1 354 ? 28.739 10.664 -49.436 1.00 89.06 354 ASP A CA 1
ATOM 2875 C C . ASP A 1 354 ? 29.647 9.974 -48.419 1.00 89.06 354 ASP A C 1
ATOM 2877 O O . ASP A 1 354 ? 30.251 10.643 -47.579 1.00 89.06 354 ASP A O 1
ATOM 2881 N N . PHE A 1 355 ? 29.772 8.647 -48.485 1.00 87.69 355 PHE A N 1
ATOM 2882 C CA . PHE A 1 355 ? 30.476 7.885 -47.458 1.00 87.69 355 PHE A CA 1
ATOM 2883 C C . PHE A 1 355 ? 31.940 8.294 -47.292 1.00 87.69 355 PHE A C 1
ATOM 2885 O O . PHE A 1 355 ? 32.359 8.498 -46.160 1.00 87.69 355 PHE A O 1
ATOM 2892 N N . GLN A 1 356 ? 32.704 8.491 -48.375 1.00 86.31 356 GLN A N 1
ATOM 2893 C CA . GLN A 1 356 ? 34.116 8.892 -48.262 1.00 86.31 356 GLN A CA 1
ATOM 2894 C C . GLN A 1 356 ? 34.266 10.239 -47.539 1.00 86.31 356 GLN A C 1
ATOM 2896 O O . GLN A 1 356 ? 35.063 10.363 -46.615 1.00 86.31 356 GLN A O 1
ATOM 2901 N N . ARG A 1 357 ? 33.426 11.221 -47.887 1.00 90.94 357 ARG A N 1
ATOM 2902 C CA . ARG A 1 357 ? 33.400 12.540 -47.238 1.00 90.94 357 ARG A CA 1
ATOM 2903 C C . ARG A 1 357 ? 33.095 12.428 -45.742 1.00 90.94 357 ARG A C 1
ATOM 2905 O O . ARG A 1 357 ? 33.723 13.101 -44.926 1.00 90.94 357 ARG A O 1
ATOM 2912 N N . LEU A 1 358 ? 32.118 11.599 -45.379 1.00 88.75 358 LEU A N 1
ATOM 2913 C CA . LEU A 1 358 ? 31.721 11.391 -43.986 1.00 88.75 358 LEU A CA 1
ATOM 2914 C C . LEU A 1 358 ? 32.770 10.599 -43.196 1.00 88.75 358 LEU A C 1
ATOM 2916 O O . LEU A 1 358 ? 33.045 10.933 -42.044 1.00 88.75 358 LEU A O 1
ATOM 2920 N N . LYS A 1 359 ? 33.391 9.599 -43.823 1.00 87.44 359 LYS A N 1
ATOM 2921 C CA . LYS A 1 359 ? 34.505 8.810 -43.287 1.00 87.44 359 LYS A CA 1
ATOM 2922 C C . LYS A 1 359 ? 35.699 9.704 -42.949 1.00 87.44 359 LYS A C 1
ATOM 2924 O O . LYS A 1 359 ? 36.185 9.665 -41.821 1.00 87.44 359 LYS A O 1
ATOM 2929 N N . ASP A 1 360 ? 36.093 10.578 -43.875 1.00 87.19 360 ASP A N 1
ATOM 2930 C CA . ASP A 1 360 ? 37.185 11.537 -43.669 1.00 87.19 360 ASP A CA 1
ATOM 2931 C C . ASP A 1 360 ? 36.865 12.503 -42.516 1.00 87.19 360 ASP A C 1
ATOM 2933 O O . ASP A 1 360 ? 37.705 12.765 -41.652 1.00 87.19 360 ASP A O 1
ATOM 2937 N N . ALA A 1 361 ? 35.619 12.985 -42.445 1.00 88.62 361 ALA A N 1
ATOM 2938 C CA . ALA A 1 361 ? 35.170 13.898 -41.393 1.00 88.62 361 ALA A CA 1
ATOM 2939 C C . ALA A 1 361 ? 35.097 13.254 -39.996 1.00 88.62 361 ALA A C 1
ATOM 2941 O O . ALA A 1 361 ? 35.181 13.961 -38.991 1.00 88.62 361 ALA A O 1
ATOM 2942 N N . THR A 1 362 ? 34.930 11.934 -39.924 1.00 87.88 362 THR A N 1
ATOM 2943 C CA . THR A 1 362 ? 34.789 11.169 -38.672 1.00 87.88 362 THR A CA 1
ATOM 2944 C C . THR A 1 362 ? 36.060 10.426 -38.273 1.00 87.88 362 THR A C 1
ATOM 2946 O O . THR A 1 362 ? 36.101 9.832 -37.199 1.00 87.88 362 THR A O 1
ATOM 2949 N N . LYS A 1 363 ? 37.118 10.505 -39.094 1.00 86.19 363 LYS A N 1
ATOM 2950 C CA . LYS A 1 363 ? 38.393 9.794 -38.901 1.00 86.19 363 LYS A CA 1
ATOM 2951 C C . LYS A 1 363 ? 38.223 8.273 -38.789 1.00 86.19 363 LYS A C 1
ATOM 2953 O O . LYS A 1 363 ? 39.004 7.616 -38.101 1.00 86.19 363 LYS A O 1
ATOM 2958 N N . ILE A 1 364 ? 37.214 7.717 -39.461 1.00 84.19 364 ILE A N 1
ATOM 2959 C CA . ILE A 1 364 ? 37.048 6.265 -39.573 1.00 84.19 364 ILE A CA 1
ATOM 2960 C C . ILE A 1 364 ? 38.232 5.709 -40.399 1.00 84.19 364 ILE A C 1
ATOM 2962 O O . ILE A 1 364 ? 38.557 6.293 -41.439 1.00 84.19 364 ILE A O 1
ATOM 2966 N N . PRO A 1 365 ? 38.894 4.614 -39.971 1.00 79.06 365 PRO A N 1
ATOM 2967 C CA . PRO A 1 365 ? 40.110 4.100 -40.607 1.00 79.06 365 PRO A CA 1
ATOM 2968 C C . PRO A 1 365 ? 39.999 3.863 -42.121 1.00 79.06 365 PRO A C 1
ATOM 2970 O O . PRO A 1 365 ? 38.962 3.448 -42.643 1.00 79.06 365 PRO A O 1
ATOM 2973 N N . ASN A 1 366 ? 41.088 4.116 -42.856 1.00 65.81 366 ASN A N 1
ATOM 2974 C CA . ASN A 1 366 ? 41.097 4.028 -44.322 1.00 65.81 366 ASN A CA 1
ATOM 2975 C C . ASN A 1 366 ? 40.827 2.614 -44.857 1.00 65.81 366 ASN A C 1
ATOM 2977 O O . ASN A 1 366 ? 40.218 2.490 -45.918 1.00 65.81 366 ASN A O 1
ATOM 2981 N N . ASP A 1 367 ? 41.181 1.580 -44.103 1.00 67.69 367 ASP A N 1
ATOM 2982 C CA . ASP A 1 367 ? 40.938 0.159 -44.368 1.00 67.69 367 ASP A CA 1
ATOM 2983 C C . ASP A 1 367 ? 39.502 -0.309 -44.057 1.00 67.69 367 ASP A C 1
ATOM 2985 O O . ASP A 1 367 ? 39.208 -1.500 -44.150 1.00 67.69 367 ASP A O 1
ATOM 2989 N N . PHE A 1 368 ? 38.585 0.613 -43.739 1.00 70.44 368 PHE A N 1
ATOM 2990 C CA . PHE A 1 368 ? 37.185 0.291 -43.479 1.00 70.44 368 PHE A CA 1
ATOM 2991 C C . PHE A 1 368 ? 36.533 -0.520 -44.612 1.00 70.44 368 PHE A C 1
ATOM 2993 O O . PHE A 1 368 ? 36.446 -0.078 -45.761 1.00 70.44 368 PHE A O 1
ATOM 3000 N N . SER A 1 369 ? 35.978 -1.669 -44.237 1.00 68.12 369 SER A N 1
ATOM 3001 C CA . SER A 1 369 ? 35.075 -2.499 -45.027 1.00 68.12 369 SER A CA 1
ATOM 3002 C C . SER A 1 369 ? 33.798 -2.776 -44.227 1.00 68.12 369 SER A C 1
ATOM 3004 O O . SER A 1 369 ? 33.775 -2.623 -43.007 1.00 68.12 369 SER A O 1
ATOM 3006 N N . GLN A 1 370 ? 32.737 -3.256 -44.885 1.00 64.81 370 GLN A N 1
ATOM 3007 C CA . GLN A 1 370 ? 31.519 -3.693 -44.182 1.00 64.81 370 GLN A CA 1
ATOM 3008 C C . GLN A 1 370 ? 31.803 -4.752 -43.098 1.00 64.81 370 GLN A C 1
ATOM 3010 O O . GLN A 1 370 ? 31.088 -4.812 -42.105 1.00 64.81 370 GLN A O 1
ATOM 3015 N N . ASN A 1 371 ? 32.875 -5.537 -43.254 1.00 68.31 371 ASN A N 1
ATOM 3016 C CA . ASN A 1 371 ? 33.279 -6.579 -42.308 1.00 68.31 371 ASN A CA 1
ATOM 3017 C C . ASN A 1 371 ? 34.094 -6.049 -41.117 1.00 68.31 371 ASN A C 1
ATOM 3019 O O . ASN A 1 371 ? 34.308 -6.782 -40.156 1.00 68.31 371 ASN A O 1
ATOM 3023 N N . THR A 1 372 ? 34.562 -4.800 -41.170 1.00 77.19 372 THR A N 1
ATOM 3024 C CA . THR A 1 372 ? 35.322 -4.145 -40.092 1.00 77.19 372 THR A CA 1
ATOM 3025 C C . THR A 1 372 ? 34.529 -3.002 -39.455 1.00 77.19 372 THR A C 1
ATOM 3027 O O . THR A 1 372 ? 35.108 -2.179 -38.753 1.00 77.19 372 THR A O 1
ATOM 3030 N N . TRP A 1 373 ? 33.220 -2.920 -39.723 1.00 82.50 373 TRP A N 1
ATOM 3031 C CA . TRP A 1 373 ? 32.335 -1.883 -39.197 1.00 82.50 373 TRP A CA 1
ATOM 3032 C C . TRP A 1 373 ? 32.140 -2.071 -37.691 1.00 82.50 373 TRP A C 1
ATOM 3034 O O . TRP A 1 373 ? 31.581 -3.073 -37.246 1.00 82.50 373 TRP A O 1
ATOM 3044 N N . THR A 1 374 ? 32.575 -1.093 -36.895 1.00 88.38 374 THR A N 1
ATOM 3045 C CA . THR A 1 374 ? 32.460 -1.148 -35.434 1.00 88.38 374 THR A CA 1
ATOM 3046 C C . THR A 1 374 ? 31.295 -0.320 -34.887 1.00 88.38 374 THR A C 1
ATOM 3048 O O . THR A 1 374 ? 30.756 0.590 -35.527 1.00 88.38 374 THR A O 1
ATOM 3051 N N . PHE A 1 375 ? 30.913 -0.601 -33.639 1.00 90.06 375 PHE A N 1
ATOM 3052 C CA . PHE A 1 375 ? 29.949 0.208 -32.892 1.00 90.06 375 PHE A CA 1
ATOM 3053 C C . PHE A 1 375 ? 30.341 1.696 -32.870 1.00 90.06 375 PHE A C 1
ATOM 3055 O O . PHE A 1 375 ? 29.525 2.566 -33.175 1.00 90.06 375 PHE A O 1
ATOM 3062 N N . LYS A 1 376 ? 31.624 1.977 -32.616 1.00 91.19 376 LYS A N 1
ATOM 3063 C CA . LYS A 1 376 ? 32.178 3.334 -32.566 1.00 91.19 376 LYS A CA 1
ATOM 3064 C C . LYS A 1 376 ? 32.097 4.059 -33.910 1.00 91.19 376 LYS A C 1
ATOM 3066 O O . LYS A 1 376 ? 31.814 5.258 -33.931 1.00 91.19 376 LYS A O 1
ATOM 3071 N N . ASP A 1 377 ? 32.295 3.347 -35.018 1.00 90.19 377 ASP A N 1
ATOM 3072 C CA . ASP A 1 377 ? 32.154 3.930 -36.359 1.00 90.19 377 ASP A CA 1
ATOM 3073 C C . ASP A 1 377 ? 30.713 4.384 -36.606 1.00 90.19 377 ASP A C 1
ATOM 3075 O O . ASP A 1 377 ? 30.482 5.470 -37.132 1.00 90.19 377 ASP A O 1
ATOM 3079 N N . SER A 1 378 ? 29.736 3.596 -36.146 1.00 92.19 378 SER A N 1
ATOM 3080 C CA . SER A 1 378 ? 28.309 3.929 -36.270 1.00 92.19 378 SER A CA 1
ATOM 3081 C C . SER A 1 378 ? 27.945 5.182 -35.489 1.00 92.19 378 SER A C 1
ATOM 3083 O O . SER A 1 378 ? 27.299 6.075 -36.034 1.00 92.19 378 SER A O 1
ATOM 3085 N N . LEU A 1 379 ? 28.393 5.276 -34.232 1.00 94.38 379 LEU A N 1
ATOM 3086 C CA . LEU A 1 379 ? 28.155 6.458 -33.403 1.00 94.38 379 LEU A CA 1
ATOM 3087 C C . LEU A 1 379 ? 28.814 7.703 -33.997 1.00 94.38 379 LEU A C 1
ATOM 3089 O O . LEU A 1 379 ? 28.180 8.753 -34.073 1.00 94.38 379 LEU A O 1
ATOM 3093 N N . SER A 1 380 ? 30.056 7.576 -34.469 1.00 92.94 380 SER A N 1
ATOM 3094 C CA . SER A 1 380 ? 30.800 8.688 -35.069 1.00 92.94 380 SER A CA 1
ATOM 3095 C C . SER A 1 380 ? 30.113 9.192 -36.338 1.00 92.94 380 SER A C 1
ATOM 3097 O O . SER A 1 380 ? 29.938 10.400 -36.519 1.00 92.94 380 SER A O 1
ATOM 3099 N N . LEU A 1 381 ? 29.671 8.267 -37.196 1.00 92.12 381 LEU A N 1
ATOM 3100 C CA . LEU A 1 381 ? 28.962 8.582 -38.430 1.00 92.12 381 LEU A CA 1
ATOM 3101 C C . LEU A 1 381 ? 27.619 9.260 -38.149 1.00 92.12 381 LEU A C 1
ATOM 3103 O O . LEU A 1 381 ? 27.363 10.348 -38.664 1.00 92.12 381 LEU A O 1
ATOM 3107 N N . LEU A 1 382 ? 26.788 8.653 -37.300 1.00 94.00 382 LEU A N 1
ATOM 3108 C CA . LEU A 1 382 ? 25.484 9.199 -36.932 1.00 94.00 382 LEU A CA 1
ATOM 3109 C C . LEU A 1 382 ? 25.608 10.548 -36.219 1.00 94.00 382 LEU A C 1
ATOM 3111 O O . LEU A 1 382 ? 24.856 11.457 -36.544 1.00 94.00 382 LEU A O 1
ATOM 3115 N N . GLY A 1 383 ? 26.579 10.725 -35.319 1.00 93.94 383 GLY A N 1
ATOM 3116 C CA . GLY A 1 383 ? 26.836 12.004 -34.650 1.00 93.94 383 GLY A CA 1
ATOM 3117 C C . GLY A 1 383 ? 27.236 13.106 -35.630 1.00 93.94 383 GLY A C 1
ATOM 3118 O O . GLY A 1 383 ? 26.743 14.234 -35.551 1.00 93.94 383 GLY A O 1
ATOM 3119 N N . LYS A 1 384 ? 28.069 12.778 -36.627 1.00 94.19 384 LYS A N 1
ATOM 3120 C CA . LYS A 1 384 ? 28.411 13.732 -37.685 1.00 94.19 384 LYS A CA 1
ATOM 3121 C C . LYS A 1 384 ? 27.184 14.111 -38.510 1.00 94.19 384 LYS A C 1
ATOM 3123 O O . LYS A 1 384 ? 26.968 15.292 -38.781 1.00 94.19 384 LYS A O 1
ATOM 3128 N N . VAL A 1 385 ? 26.375 13.130 -38.879 1.00 92.19 385 VAL A N 1
ATOM 3129 C CA . VAL A 1 385 ? 25.151 13.324 -39.662 1.00 92.19 385 VAL A CA 1
ATOM 3130 C C . VAL A 1 385 ? 24.124 14.145 -38.895 1.00 92.19 385 VAL A C 1
ATOM 3132 O O . VAL A 1 385 ? 23.520 15.046 -39.471 1.00 92.19 385 VAL A O 1
ATOM 3135 N N . ASP A 1 386 ? 23.984 13.903 -37.595 1.00 94.12 386 ASP A N 1
ATOM 3136 C CA . ASP A 1 386 ? 23.110 14.663 -36.709 1.00 94.12 386 ASP A CA 1
ATOM 3137 C C . ASP A 1 386 ? 23.461 16.159 -36.750 1.00 94.12 386 ASP A C 1
ATOM 3139 O O . ASP A 1 386 ? 22.592 17.002 -36.977 1.00 94.12 386 ASP A O 1
ATOM 3143 N N . SER A 1 387 ? 24.761 16.478 -36.683 1.00 91.31 387 SER A N 1
ATOM 3144 C CA . SER A 1 387 ? 25.257 17.856 -36.799 1.00 91.31 387 SER A CA 1
ATOM 3145 C C . SER A 1 387 ? 25.013 18.487 -38.181 1.00 91.31 387 SER A C 1
ATOM 3147 O O . SER A 1 387 ? 24.718 19.677 -38.273 1.00 91.31 387 SER A O 1
ATOM 3149 N N . GLU A 1 388 ? 25.104 17.712 -39.269 1.00 92.69 388 GLU A N 1
ATOM 3150 C CA . GLU A 1 388 ? 24.882 18.208 -40.638 1.00 92.69 388 GLU A CA 1
ATOM 3151 C C . GLU A 1 388 ? 23.395 18.377 -40.977 1.00 92.69 388 GLU A C 1
ATOM 3153 O O . GLU A 1 388 ? 23.027 19.245 -41.771 1.00 92.69 388 GLU A O 1
ATOM 3158 N N . LYS A 1 389 ? 22.526 17.547 -40.392 1.00 91.00 389 LYS A N 1
ATOM 3159 C CA . LYS A 1 389 ? 21.103 17.433 -40.741 1.00 91.00 389 LYS A CA 1
ATOM 3160 C C . LYS A 1 389 ? 20.188 18.016 -39.664 1.00 91.00 389 LYS A C 1
ATOM 3162 O O . LYS A 1 389 ? 19.080 17.529 -39.472 1.00 91.00 389 LYS A O 1
ATOM 3167 N N . LYS A 1 390 ? 20.625 19.095 -39.003 1.00 89.88 390 LYS A N 1
ATOM 3168 C CA . LYS A 1 390 ? 19.836 19.850 -38.009 1.00 89.88 390 LYS A CA 1
ATOM 3169 C C . LYS A 1 390 ? 19.258 18.962 -36.898 1.00 89.88 390 LYS A C 1
ATOM 3171 O O . LYS A 1 390 ? 18.071 19.050 -36.595 1.00 89.88 390 LYS A O 1
ATOM 3176 N N . ASN A 1 391 ? 20.093 18.130 -36.287 1.00 91.19 391 ASN A N 1
ATOM 3177 C CA . ASN A 1 391 ? 19.725 17.300 -35.141 1.00 91.19 391 ASN A CA 1
ATOM 3178 C C . ASN A 1 391 ? 18.642 16.246 -35.464 1.00 91.19 391 ASN A C 1
ATOM 3180 O O . ASN A 1 391 ? 17.764 15.969 -34.642 1.00 91.19 391 ASN A O 1
ATOM 3184 N N . ALA A 1 392 ? 18.663 15.680 -36.677 1.00 90.38 392 ALA A N 1
ATOM 3185 C CA . ALA A 1 392 ? 17.691 14.680 -37.127 1.00 90.38 392 ALA A CA 1
ATOM 3186 C C . ALA A 1 392 ? 17.687 13.397 -36.269 1.00 90.38 392 ALA A C 1
ATOM 3188 O O . ALA A 1 392 ? 16.622 12.847 -35.989 1.00 90.38 392 ALA A O 1
ATOM 3189 N N . ILE A 1 393 ? 18.857 12.937 -35.821 1.00 93.25 393 ILE A N 1
ATOM 3190 C CA . ILE A 1 393 ? 19.008 11.760 -34.955 1.00 93.25 393 ILE A CA 1
ATOM 3191 C C . ILE A 1 393 ? 18.599 12.104 -33.527 1.00 93.25 393 ILE A C 1
ATOM 3193 O O . ILE A 1 393 ? 17.835 11.357 -32.916 1.00 93.25 393 ILE A O 1
ATOM 3197 N N . SER A 1 394 ? 19.038 13.256 -33.013 1.00 92.38 394 SER A N 1
ATOM 3198 C CA . SER A 1 394 ? 18.652 13.734 -31.680 1.00 92.38 394 SER A CA 1
ATOM 3199 C C . SER A 1 394 ? 17.140 13.928 -31.550 1.00 92.38 394 SER A C 1
ATOM 3201 O O . SER A 1 394 ? 16.557 13.570 -30.527 1.00 92.38 394 SER A O 1
ATOM 3203 N N . SER A 1 395 ? 16.484 14.410 -32.610 1.00 90.75 395 SER A N 1
ATOM 3204 C CA . SER A 1 395 ? 15.021 14.541 -32.672 1.00 90.75 395 SER A CA 1
ATOM 3205 C C . SER A 1 395 ? 14.313 13.186 -32.609 1.00 90.75 395 SER A C 1
ATOM 3207 O O . SER A 1 395 ? 13.222 13.076 -32.051 1.00 90.75 395 SER A O 1
ATOM 3209 N N . LEU A 1 396 ? 14.926 12.140 -33.172 1.00 89.44 396 LEU A N 1
ATOM 3210 C CA . LEU A 1 396 ? 14.358 10.797 -33.186 1.00 89.44 396 LEU A CA 1
ATOM 3211 C C . LEU A 1 396 ? 14.597 10.064 -31.860 1.00 89.44 396 LEU A C 1
ATOM 3213 O O . LEU A 1 396 ? 13.661 9.517 -31.272 1.00 89.44 396 LEU A O 1
ATOM 3217 N N . LEU A 1 397 ? 15.842 10.038 -31.382 1.00 88.88 397 LEU A N 1
ATOM 3218 C CA . LEU A 1 397 ? 16.268 9.204 -30.261 1.00 88.88 397 LEU A CA 1
ATOM 3219 C C . LEU A 1 397 ? 16.185 9.953 -28.925 1.00 88.88 397 LEU A C 1
ATOM 3221 O O . LEU A 1 397 ? 15.378 9.543 -28.087 1.00 88.88 397 LEU A O 1
ATOM 3225 N N . ASN A 1 398 ? 16.968 11.021 -28.754 1.00 88.50 398 ASN A N 1
ATOM 3226 C CA . ASN A 1 398 ? 17.039 11.991 -27.642 1.00 88.50 398 ASN A CA 1
ATOM 3227 C C . ASN A 1 398 ? 18.314 12.840 -27.870 1.00 88.50 398 ASN A C 1
ATOM 3229 O O . ASN A 1 398 ? 19.239 12.325 -28.481 1.00 88.50 398 ASN A O 1
ATOM 3233 N N . GLU A 1 399 ? 18.456 14.055 -27.334 1.00 90.06 399 G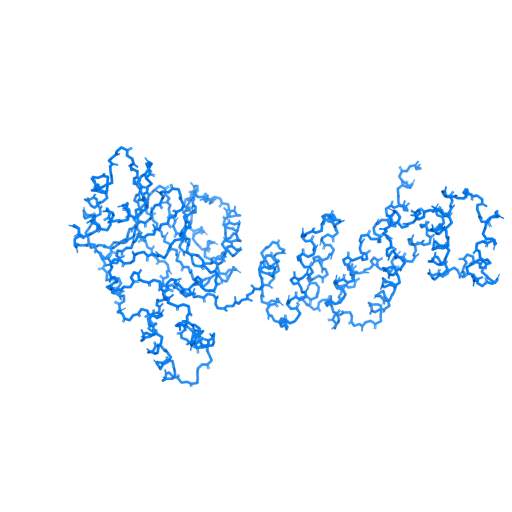LU A N 1
ATOM 3234 C CA . GLU A 1 399 ? 19.722 14.823 -27.398 1.00 90.06 399 GLU A CA 1
ATOM 3235 C C . GLU A 1 399 ? 20.940 14.083 -26.804 1.00 90.06 399 GLU A C 1
ATOM 3237 O O . GLU A 1 399 ? 22.064 14.249 -27.269 1.00 90.06 399 GLU A O 1
ATOM 3242 N N . LYS A 1 400 ? 20.729 13.222 -25.802 1.00 92.69 400 LYS A N 1
ATOM 3243 C CA . LYS A 1 400 ? 21.781 12.438 -25.131 1.00 92.69 400 LYS A CA 1
ATOM 3244 C C . LYS A 1 400 ? 22.016 11.052 -25.745 1.00 92.69 400 LYS A C 1
ATOM 3246 O O . LYS A 1 400 ? 22.637 10.200 -25.114 1.00 92.69 400 LYS A O 1
ATOM 3251 N N . TRP A 1 401 ? 21.509 10.787 -26.952 1.00 94.44 401 TRP A N 1
ATOM 3252 C CA . TRP A 1 401 ? 21.497 9.436 -27.528 1.00 94.44 401 TRP A CA 1
ATOM 3253 C C . TRP A 1 401 ? 22.889 8.791 -27.637 1.00 94.44 401 TRP A C 1
ATOM 3255 O O . TRP A 1 401 ? 23.000 7.590 -27.409 1.00 94.44 401 TRP A O 1
ATOM 3265 N N . ILE A 1 402 ? 23.944 9.566 -27.927 1.00 94.62 402 ILE A N 1
ATOM 3266 C CA . ILE A 1 402 ? 25.323 9.049 -28.009 1.00 94.62 402 ILE A CA 1
ATOM 3267 C C . ILE A 1 402 ? 25.756 8.484 -26.656 1.00 94.62 402 ILE A C 1
ATOM 3269 O O . ILE A 1 402 ? 26.104 7.310 -26.574 1.00 94.62 402 ILE A O 1
ATOM 3273 N N . THR A 1 403 ? 25.657 9.289 -25.595 1.00 94.81 403 THR A N 1
ATOM 3274 C CA . THR A 1 403 ? 26.050 8.892 -24.235 1.00 94.81 403 THR A CA 1
ATOM 3275 C C . THR A 1 403 ? 25.259 7.677 -23.754 1.00 94.81 403 THR A C 1
ATOM 3277 O O . THR A 1 403 ? 25.834 6.756 -23.182 1.00 94.81 403 THR A O 1
ATOM 3280 N N . ILE A 1 404 ? 23.954 7.627 -24.044 1.00 93.75 404 ILE A N 1
ATOM 3281 C CA . ILE A 1 404 ? 23.101 6.483 -23.688 1.00 93.75 404 ILE A CA 1
ATOM 3282 C C . ILE A 1 404 ? 23.566 5.206 -24.405 1.00 93.75 404 ILE A C 1
ATOM 3284 O O . ILE A 1 404 ? 23.617 4.136 -23.802 1.00 93.75 404 ILE A O 1
ATOM 3288 N N . LEU A 1 405 ? 23.909 5.293 -25.695 1.00 94.94 405 LEU A N 1
ATOM 3289 C CA . LEU A 1 405 ? 24.370 4.139 -26.466 1.00 94.94 405 LEU A CA 1
ATOM 3290 C C . LEU A 1 405 ? 25.764 3.665 -26.041 1.00 94.94 405 LEU A C 1
ATOM 3292 O O . LEU A 1 405 ? 25.984 2.458 -25.955 1.00 94.94 405 LEU A O 1
ATOM 3296 N N . GLU A 1 406 ? 26.685 4.580 -25.740 1.00 93.75 406 GLU A N 1
ATOM 3297 C CA . GLU A 1 406 ? 27.990 4.237 -25.162 1.00 93.75 406 GLU A CA 1
ATOM 3298 C C . GLU A 1 406 ? 27.818 3.506 -23.823 1.00 93.75 406 GLU A C 1
ATOM 3300 O O . GLU A 1 406 ? 28.348 2.406 -23.657 1.00 93.75 406 GLU A O 1
ATOM 3305 N N . GLY A 1 407 ? 26.968 4.030 -22.932 1.00 91.56 407 GLY A N 1
ATOM 3306 C CA . GLY A 1 407 ? 26.620 3.372 -21.670 1.00 91.56 407 GLY A CA 1
ATOM 3307 C C . GLY A 1 407 ? 25.977 1.993 -21.866 1.00 91.56 407 GLY A C 1
ATOM 3308 O O . GLY A 1 407 ? 26.295 1.045 -21.146 1.00 91.56 407 GLY A O 1
ATOM 3309 N N . ALA A 1 408 ? 25.137 1.822 -22.891 1.00 91.62 408 ALA A N 1
ATOM 3310 C CA . ALA A 1 408 ? 24.560 0.521 -23.231 1.00 91.62 408 ALA A CA 1
ATOM 3311 C C . ALA A 1 408 ? 25.614 -0.498 -23.692 1.00 91.62 408 ALA A C 1
ATOM 3313 O O . ALA A 1 408 ? 25.525 -1.678 -23.342 1.00 91.62 408 ALA A O 1
ATOM 3314 N N . HIS A 1 409 ? 26.620 -0.061 -24.453 1.00 90.69 409 HIS A N 1
ATOM 3315 C CA . HIS A 1 409 ? 27.732 -0.913 -24.872 1.00 90.69 409 HIS A CA 1
ATOM 3316 C C . HIS A 1 409 ? 28.613 -1.319 -23.678 1.00 90.69 409 HIS A C 1
ATOM 3318 O O . HIS A 1 409 ? 28.947 -2.496 -23.523 1.00 90.69 409 HIS A O 1
ATOM 3324 N N . GLU A 1 410 ? 28.925 -0.383 -22.781 1.00 89.19 410 GLU A N 1
ATOM 3325 C CA . GLU A 1 410 ? 29.641 -0.680 -21.535 1.00 89.19 410 GLU A CA 1
ATOM 3326 C C . GLU A 1 410 ? 28.852 -1.647 -20.642 1.00 89.19 410 GLU A C 1
ATOM 3328 O O . GLU A 1 410 ? 29.401 -2.629 -20.134 1.00 89.19 410 GLU A O 1
ATOM 3333 N N . MET A 1 411 ? 27.540 -1.436 -20.504 1.00 88.50 411 MET A N 1
ATOM 3334 C CA . MET A 1 411 ? 26.656 -2.345 -19.778 1.00 88.50 411 MET A CA 1
ATOM 3335 C C . MET A 1 411 ? 26.638 -3.743 -20.395 1.00 88.50 411 MET A C 1
ATOM 3337 O O . MET A 1 411 ? 26.739 -4.728 -19.664 1.00 88.50 411 MET A O 1
ATOM 3341 N N . ARG A 1 412 ? 26.559 -3.858 -21.725 1.00 89.12 412 ARG A N 1
ATOM 3342 C CA . ARG A 1 412 ? 26.631 -5.148 -22.428 1.00 89.12 412 ARG A CA 1
ATOM 3343 C C . ARG A 1 412 ? 27.910 -5.907 -22.066 1.00 89.12 412 ARG A C 1
ATOM 3345 O O . ARG A 1 412 ? 27.846 -7.107 -21.801 1.00 89.12 412 ARG A O 1
ATOM 3352 N N . ASN A 1 413 ? 29.046 -5.216 -21.988 1.00 84.44 413 ASN A N 1
ATOM 3353 C CA . ASN A 1 413 ? 30.313 -5.819 -21.573 1.00 84.44 413 ASN A CA 1
ATOM 3354 C C . ASN A 1 413 ? 30.277 -6.256 -20.098 1.00 84.44 413 ASN A C 1
ATOM 3356 O O . ASN A 1 413 ? 30.679 -7.379 -19.792 1.00 84.44 413 ASN A O 1
ATOM 3360 N N . ARG A 1 414 ? 29.722 -5.437 -19.190 1.00 84.06 414 ARG A N 1
ATOM 3361 C CA . ARG A 1 414 ? 29.538 -5.807 -17.768 1.00 84.06 414 ARG A CA 1
ATOM 3362 C C . ARG A 1 414 ? 28.661 -7.052 -17.595 1.00 84.06 414 ARG A C 1
ATOM 3364 O O . ARG A 1 414 ? 29.011 -7.961 -16.841 1.00 84.06 414 ARG A O 1
ATOM 3371 N N . VAL A 1 415 ? 27.544 -7.122 -18.319 1.00 83.44 415 VAL A N 1
ATOM 3372 C CA . VAL A 1 415 ? 26.638 -8.280 -18.310 1.00 83.44 415 VAL A CA 1
ATOM 3373 C C . VAL A 1 415 ? 27.330 -9.514 -18.900 1.00 83.44 415 VAL A C 1
ATOM 3375 O O . VAL A 1 415 ? 27.237 -10.597 -18.328 1.00 83.44 415 VAL A O 1
ATOM 3378 N N . GLY A 1 416 ? 28.066 -9.358 -20.006 1.00 80.44 416 GLY A N 1
ATOM 3379 C CA . GLY A 1 416 ? 28.761 -10.453 -20.692 1.00 80.44 416 GLY A CA 1
ATOM 3380 C C . GLY A 1 416 ? 29.957 -11.039 -19.931 1.00 80.44 416 GLY A C 1
ATOM 3381 O O . GLY A 1 416 ? 30.210 -12.236 -20.045 1.00 80.44 416 GLY A O 1
ATOM 3382 N N . HIS A 1 417 ? 30.671 -10.227 -19.144 1.00 79.44 417 HIS A N 1
ATOM 3383 C CA . HIS A 1 417 ? 31.853 -10.649 -18.377 1.00 79.44 417 HIS A CA 1
ATOM 3384 C C . HIS A 1 417 ? 31.561 -11.041 -16.919 1.00 79.44 417 HIS A C 1
ATOM 3386 O O . HIS A 1 417 ? 32.462 -11.505 -16.224 1.00 79.44 417 HIS A O 1
ATOM 3392 N N . GLY A 1 418 ? 30.301 -10.936 -16.483 1.00 62.03 418 GLY A N 1
ATOM 3393 C CA . GLY A 1 418 ? 29.792 -11.632 -15.304 1.00 62.03 418 GLY A CA 1
ATOM 3394 C C . GLY A 1 418 ? 30.137 -10.978 -13.969 1.00 62.03 418 GLY A C 1
ATOM 3395 O O . GLY A 1 418 ? 31.023 -11.454 -13.265 1.00 62.03 418 GLY A O 1
ATOM 3396 N N . LYS A 1 419 ? 29.376 -9.932 -13.606 1.00 64.38 419 LYS A N 1
ATOM 3397 C CA . LYS A 1 419 ? 29.001 -9.551 -12.220 1.00 64.38 419 LYS A CA 1
ATOM 3398 C C . LYS A 1 419 ? 27.863 -8.498 -12.129 1.00 64.38 419 LYS A C 1
ATOM 3400 O O . LYS A 1 419 ? 27.866 -7.689 -11.205 1.00 64.38 419 LYS A O 1
ATOM 3405 N N . PRO A 1 420 ? 26.853 -8.483 -13.026 1.00 63.69 420 PRO A N 1
ATOM 3406 C CA . PRO A 1 420 ? 25.856 -7.401 -13.061 1.00 63.69 420 PRO A CA 1
ATOM 3407 C C . PRO A 1 420 ? 25.021 -7.262 -11.772 1.00 63.69 420 PRO A C 1
ATOM 3409 O O . PRO A 1 420 ? 24.533 -6.174 -11.487 1.00 63.69 420 PRO A O 1
ATOM 3412 N N . LEU A 1 421 ? 24.905 -8.323 -10.962 1.00 67.38 421 LEU A N 1
ATOM 3413 C CA . LEU A 1 421 ? 24.183 -8.290 -9.685 1.00 67.38 421 LEU A CA 1
ATOM 3414 C C . LEU A 1 421 ? 24.908 -7.530 -8.565 1.00 67.38 421 LEU A C 1
ATOM 3416 O O . LEU A 1 421 ? 24.274 -7.181 -7.583 1.00 67.38 421 LEU A O 1
ATOM 3420 N N . GLN A 1 422 ? 26.209 -7.242 -8.672 1.00 73.62 422 GLN A N 1
ATOM 3421 C CA . GLN A 1 422 ? 26.916 -6.493 -7.617 1.00 73.62 422 GLN A CA 1
ATOM 3422 C C . GLN A 1 422 ? 26.694 -4.975 -7.719 1.00 73.62 422 GLN A C 1
ATOM 3424 O O . GLN A 1 422 ? 26.777 -4.271 -6.717 1.00 73.62 422 GLN A O 1
ATOM 3429 N N . GLU A 1 423 ? 26.359 -4.486 -8.914 1.00 80.88 423 GLU A N 1
ATOM 3430 C CA . GLU A 1 423 ? 26.099 -3.072 -9.223 1.00 80.88 423 GLU A CA 1
ATOM 3431 C C . GLU A 1 423 ? 24.675 -2.881 -9.768 1.00 80.88 423 GLU A C 1
ATOM 3433 O O . GLU A 1 423 ? 24.408 -2.008 -10.598 1.00 80.88 423 GLU A O 1
ATOM 3438 N N . TRP A 1 424 ? 23.742 -3.726 -9.322 1.00 85.06 424 TRP A N 1
ATOM 3439 C CA . TRP A 1 424 ? 22.386 -3.739 -9.856 1.00 85.06 424 TRP A CA 1
ATOM 3440 C C . TRP A 1 424 ? 21.641 -2.395 -9.746 1.00 85.06 424 TRP A C 1
ATOM 3442 O O . TRP A 1 424 ? 20.871 -2.113 -10.666 1.00 85.06 424 TRP A O 1
ATOM 3452 N N . PRO A 1 425 ? 21.847 -1.532 -8.719 1.00 84.94 425 PRO A N 1
ATOM 3453 C CA . PRO A 1 425 ? 21.147 -0.249 -8.666 1.00 84.94 425 PRO A CA 1
ATOM 3454 C C . PRO A 1 425 ? 21.506 0.644 -9.857 1.00 84.94 425 PRO A C 1
ATOM 3456 O O . PRO A 1 425 ? 20.624 1.174 -10.530 1.00 84.94 425 PRO A O 1
ATOM 3459 N N . THR A 1 426 ? 22.800 0.730 -10.178 1.00 85.00 426 THR A N 1
ATOM 3460 C CA . THR A 1 426 ? 23.301 1.458 -11.349 1.00 85.00 426 THR A CA 1
ATOM 3461 C C . THR A 1 426 ? 22.790 0.827 -12.639 1.00 85.00 426 THR A C 1
ATOM 3463 O O . THR A 1 426 ? 22.330 1.537 -13.526 1.00 85.00 426 THR A O 1
ATOM 3466 N N . LEU A 1 427 ? 22.785 -0.508 -12.723 1.00 87.25 427 LEU A N 1
ATOM 3467 C CA . LEU A 1 427 ? 22.244 -1.222 -13.879 1.00 87.25 427 LEU A CA 1
ATOM 3468 C C . LEU A 1 427 ? 20.770 -0.880 -14.133 1.00 87.25 427 LEU A C 1
ATOM 3470 O O . LEU A 1 427 ? 20.405 -0.604 -15.273 1.00 87.25 427 LEU A O 1
ATOM 3474 N N . LEU A 1 428 ? 19.924 -0.880 -13.101 1.00 87.56 428 LEU A N 1
ATOM 3475 C CA . LEU A 1 428 ? 18.509 -0.541 -13.253 1.00 87.56 428 LEU A CA 1
ATOM 3476 C C . LEU A 1 428 ? 18.318 0.904 -13.714 1.00 87.56 428 LEU A C 1
ATOM 3478 O O . LEU A 1 428 ? 17.489 1.155 -14.585 1.00 87.56 428 LEU A O 1
ATOM 3482 N N . GLN A 1 429 ? 19.093 1.835 -13.162 1.00 86.50 429 GLN A N 1
ATOM 3483 C CA . GLN A 1 429 ? 19.005 3.248 -13.511 1.00 86.50 429 GLN A CA 1
ATOM 3484 C C . GLN A 1 429 ? 19.437 3.505 -14.960 1.00 86.50 429 GLN A C 1
ATOM 3486 O O . GLN A 1 429 ? 18.698 4.132 -15.718 1.00 86.50 429 GLN A O 1
ATOM 3491 N N . ASP A 1 430 ? 20.559 2.923 -15.382 1.00 88.62 430 ASP A N 1
ATOM 3492 C CA . ASP A 1 430 ? 21.039 2.974 -16.764 1.00 88.62 430 ASP A CA 1
ATOM 3493 C C . ASP A 1 430 ? 19.998 2.371 -17.740 1.00 88.62 430 ASP A C 1
ATOM 3495 O O . ASP A 1 430 ? 19.732 2.912 -18.817 1.00 88.62 430 ASP A O 1
ATOM 3499 N N . LEU A 1 431 ? 19.349 1.257 -17.367 1.00 89.12 431 LEU A N 1
ATOM 3500 C CA . LEU A 1 431 ? 18.334 0.600 -18.202 1.00 89.12 431 LEU A CA 1
ATOM 3501 C C . LEU A 1 431 ? 17.114 1.487 -18.483 1.00 89.12 431 LEU A C 1
ATOM 3503 O O . LEU A 1 431 ? 16.532 1.373 -19.568 1.00 89.12 431 LEU A O 1
ATOM 3507 N N . LEU A 1 432 ? 16.739 2.377 -17.556 1.00 86.88 432 LEU A N 1
ATOM 3508 C CA . LEU A 1 432 ? 15.637 3.326 -17.760 1.00 86.88 432 LEU A CA 1
ATOM 3509 C C . LEU A 1 432 ? 15.906 4.284 -18.921 1.00 86.88 432 LEU A C 1
ATOM 3511 O O . LEU A 1 432 ? 14.969 4.662 -19.627 1.00 86.88 432 LEU A O 1
ATOM 3515 N N . GLU A 1 433 ? 17.169 4.639 -19.153 1.00 88.81 433 GLU A N 1
ATOM 3516 C CA . GLU A 1 433 ? 17.576 5.494 -20.269 1.00 88.81 433 GLU A CA 1
ATOM 3517 C C . GLU A 1 433 ? 17.786 4.688 -21.560 1.00 88.81 433 GLU A C 1
ATOM 3519 O O . GLU A 1 433 ? 17.377 5.110 -22.648 1.00 88.81 433 GLU A O 1
ATOM 3524 N N . ILE A 1 434 ? 18.367 3.489 -21.446 1.00 91.50 434 ILE A N 1
ATOM 3525 C CA . ILE A 1 434 ? 18.739 2.645 -22.590 1.00 91.50 434 ILE A CA 1
ATOM 3526 C C . ILE A 1 434 ? 17.514 2.049 -23.291 1.00 91.50 434 ILE A C 1
ATOM 3528 O O . ILE A 1 434 ? 17.426 2.081 -24.522 1.00 91.50 434 ILE A O 1
ATOM 3532 N N . ILE A 1 435 ? 16.560 1.489 -22.537 1.00 90.06 435 ILE A N 1
ATOM 3533 C CA . ILE A 1 435 ? 15.410 0.755 -23.091 1.00 90.06 435 ILE A CA 1
ATOM 3534 C C . ILE A 1 435 ? 14.597 1.621 -24.076 1.00 90.06 435 ILE A C 1
ATOM 3536 O O . ILE A 1 435 ? 14.318 1.153 -25.189 1.00 90.06 435 ILE A O 1
ATOM 3540 N N . PRO A 1 436 ? 14.221 2.877 -23.755 1.00 88.50 436 PRO A N 1
ATOM 3541 C CA . PRO A 1 436 ? 13.526 3.749 -24.697 1.00 88.50 436 PRO A CA 1
ATOM 3542 C C . PRO A 1 436 ? 14.275 3.949 -26.019 1.00 88.50 436 PRO A C 1
ATOM 3544 O O . PRO A 1 436 ? 13.658 3.829 -27.082 1.00 88.50 436 PRO A O 1
ATOM 3547 N N . VAL A 1 437 ? 15.585 4.211 -25.962 1.00 91.25 437 VAL A N 1
ATOM 3548 C CA . VAL A 1 437 ? 16.426 4.457 -27.145 1.00 91.25 437 VAL A CA 1
ATOM 3549 C C . VAL A 1 437 ? 16.577 3.185 -27.979 1.00 91.25 437 VAL A C 1
ATOM 3551 O O . VAL A 1 437 ? 16.319 3.212 -29.184 1.00 91.25 437 VAL A O 1
ATOM 3554 N N . TYR A 1 438 ? 16.894 2.052 -27.348 1.00 92.25 438 TYR A N 1
ATOM 3555 C CA . TYR A 1 438 ? 17.018 0.759 -28.025 1.00 92.25 438 TYR A CA 1
ATOM 3556 C C . TYR A 1 438 ? 15.749 0.398 -28.804 1.00 92.25 438 TYR A C 1
ATOM 3558 O O . TYR A 1 438 ? 15.812 0.050 -29.984 1.00 92.25 438 TYR A O 1
ATOM 3566 N N . TYR A 1 439 ? 14.576 0.510 -28.174 1.00 89.19 439 TYR A N 1
ATOM 3567 C CA . TYR A 1 439 ? 13.329 0.144 -28.842 1.00 89.19 439 TYR A CA 1
ATOM 3568 C C . TYR A 1 439 ? 12.940 1.121 -29.955 1.00 89.19 439 TYR A C 1
ATOM 3570 O O . TYR A 1 439 ? 12.321 0.692 -30.925 1.00 89.19 439 TYR A O 1
ATOM 3578 N N . LYS A 1 440 ? 13.323 2.403 -29.877 1.00 90.44 440 LYS A N 1
ATOM 3579 C CA . LYS A 1 440 ? 13.171 3.331 -31.010 1.00 90.44 440 LYS A CA 1
ATOM 3580 C C . LYS A 1 440 ? 14.037 2.911 -32.201 1.00 90.44 440 LYS A C 1
ATOM 3582 O O . LYS A 1 440 ? 13.531 2.867 -33.322 1.00 90.44 440 LYS A O 1
ATOM 3587 N N . ILE A 1 441 ? 15.296 2.540 -31.959 1.00 93.31 441 ILE A N 1
ATOM 3588 C CA . ILE A 1 441 ? 16.210 2.013 -32.987 1.00 93.31 441 ILE A CA 1
ATOM 3589 C C . ILE A 1 441 ? 15.612 0.746 -33.616 1.00 93.31 441 ILE A C 1
ATOM 3591 O O . ILE A 1 441 ? 15.398 0.698 -34.827 1.00 93.31 441 ILE A O 1
ATOM 3595 N N . ARG A 1 442 ? 15.252 -0.246 -32.791 1.00 92.31 442 ARG A N 1
ATOM 3596 C CA . ARG A 1 442 ? 14.656 -1.516 -33.238 1.00 92.31 442 ARG A CA 1
ATOM 3597 C C . ARG A 1 442 ? 13.375 -1.307 -34.048 1.00 92.31 442 ARG A C 1
ATOM 3599 O O . ARG A 1 442 ? 13.213 -1.904 -35.104 1.00 92.31 442 ARG A O 1
ATOM 3606 N N . ASN A 1 443 ? 12.455 -0.470 -33.572 1.00 90.12 443 ASN A N 1
ATOM 3607 C CA . ASN A 1 443 ? 11.182 -0.248 -34.260 1.00 90.12 443 ASN A CA 1
ATOM 3608 C C . ASN A 1 443 ? 11.365 0.515 -35.574 1.00 90.12 443 ASN A C 1
ATOM 3610 O O . ASN A 1 443 ? 10.647 0.241 -36.536 1.00 90.12 443 ASN A O 1
ATOM 3614 N N . THR A 1 444 ? 12.341 1.430 -35.633 1.00 89.44 444 THR A N 1
ATOM 3615 C CA . THR A 1 444 ? 12.719 2.081 -36.890 1.00 89.44 444 THR A CA 1
ATOM 3616 C C . THR A 1 444 ? 13.109 1.009 -37.889 1.00 89.44 444 THR A C 1
ATOM 3618 O O . THR A 1 444 ? 12.451 0.915 -38.913 1.00 89.44 444 THR A O 1
ATOM 3621 N N . VAL A 1 445 ? 14.046 0.124 -37.536 1.00 89.69 445 VAL A N 1
ATOM 3622 C CA . VAL A 1 445 ? 14.487 -1.000 -38.377 1.00 89.69 445 VAL A CA 1
ATOM 3623 C C . VAL A 1 445 ? 13.313 -1.877 -38.845 1.00 89.69 445 VAL A C 1
ATOM 3625 O O . VAL A 1 445 ? 13.142 -2.061 -40.047 1.00 89.69 445 VAL A O 1
ATOM 3628 N N . LEU A 1 446 ? 12.449 -2.338 -37.934 1.00 85.56 446 LEU A N 1
ATOM 3629 C CA . LEU A 1 446 ? 11.376 -3.299 -38.251 1.00 85.56 446 LEU A CA 1
ATOM 3630 C C . LEU A 1 446 ? 10.203 -2.726 -39.068 1.00 85.56 446 LEU A C 1
ATOM 3632 O O . LEU A 1 446 ? 9.495 -3.474 -39.734 1.00 85.56 446 LEU A O 1
ATOM 3636 N N . SER A 1 447 ? 9.972 -1.410 -39.041 1.00 79.12 447 SER A N 1
ATOM 3637 C CA . SER A 1 447 ? 8.802 -0.776 -39.683 1.00 79.12 447 SER A CA 1
ATOM 3638 C C . SER A 1 447 ? 8.753 -0.846 -41.224 1.00 79.12 447 SER A C 1
ATOM 3640 O O . SER A 1 447 ? 7.721 -0.515 -41.815 1.00 79.12 447 SER A O 1
ATOM 3642 N N . GLU A 1 448 ? 9.837 -1.253 -41.894 1.00 56.53 448 GLU A N 1
ATOM 3643 C CA . GLU A 1 448 ? 9.866 -1.462 -43.356 1.00 56.53 448 GLU A CA 1
ATOM 3644 C C . GLU A 1 448 ? 9.650 -2.915 -43.769 1.00 56.53 448 GLU A C 1
ATOM 3646 O O . GLU A 1 448 ? 9.114 -3.141 -44.853 1.00 56.53 448 GLU A O 1
ATOM 3651 N N . ASP A 1 449 ? 10.003 -3.888 -42.927 1.00 54.34 449 ASP A N 1
ATOM 3652 C CA . ASP A 1 449 ? 9.803 -5.305 -43.255 1.00 54.34 449 ASP A CA 1
ATOM 3653 C C . ASP A 1 449 ? 8.311 -5.658 -43.337 1.00 54.34 449 ASP A C 1
ATOM 3655 O O . ASP A 1 449 ? 7.932 -6.576 -44.048 1.00 54.34 449 ASP A O 1
ATOM 3659 N N . SER A 1 450 ? 7.447 -4.871 -42.688 1.00 44.41 450 SER A N 1
ATOM 3660 C CA . SER A 1 450 ? 5.985 -4.957 -42.804 1.00 44.41 450 SER A CA 1
ATOM 3661 C C . SER A 1 450 ? 5.387 -4.224 -44.017 1.00 44.41 450 SER A C 1
ATOM 3663 O O . SER A 1 450 ? 4.171 -4.241 -44.195 1.00 44.41 450 SER A O 1
ATOM 3665 N N . LYS A 1 451 ? 6.201 -3.5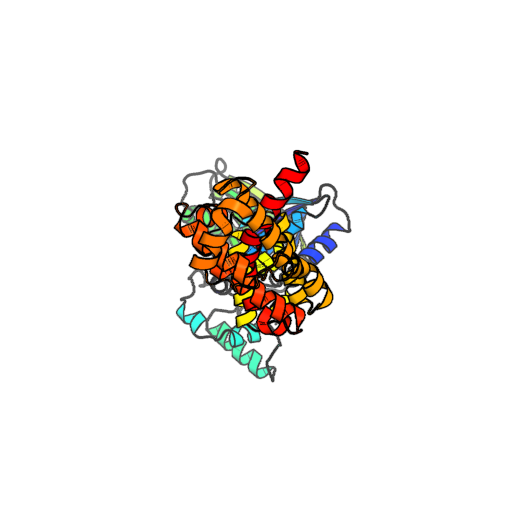07 -44.807 1.00 49.00 451 LYS A N 1
ATOM 3666 C CA . LYS A 1 451 ? 5.771 -2.764 -46.013 1.00 49.00 451 LYS A CA 1
ATOM 3667 C C . LYS A 1 451 ? 6.263 -3.392 -47.324 1.00 49.00 451 LYS A C 1
ATOM 3669 O O . LYS A 1 451 ? 5.948 -2.863 -48.391 1.00 49.00 451 LYS A O 1
ATOM 3674 N N . LYS A 1 452 ? 7.040 -4.470 -47.244 1.00 42.56 452 LYS A N 1
ATOM 3675 C CA . LYS A 1 452 ? 7.375 -5.363 -48.358 1.00 42.56 452 LYS A CA 1
ATOM 3676 C C . LYS A 1 452 ? 6.519 -6.613 -48.253 1.00 42.56 452 LYS A C 1
ATOM 3678 O O . LYS A 1 452 ? 6.203 -7.161 -49.329 1.00 42.56 452 LYS A O 1
#

Foldseek 3Di:
DDWAFFVVVLVVLQWWKKKWFKAFQDDDPVLVVQLVVLCVQLVFQFKWWFQWPFPGGIIMIGTDHPLSVVLSVVSQVPDPRMDGDDMFIFPDGKDFLQDPPPPDDQDPVLVVVDDLVLVVVLQDVPPDPDPVVNVVSVVSCVVSVGIDDDPPPPQPPQKKKKKKKKAFADPDDPVLLVVLLSVLVVVLPQWARWIWTDGPRRIIMIITIGNDPVSVVVSQVCSCVSRPVVGMDMIMIIGPDIPDDGRPDRPSDPQPSLLSCCCRVLVDRNVLLVPDDPVLNVLSSVLSVCVVPDPLQDPVNVVLLSQCVVCLSVVPLVSNLVSLVLLVCQQVLLVLLLLVVQCVQPNNVCVPVPVVVLCVVLVPDPPDDPVPDDPSNSLSSVVVVCVVVVNPVCVQQNVCLSVLNVVSNVVVVDSVVDDCSVVVSVVSVSCSNNVSRSVSSVCSSVVVVVVD

Mean predicted aligned error: 14.02 Å

pLDDT: mean 82.62, std 11.45, range [42.56, 96.25]

Secondary structure (DSSP, 8-state):
----B-HHHHHHTT-EEEEEEEEESS--TTHHHHHHHHHHHTT--SEEEEEEESSSSEEEEEEE-HHHHHHHHHHHHTSTTEEEEEEEE-SS--EETTSTT--SPPPHHHHHTS-HHHHHHHH-STT-S-HHHHHHHHHHHHHTTSB--SPP----TT-EEEEEEEEE-SS--HHHHHHHHHHHHHH-TT-EEEEEEE-STTEEEEEEEES-HHHHHHHHHHHHHHH-TTTEEEEEEEEEEESSS-----------HHHHHHHHHS---HHHHHTS-HHHHHHHHHHHHHHHH-SSS-HHHHHHHHHHHHHHHTT-HHHHHHHTTHHHHHHHHHHHHHHHHHHHHH-TTHHHHTHHHHHHHHT--TT--GGG--HHHHHHHHHHHHHHTTSHHHHHS-TTHHHHHHHHHHHHHHHHHT-GGGGHHHHHHHHHHHHHHHHHHHHHHHTTTT--

Sequence (452 aa):
MRIVWHPEVHRLFGEQLSFIFLKPHHFRNHIPPRIIEVLDDLQLKGFHYYHVFGSVDIVIRIWARHEKRDAVLEALGEIQDLVVITVFTCTDPPFFLWWDGYQQRLSPGVIQSFSRDDLKNAQTDEGLATAEAKDSIVTRLQNANLLFTKRLRTQENGQIKFFVSVSVRGGSSKEAVIGQLERAFREYNELEDSSIYTSTGGNYLLKATTSVYEVIGKFVLSIPDFISPADCTTETHLVASTTGDYSDFVDFEQTEPALLRMCGLWKFSENSVRELPENQQRALGEVYAAIENSQIISIDKREIIKKIIQAVLENDHELLREKTTFLFALESHLFQFTARTMSELYGKDWMKSDFQRLKDATKIPNDFSQNTWTFKDSLSLLGKVDSEKKNAISSLLNEKWITILEGAHEMRNRVGHGKPLQEWPTLLQDLLEIIPVYYKIRNTVLSEDSKK

Nearest PDB structures (foldseek):
  8qzz-assembly1_B  TM=4.959E-01  e=7.164E-02  Homo sapiens
  5cw9-assembly1_A  TM=5.119E-01  e=1.241E-01  synthetic construct
  8s8i-assembly1_j  TM=4.139E-01  e=5.049E-02  Saccharomyces cerevisiae S288C
  4kyz-assembly1_A  TM=4.067E-01  e=1.069E-01  synthetic construct
  2cg8-assembly1_C-2  TM=3.072E-01  e=2.377E-01  Streptococcus pneumoniae